Protein AF-A0A2Z4WA72-F1 (afdb_monomer)

pLDDT: mean 90.9, std 13.11, range [29.28, 98.81]

Radius of gyration: 23.84 Å; Cα contacts (8 Å, |Δi|>4): 617; chains: 1; bounding box: 66×42×67 Å

Secondary structure (DSSP, 8-state):
-EEEES-HHHHHHHTTSHHHHHHHHHHTT--EEEEEEEETTBSEETTEEHHHHHHHHHHHHHHTT-EEEEEEEE--SSHHHHHHHHHHHHHHSSEEEEEE-GGGTT-HHHHHHHHHHHHHH-TTSEEEE---S-GGG-TTS-HHHHHHH-SEE--EE-TTTTT--HHHHHHHHHHHHHHTT--S-B--EEE-SS--HHHHHHHHTT--S--EEE-TTT--HHHHHHHHHHTT--------------------HHHHHHHHHHHH------SS---HHHHHHHHHHHHHTT----S---HHHHHHHHHHHT---BSSSS---HHHHHHHHHHHTS---S---HHHHHHHHHHHHHHHHHH------SS-B-HHHHHHHHH-

Solvent-accessible surface area (backbone atoms only — not comparable to full-atom values): 20447 Å² total; per-residue (Å²): 92,32,37,30,31,69,57,58,63,58,49,22,58,75,38,78,30,66,65,45,37,49,51,54,40,48,73,43,60,54,48,30,37,32,35,34,34,33,37,43,76,36,49,48,51,98,90,38,54,30,41,60,48,42,65,73,45,48,59,62,44,46,77,72,65,35,48,46,28,28,29,32,44,41,45,68,83,47,50,68,57,30,29,50,52,50,44,55,50,46,76,77,30,66,25,39,33,43,34,50,48,80,66,26,46,71,37,49,71,44,49,42,54,25,47,50,53,38,36,68,76,40,76,85,58,50,31,32,36,31,30,75,36,53,46,85,81,47,73,48,39,50,58,70,51,49,55,68,64,32,64,29,37,24,31,45,50,39,29,58,85,68,69,47,48,56,63,59,46,52,54,47,23,53,51,35,32,59,75,72,66,51,79,52,56,63,26,44,22,30,58,20,49,90,58,58,52,66,53,52,57,57,51,57,72,69,66,58,92,34,37,31,35,43,28,65,84,61,51,35,72,44,40,53,54,48,46,27,49,72,59,70,46,88,72,77,72,80,72,84,63,87,65,76,66,75,88,69,60,79,69,52,54,36,52,48,36,49,49,42,31,67,75,69,64,56,80,61,78,71,78,50,68,90,43,70,70,51,28,52,44,40,20,54,49,23,52,60,54,73,44,80,64,78,34,68,83,46,56,62,55,39,48,41,52,48,50,45,71,64,55,61,64,36,65,49,101,68,67,88,53,44,41,37,37,12,49,48,22,56,75,50,72,50,83,67,80,35,64,76,42,73,70,49,29,53,33,40,24,50,45,32,51,49,45,24,72,76,69,73,49,87,64,75,73,74,26,53,41,37,69,67,53,46,54,46,63,72,73,106

Foldseek 3Di:
DEAEAEALVVLQVVLVHLVSSLVVCVVLVHQEYEFEQEEELGCDDPRDRRNVSCVVCVVVSVVSRHQYHYEYEYQLPDLVSRLVSQLVRQVRHQEYEYEYEPNCFQVQVSLLSSLVSNCVSPVPGAYEYEYALQCVLRVRHNLVSRLVRHQEYAYAQACQVVLHQLCVSVVNSVVRCVVVVSPHQYAYAYEQDDDALVSLVVNVVVVRPHHYYPHPVHHDPSSSVSSSVVSVDDDDPPPDPPPPDPPQDPDQLLVLQVLLCQQPVLVDDSPRDLDPSQLVSLLVLCVLLVHDSRSDCDNSVRVLSVLLVVQDKPPDSDDQRQSNLSSLCVLLVHDRPSDLDPVQLQSLLVVQVVLCVPPVDDDDSGSISHPVVSVSSSVD

Sequence (380 aa):
MFIWIWQLENQVRKYGGINGLIERLKSMGVKDVCIKYHEGSGPIGGGINFKEGYRRYYRNFKDAGFRVGTWGYNYFNHITEESNLIIEALNISDYYIFDPEVDVANKFKQAEEICRRVRNSHPSKLIGYSSFPIVSYHTDIPYSVFNKYCNFASPQVYWGEMGWSVSRCIDRMLSDHKRYGLNKPIYPSIQSYNVSYNSYMEYKKYDFKNTGVWSLDEMQSNCIKFIESCAGKDYIPEGNKPGGGSPSASGSIKQLQSQLNSLINAKLVVDGIQGPRTTDAVKRFQSLMGLSEDGIAGSRTWSAIKEIRSYPTDGVKFPHYEYATRWIQWRVGTSIDGIFGSNTEERVKQWQRDCNRKYGTSLAIDGIVGKETWRCMFKY

Structure (mmCIF, N/CA/C/O backbone):
data_AF-A0A2Z4WA72-F1
#
_entry.id   AF-A0A2Z4WA72-F1
#
loop_
_atom_site.group_PDB
_atom_site.id
_atom_site.type_symbol
_atom_site.label_atom_id
_atom_site.label_alt_id
_atom_site.label_comp_id
_atom_site.label_asym_id
_atom_site.label_entity_id
_atom_site.label_seq_id
_atom_site.pdbx_PDB_ins_code
_atom_site.Cartn_x
_atom_site.Cartn_y
_atom_site.Cartn_z
_atom_site.occupancy
_atom_site.B_iso_or_equiv
_atom_site.auth_seq_id
_atom_site.auth_comp_id
_atom_site.auth_asym_id
_atom_site.auth_atom_id
_atom_site.pdbx_PDB_model_num
ATOM 1 N N . MET A 1 1 ? -16.911 -0.851 2.494 1.00 93.25 1 MET A N 1
ATOM 2 C CA . MET A 1 1 ? -15.798 0.078 2.229 1.00 93.25 1 MET A CA 1
ATOM 3 C C . MET A 1 1 ? -15.658 1.007 3.416 1.00 93.25 1 MET A C 1
ATOM 5 O O . MET A 1 1 ? -16.692 1.422 3.928 1.00 93.25 1 MET A O 1
ATOM 9 N N . PHE A 1 2 ? -14.433 1.331 3.821 1.00 96.88 2 PHE A N 1
ATOM 10 C CA . PHE A 1 2 ? -14.135 2.357 4.820 1.00 96.88 2 PHE A CA 1
ATOM 11 C C . PHE A 1 2 ? -13.176 3.400 4.239 1.00 96.88 2 PHE A C 1
ATOM 13 O O . PHE A 1 2 ? -12.304 3.067 3.436 1.00 96.88 2 PHE A O 1
ATOM 20 N N . ILE A 1 3 ? -13.361 4.669 4.600 1.00 98.19 3 ILE A N 1
ATOM 21 C CA . ILE A 1 3 ? -12.540 5.773 4.085 1.00 98.19 3 ILE A CA 1
ATOM 22 C C . ILE A 1 3 ? -11.535 6.198 5.146 1.00 98.19 3 ILE A C 1
ATOM 24 O O . ILE A 1 3 ? -11.928 6.537 6.264 1.00 98.19 3 ILE A O 1
ATOM 28 N N . TRP A 1 4 ? -10.254 6.212 4.788 1.00 98.56 4 TRP A N 1
ATOM 29 C CA . TRP A 1 4 ? -9.210 6.735 5.658 1.00 98.56 4 TRP A CA 1
ATOM 30 C C . TRP A 1 4 ? -9.258 8.263 5.675 1.00 98.56 4 TRP A C 1
ATOM 32 O O . TRP A 1 4 ? -9.365 8.898 4.625 1.00 98.56 4 TRP A O 1
ATOM 42 N N . ILE A 1 5 ? -9.182 8.854 6.865 1.00 97.81 5 ILE A N 1
ATOM 43 C CA . ILE A 1 5 ? -9.092 10.302 7.066 1.00 97.81 5 ILE A CA 1
ATOM 44 C C . ILE A 1 5 ? -7.814 10.578 7.849 1.00 97.81 5 ILE A C 1
ATOM 46 O O . ILE A 1 5 ? -7.684 10.138 8.995 1.00 97.81 5 ILE A O 1
ATOM 50 N N . TRP A 1 6 ? -6.882 11.303 7.234 1.00 94.06 6 TRP A N 1
ATOM 51 C CA . TRP A 1 6 ? -5.625 11.687 7.862 1.00 94.06 6 TRP A CA 1
ATOM 52 C C . TRP A 1 6 ? -5.793 12.962 8.688 1.00 94.06 6 TRP A C 1
ATOM 54 O O . TRP A 1 6 ? -5.519 12.952 9.887 1.00 94.06 6 TRP A O 1
ATOM 64 N N . GLN A 1 7 ? -6.290 14.047 8.091 1.00 89.81 7 GLN A N 1
ATOM 65 C CA . GLN A 1 7 ? -6.360 15.353 8.747 1.00 89.81 7 GLN A CA 1
ATOM 66 C C . GLN A 1 7 ? -7.817 15.791 8.916 1.00 89.81 7 GLN A C 1
ATOM 68 O O . GLN A 1 7 ? -8.321 16.659 8.202 1.00 89.81 7 GLN A O 1
ATOM 73 N N . LEU A 1 8 ? -8.515 15.193 9.891 1.00 94.38 8 LEU A N 1
ATOM 74 C CA . LEU A 1 8 ? -9.958 15.398 10.077 1.00 94.38 8 LEU A CA 1
ATOM 75 C C . LEU A 1 8 ? -10.354 16.875 10.185 1.00 94.38 8 LEU A C 1
ATOM 77 O O . LEU A 1 8 ? -11.315 17.289 9.543 1.00 94.38 8 LEU A O 1
ATOM 81 N N . GLU A 1 9 ? -9.621 17.681 10.954 1.00 90.69 9 GLU A N 1
ATOM 82 C CA . GLU A 1 9 ? -9.933 19.109 11.092 1.00 90.69 9 GLU A CA 1
ATOM 83 C C . GLU A 1 9 ? -9.841 19.862 9.758 1.00 90.69 9 GLU A C 1
ATOM 85 O O . GLU A 1 9 ? -10.654 20.748 9.488 1.00 90.69 9 GLU A O 1
ATOM 90 N N . ASN A 1 10 ? -8.896 19.483 8.892 1.00 88.94 10 ASN A N 1
ATOM 91 C CA . ASN A 1 10 ? -8.789 20.050 7.551 1.00 88.94 10 ASN A CA 1
ATOM 92 C C . ASN A 1 10 ? -9.983 19.659 6.688 1.00 88.94 10 ASN A C 1
ATOM 94 O O . ASN A 1 10 ? -10.529 20.518 5.999 1.00 88.94 10 ASN A O 1
ATOM 98 N N . GLN A 1 11 ? -10.442 18.409 6.775 1.00 94.12 11 GLN A N 1
A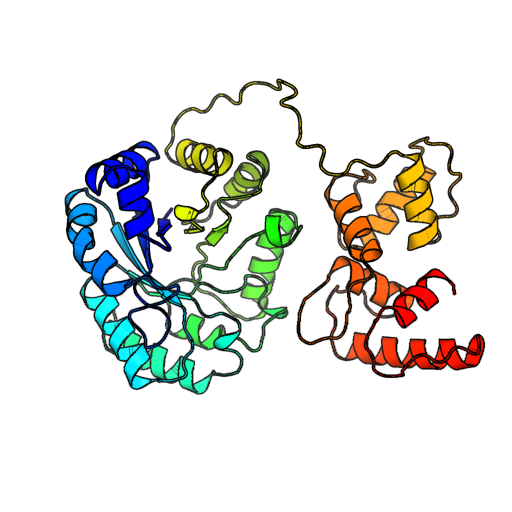TOM 99 C CA . GLN A 1 11 ? -11.645 17.979 6.064 1.00 94.12 11 GLN A CA 1
ATOM 100 C C . GLN A 1 11 ? -12.893 18.704 6.584 1.00 94.12 11 GLN A C 1
ATOM 102 O O . GLN A 1 11 ? -13.696 19.185 5.790 1.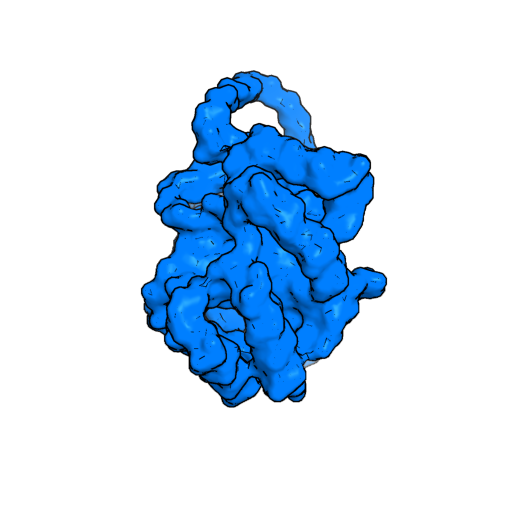00 94.12 11 GLN A O 1
ATOM 107 N N . VAL A 1 12 ? -13.027 18.875 7.902 1.00 93.06 12 VAL A N 1
ATOM 108 C CA . VAL A 1 12 ? -14.122 19.648 8.506 1.00 93.06 12 VAL A CA 1
ATOM 109 C C . VAL A 1 12 ? -14.127 21.087 7.985 1.00 93.06 12 VAL A C 1
ATOM 111 O O . VAL A 1 12 ? -15.170 21.561 7.541 1.00 93.06 12 VAL A O 1
ATOM 114 N N . ARG A 1 13 ? -12.975 21.773 7.963 1.00 90.38 13 ARG A N 1
ATOM 115 C CA . ARG A 1 13 ? -12.868 23.133 7.401 1.00 90.38 13 ARG A CA 1
ATOM 116 C C . ARG A 1 13 ? -13.181 23.176 5.905 1.00 90.38 13 ARG A C 1
ATOM 118 O O . ARG A 1 13 ? -13.942 24.037 5.473 1.00 90.38 13 ARG A O 1
ATOM 125 N N . LYS A 1 14 ? -12.633 22.238 5.125 1.00 87.94 14 LYS A N 1
ATOM 126 C CA . LYS A 1 14 ? -12.814 22.141 3.665 1.00 87.94 14 LYS A CA 1
ATOM 127 C C . LYS A 1 14 ? -14.286 22.056 3.261 1.00 87.94 14 LYS A C 1
ATOM 129 O O . LYS A 1 14 ? -14.660 22.623 2.241 1.00 87.94 14 LYS A O 1
ATOM 134 N N . TYR A 1 15 ? -15.109 21.372 4.052 1.00 90.69 15 TYR A N 1
ATOM 135 C CA . TYR A 1 15 ? -16.542 21.217 3.790 1.00 90.69 15 TYR A CA 1
ATOM 136 C C . TYR A 1 15 ? -17.423 22.161 4.625 1.00 90.69 15 TYR A C 1
ATOM 138 O O . TYR A 1 15 ? -18.604 21.889 4.813 1.00 90.69 15 TYR A O 1
ATOM 146 N N . GLY A 1 16 ? -16.871 23.273 5.127 1.00 89.50 16 GLY A N 1
ATOM 147 C CA . GLY A 1 16 ? -17.642 24.317 5.813 1.00 89.50 16 GLY A CA 1
ATOM 148 C C . GLY A 1 16 ? -18.164 23.934 7.204 1.00 89.50 16 GLY A C 1
ATOM 149 O O . GLY A 1 16 ? -19.007 24.635 7.754 1.00 89.50 16 GLY A O 1
ATOM 150 N N . GLY A 1 17 ? -17.679 22.836 7.787 1.00 95.06 17 GLY A N 1
ATOM 151 C CA . GLY A 1 17 ? -18.083 22.333 9.098 1.00 95.06 17 GLY A CA 1
ATOM 152 C C . GLY A 1 17 ? -18.311 20.820 9.121 1.00 95.06 17 GLY A C 1
ATOM 153 O O . GLY A 1 17 ? -18.284 20.136 8.097 1.00 95.06 17 GLY A O 1
ATOM 154 N N . ILE A 1 18 ? -18.546 20.277 10.321 1.00 98.19 18 ILE A N 1
ATOM 155 C CA . ILE A 1 18 ? -18.706 18.826 10.517 1.00 98.19 18 ILE A CA 1
ATOM 156 C C . ILE A 1 18 ? -19.947 18.284 9.797 1.00 98.19 18 ILE A C 1
ATOM 158 O O . ILE A 1 18 ? -19.888 17.207 9.208 1.00 98.19 18 ILE A O 1
ATOM 162 N N . ASN A 1 19 ? -21.037 19.056 9.764 1.00 97.75 19 ASN A N 1
ATOM 163 C CA . ASN A 1 19 ? -22.258 18.669 9.057 1.00 97.75 19 ASN A CA 1
ATOM 164 C C . ASN A 1 19 ? -22.025 18.585 7.544 1.00 97.75 19 ASN A C 1
ATOM 166 O O . ASN A 1 19 ? -22.394 17.583 6.942 1.00 97.75 19 ASN A O 1
ATOM 170 N N . GLY A 1 20 ? -21.326 19.559 6.949 1.00 97.62 20 GLY A N 1
ATOM 171 C CA . GLY A 1 20 ? -21.002 19.529 5.520 1.00 97.62 20 GLY A CA 1
ATOM 172 C C . GLY A 1 20 ? -20.087 18.358 5.143 1.00 97.62 20 GLY A C 1
ATOM 173 O O . GLY A 1 20 ? -20.301 17.705 4.121 1.00 97.62 20 GLY A O 1
ATOM 174 N N . LEU A 1 21 ? -19.115 18.010 5.997 1.00 98.38 21 LEU A N 1
ATOM 175 C CA . LEU A 1 21 ? -18.295 16.805 5.810 1.00 98.38 21 LEU A CA 1
ATOM 176 C C . LEU A 1 21 ? -19.143 15.520 5.870 1.00 98.38 21 LEU A C 1
ATOM 178 O O . LEU A 1 21 ? -19.009 14.642 5.013 1.00 98.38 21 LEU A O 1
ATOM 182 N N . ILE A 1 22 ? -20.030 15.408 6.861 1.00 98.56 22 ILE A N 1
ATOM 183 C CA . ILE A 1 22 ? -20.942 14.268 7.022 1.00 98.56 22 ILE A CA 1
ATOM 184 C C . ILE A 1 22 ? -21.877 14.131 5.814 1.00 98.56 22 ILE A C 1
ATOM 186 O O . ILE A 1 22 ? -22.012 13.034 5.268 1.00 98.56 22 ILE A O 1
ATOM 190 N N . GLU A 1 23 ? -22.494 15.226 5.370 1.00 97.00 23 GLU A N 1
ATOM 191 C CA . GLU A 1 23 ? -23.365 15.261 4.192 1.00 97.00 23 GLU A CA 1
ATOM 192 C C . GLU A 1 23 ? -22.610 14.840 2.937 1.00 97.00 23 GLU A C 1
ATOM 194 O O . GLU A 1 23 ? -23.101 14.013 2.166 1.00 97.00 23 GLU A O 1
ATOM 199 N N . ARG A 1 24 ? -21.372 15.317 2.765 1.00 95.25 24 ARG A N 1
ATOM 200 C CA . ARG A 1 24 ? -20.531 14.918 1.639 1.00 95.25 24 ARG A CA 1
ATOM 201 C C . ARG A 1 24 ? -20.260 13.417 1.637 1.00 95.25 24 ARG A C 1
ATOM 203 O O . ARG A 1 24 ? -20.435 12.774 0.602 1.00 95.25 24 ARG A O 1
ATOM 210 N N . LEU A 1 25 ? -19.857 12.846 2.768 1.00 96.38 25 LEU A N 1
ATOM 211 C CA . LEU A 1 25 ? -19.594 11.409 2.892 1.00 96.38 25 LEU A CA 1
ATOM 212 C C . LEU A 1 25 ? -20.856 10.574 2.639 1.00 96.38 25 LEU A C 1
ATOM 214 O O . LEU A 1 25 ? -20.812 9.624 1.854 1.00 96.38 25 LEU A O 1
ATOM 218 N N . LYS A 1 26 ? -21.998 10.978 3.212 1.00 95.25 26 LYS A N 1
ATOM 219 C CA . LYS A 1 26 ? -23.300 10.348 2.945 1.00 95.25 26 LYS A CA 1
ATOM 220 C C . LYS A 1 26 ? -23.677 10.424 1.472 1.00 95.25 26 LYS A C 1
ATOM 222 O O . LYS A 1 26 ? -24.142 9.430 0.921 1.00 95.25 26 LYS A O 1
ATOM 227 N N . SER A 1 27 ? -23.424 11.561 0.821 1.00 91.31 27 SER A N 1
ATOM 228 C CA . SER A 1 27 ? -23.724 11.744 -0.600 1.00 91.31 27 SER A CA 1
ATOM 229 C C . SER A 1 27 ? -22.978 10.732 -1.468 1.00 91.31 27 SER A C 1
ATOM 231 O O . SER A 1 27 ? -23.538 10.268 -2.449 1.00 91.31 27 SER A O 1
ATOM 233 N N . MET A 1 28 ? -21.768 10.318 -1.081 1.00 91.44 28 MET A N 1
ATOM 234 C CA . MET A 1 28 ? -20.982 9.301 -1.790 1.00 91.44 28 MET A CA 1
ATOM 235 C C . MET A 1 28 ? -21.394 7.860 -1.436 1.00 91.44 28 MET A C 1
ATOM 237 O O . MET A 1 28 ? -20.868 6.918 -2.015 1.00 91.44 28 MET A O 1
ATOM 241 N N . GLY A 1 29 ? -22.316 7.663 -0.488 1.00 90.88 29 GLY A N 1
ATOM 242 C CA . GLY A 1 29 ? -22.706 6.340 0.008 1.00 90.88 29 GLY A CA 1
ATOM 243 C C . GLY A 1 29 ? -21.759 5.757 1.063 1.00 90.88 29 GLY A C 1
ATOM 244 O O . GLY A 1 29 ? -21.830 4.563 1.357 1.00 90.88 29 GLY A O 1
ATOM 245 N N . VAL A 1 30 ? -20.874 6.573 1.648 1.00 94.69 30 VAL A N 1
ATOM 246 C CA . VAL A 1 30 ? -19.942 6.131 2.694 1.00 94.69 30 VAL A CA 1
ATOM 247 C C . VAL A 1 30 ? -20.695 5.908 4.005 1.00 94.69 30 VAL A C 1
ATOM 249 O O . VAL A 1 30 ? -21.482 6.749 4.431 1.00 94.69 30 VAL A O 1
ATOM 252 N N . LYS A 1 31 ? -20.420 4.774 4.658 1.00 95.38 31 LYS A N 1
ATOM 253 C CA . LYS A 1 31 ? -21.007 4.387 5.955 1.00 95.38 31 LYS A CA 1
ATOM 254 C C . LYS A 1 31 ? -19.963 4.081 7.030 1.00 95.38 31 LYS A C 1
ATOM 256 O O . LYS A 1 31 ? -20.325 3.856 8.180 1.00 95.38 31 LYS A O 1
ATOM 261 N N . ASP A 1 32 ? -18.686 4.041 6.660 1.00 98.06 32 ASP A N 1
ATOM 262 C CA . ASP A 1 32 ? -17.582 3.652 7.534 1.00 98.06 32 ASP A CA 1
ATOM 263 C C . ASP A 1 32 ? -16.385 4.584 7.295 1.00 98.06 32 ASP A C 1
ATOM 265 O O . ASP A 1 32 ? -15.971 4.795 6.150 1.00 98.06 32 ASP A O 1
ATOM 269 N N . VAL A 1 33 ? -15.862 5.175 8.367 1.00 98.62 33 VAL A N 1
ATOM 270 C CA . VAL A 1 33 ? -14.694 6.064 8.345 1.00 98.62 33 VAL A CA 1
ATOM 271 C C . VAL A 1 33 ? -13.634 5.559 9.318 1.00 98.62 33 VAL A C 1
ATOM 273 O O . VAL A 1 33 ? -13.949 5.130 10.428 1.00 98.62 33 VAL A O 1
ATOM 276 N N . CYS A 1 34 ? -12.371 5.641 8.906 1.00 98.69 34 CYS A N 1
ATOM 277 C CA . CYS A 1 34 ? -11.207 5.302 9.714 1.00 98.69 34 CYS A CA 1
ATOM 278 C C . CYS A 1 34 ? -10.346 6.555 9.891 1.00 98.69 34 CYS A C 1
ATOM 280 O O . CYS A 1 34 ? -9.675 7.006 8.965 1.00 98.69 34 CYS A O 1
ATOM 282 N N . ILE A 1 35 ? -10.406 7.162 11.072 1.00 98.56 35 ILE A N 1
ATOM 283 C CA . ILE A 1 35 ? -9.856 8.501 11.320 1.00 98.56 35 ILE A CA 1
ATOM 284 C C . ILE A 1 35 ? -8.536 8.395 12.090 1.00 98.56 35 ILE A C 1
ATOM 286 O O . ILE A 1 35 ? -8.473 7.653 13.073 1.00 98.56 35 ILE A O 1
ATOM 290 N N . LYS A 1 36 ? -7.504 9.154 11.695 1.00 97.19 36 LYS A N 1
ATOM 291 C CA . LYS A 1 36 ? -6.220 9.174 12.413 1.00 97.19 36 LYS A CA 1
ATOM 292 C C . LYS A 1 36 ? -6.413 9.692 13.835 1.00 97.19 36 LYS A C 1
ATOM 294 O O . LYS A 1 36 ? -7.098 10.692 14.043 1.00 97.19 36 LYS A O 1
ATOM 299 N N . TYR A 1 37 ? -5.788 9.031 14.802 1.00 97.00 37 TYR A N 1
ATOM 300 C CA . TYR A 1 37 ? -5.867 9.385 16.221 1.00 97.00 37 TYR A CA 1
ATOM 301 C C . TYR A 1 37 ? -4.529 9.765 16.830 1.00 97.00 37 TYR A C 1
ATOM 303 O O . TYR A 1 37 ? -4.488 10.579 17.749 1.00 97.00 37 TYR A O 1
ATOM 311 N N . HIS A 1 38 ? -3.436 9.185 16.340 1.00 94.56 38 HIS A N 1
ATOM 312 C CA . HIS A 1 38 ? -2.109 9.437 16.886 1.00 94.56 38 HIS A CA 1
ATOM 313 C C . HIS A 1 38 ? -0.996 9.230 15.858 1.00 94.56 38 HIS A C 1
ATOM 315 O O . HIS A 1 38 ? -1.216 8.710 14.759 1.00 94.56 38 HIS A O 1
ATOM 321 N N . GLU A 1 39 ? 0.187 9.695 16.245 1.00 91.44 39 GLU A N 1
ATOM 322 C CA . GLU A 1 39 ? 1.458 9.574 15.540 1.00 91.44 39 GLU A CA 1
ATOM 323 C C . GLU A 1 39 ? 2.490 9.066 16.563 1.00 91.44 39 GLU A C 1
ATOM 325 O O . GLU A 1 39 ? 3.064 9.837 17.337 1.00 91.44 39 GLU A O 1
ATOM 330 N N . GLY A 1 40 ? 2.662 7.745 16.647 1.00 88.31 40 GLY A N 1
ATOM 331 C CA . GLY A 1 40 ? 3.494 7.113 17.669 1.00 88.31 40 GLY A CA 1
ATOM 332 C C . GLY A 1 40 ? 2.966 7.285 19.089 1.00 88.31 40 GLY A C 1
ATOM 333 O O . GLY A 1 40 ? 1.792 7.072 19.373 1.00 88.31 40 GLY A O 1
ATOM 334 N N . SER A 1 41 ? 3.851 7.660 20.015 1.00 85.12 41 SER A N 1
ATOM 335 C CA . SER A 1 41 ? 3.475 7.972 21.401 1.00 85.12 41 SER A CA 1
ATOM 336 C C . SER A 1 41 ? 2.893 9.383 21.560 1.00 85.12 41 SER A C 1
ATOM 338 O O . SER A 1 41 ? 2.454 9.747 22.652 1.00 85.12 41 SER A O 1
ATOM 340 N N . GLY A 1 42 ? 2.902 10.192 20.495 1.00 80.31 42 GLY A N 1
ATOM 341 C CA . GLY A 1 42 ? 2.445 11.573 20.502 1.00 80.31 42 GLY A CA 1
ATOM 342 C C . GLY A 1 42 ? 0.989 11.717 20.041 1.00 80.31 42 GLY A C 1
ATOM 343 O O . GLY A 1 42 ? 0.574 11.088 19.065 1.00 80.31 42 GLY A O 1
ATOM 344 N N . PRO A 1 43 ? 0.197 12.606 20.669 1.00 75.94 43 PRO A N 1
ATOM 345 C CA . PRO A 1 43 ? -1.113 12.981 20.137 1.00 75.94 43 PRO A CA 1
ATOM 346 C C . PRO A 1 43 ? -1.012 13.942 18.937 1.00 75.94 43 PRO A C 1
ATOM 348 O O . PRO A 1 43 ? -2.033 14.268 18.332 1.00 75.94 43 PRO A O 1
ATOM 351 N N . ILE A 1 44 ? 0.200 14.414 18.613 1.00 69.75 44 ILE A N 1
ATOM 352 C CA . ILE A 1 44 ? 0.478 15.415 17.582 1.00 69.75 44 ILE A CA 1
ATOM 353 C C . ILE A 1 44 ? 1.337 14.795 16.477 1.00 69.75 44 ILE A C 1
ATOM 355 O O . ILE A 1 44 ? 2.346 14.165 16.774 1.00 69.75 44 ILE A O 1
ATOM 359 N N . GLY A 1 45 ? 0.991 15.048 15.214 1.00 69.12 45 GLY A N 1
ATOM 360 C CA . GLY A 1 45 ? 1.842 14.755 14.057 1.00 69.12 45 GLY A CA 1
ATOM 361 C C . GLY A 1 45 ? 1.537 15.711 12.905 1.00 69.12 45 GLY A C 1
ATOM 362 O O . GLY A 1 45 ? 0.395 16.134 12.728 1.00 69.12 45 GLY A O 1
ATOM 363 N N . GLY A 1 46 ? 2.567 16.147 12.172 1.00 63.12 46 GLY A N 1
ATOM 364 C CA . GLY A 1 46 ? 2.415 17.182 11.137 1.00 63.12 46 GLY A CA 1
ATOM 365 C C . GLY A 1 46 ? 1.850 18.516 11.658 1.00 63.12 46 GLY A C 1
ATOM 366 O O . GLY A 1 46 ? 1.201 19.237 10.908 1.00 63.12 46 GLY A O 1
ATOM 367 N N . GLY A 1 47 ? 2.036 18.823 12.949 1.00 64.25 47 GLY A N 1
ATOM 368 C CA . GLY A 1 47 ? 1.499 20.027 13.600 1.00 64.25 47 GLY A CA 1
ATOM 369 C C . GLY A 1 47 ? 0.019 19.958 14.009 1.00 64.25 47 GLY A C 1
ATOM 370 O O . GLY A 1 47 ? -0.515 20.960 14.476 1.00 64.25 47 GLY A O 1
ATOM 371 N N . ILE A 1 48 ? -0.648 18.805 13.867 1.00 74.69 48 ILE A N 1
ATOM 372 C CA . ILE A 1 48 ? -2.080 18.625 14.166 1.00 74.69 48 ILE A CA 1
ATOM 373 C C . ILE A 1 48 ? -2.266 17.705 15.376 1.00 74.69 48 ILE A C 1
ATOM 375 O O . ILE A 1 48 ? -1.639 16.651 15.446 1.00 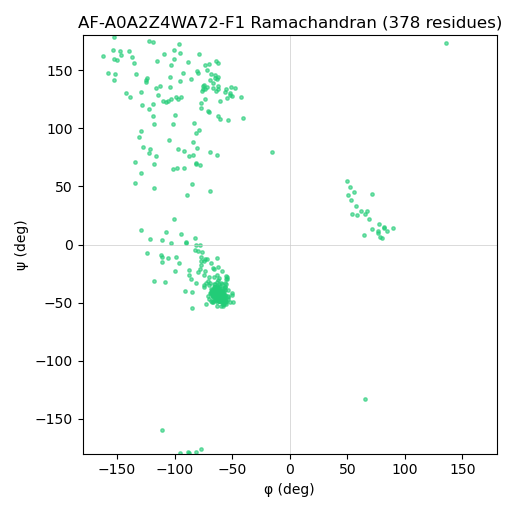74.69 48 ILE A O 1
ATOM 379 N N . ASN A 1 49 ? -3.171 18.064 16.294 1.00 85.75 49 ASN A N 1
ATOM 380 C CA . ASN A 1 49 ? -3.591 17.212 17.412 1.00 85.75 49 ASN A CA 1
ATOM 381 C C . ASN A 1 49 ? -4.704 16.240 16.971 1.00 85.75 49 ASN A C 1
ATOM 383 O O . ASN A 1 49 ? -5.898 16.540 17.072 1.00 85.75 49 ASN A O 1
ATOM 387 N N . PHE A 1 50 ? -4.315 15.070 16.460 1.00 93.12 50 PHE A N 1
ATOM 388 C CA . PHE A 1 50 ? -5.245 14.072 15.916 1.00 93.12 50 PHE A CA 1
ATOM 389 C C . PHE A 1 50 ? -6.228 13.548 16.966 1.00 93.12 50 PHE A C 1
ATOM 391 O O . PHE A 1 50 ? -7.423 13.420 16.693 1.00 93.12 50 PHE A O 1
ATOM 398 N N . LYS A 1 51 ? -5.743 13.301 18.186 1.00 94.38 51 LYS A N 1
ATOM 399 C CA . LYS A 1 51 ? -6.543 12.777 19.299 1.00 94.38 51 LYS A CA 1
ATOM 400 C C . LYS A 1 51 ? -7.684 13.720 19.665 1.00 94.38 51 LYS A C 1
ATOM 402 O O . LYS A 1 51 ? -8.822 13.279 19.844 1.00 94.38 51 LYS A O 1
ATOM 407 N N . GLU A 1 52 ? -7.390 15.010 19.798 1.00 93.38 52 GLU A N 1
ATOM 408 C CA . GLU A 1 52 ? -8.406 16.008 20.126 1.00 93.38 52 GLU A CA 1
ATOM 409 C C . GLU A 1 52 ? -9.418 16.164 18.989 1.00 93.38 52 GLU A C 1
ATOM 411 O O . GLU A 1 52 ? -10.624 16.114 19.239 1.00 93.38 52 GLU A O 1
ATOM 416 N N . GLY A 1 53 ? -8.941 16.254 17.742 1.00 93.44 53 GLY A N 1
ATOM 417 C CA . GLY A 1 53 ? -9.803 16.324 16.563 1.00 93.44 53 GLY A CA 1
ATOM 418 C C . GLY A 1 53 ? -10.754 15.128 16.465 1.00 93.44 53 GLY A C 1
ATOM 419 O O . GLY A 1 53 ? -11.959 15.308 16.280 1.00 93.44 53 GLY A O 1
ATOM 420 N N . TYR A 1 54 ? -10.245 13.908 16.671 1.00 96.50 54 TYR A N 1
ATOM 421 C CA . TYR A 1 54 ? -11.067 12.698 16.707 1.00 96.50 54 TYR A CA 1
ATOM 422 C C . TYR A 1 54 ? -12.148 12.794 17.788 1.00 96.50 54 TYR A C 1
ATOM 424 O O . TYR A 1 54 ? -13.331 12.613 17.502 1.00 96.50 54 TYR A O 1
ATOM 432 N N . ARG A 1 55 ? -11.772 13.108 19.037 1.00 96.19 55 ARG A N 1
ATOM 433 C CA . ARG A 1 55 ? -12.723 13.180 20.161 1.00 96.19 55 ARG A CA 1
ATOM 434 C C . ARG A 1 55 ? -13.790 14.248 19.962 1.00 96.19 55 ARG A C 1
ATOM 436 O O . ARG A 1 55 ? -14.939 14.018 20.334 1.00 96.19 55 ARG A O 1
ATOM 443 N N . ARG A 1 56 ? -13.414 15.385 19.373 1.00 96.62 56 ARG A N 1
ATOM 444 C CA . ARG A 1 56 ? -14.316 16.509 19.112 1.00 96.62 56 ARG A CA 1
ATOM 445 C C . ARG A 1 56 ? -15.466 16.114 18.186 1.00 96.62 56 ARG A C 1
ATOM 447 O O . ARG A 1 56 ? -16.590 16.530 18.433 1.00 96.62 56 ARG A O 1
ATOM 454 N N . TYR A 1 57 ? -15.196 15.304 17.160 1.00 97.62 57 TYR A N 1
ATOM 455 C CA . TYR A 1 57 ? -16.169 15.005 16.101 1.00 97.62 57 TYR A CA 1
ATOM 456 C C . TYR A 1 57 ? -16.684 13.561 16.076 1.00 97.62 57 TYR A C 1
ATOM 458 O O . TYR A 1 57 ? -17.635 13.273 15.351 1.00 97.62 57 TYR A O 1
ATOM 466 N N . TYR A 1 58 ? -16.105 12.648 16.864 1.00 97.50 58 TYR A N 1
ATOM 467 C CA . TYR A 1 58 ? -16.498 11.234 16.903 1.00 97.50 58 TYR A CA 1
ATOM 468 C C . TYR A 1 58 ? -18.016 11.046 17.052 1.00 97.50 58 TYR A C 1
ATOM 470 O O . TYR A 1 58 ? -18.630 10.322 16.266 1.00 97.50 58 TYR A O 1
ATOM 478 N N . ARG A 1 59 ? -18.638 11.738 18.021 1.00 98.12 59 ARG A N 1
ATOM 479 C CA . ARG A 1 59 ? -20.086 11.630 18.262 1.00 98.12 59 ARG A CA 1
ATOM 480 C C . ARG A 1 59 ? -20.906 12.107 17.069 1.00 98.12 59 ARG A C 1
ATOM 482 O O . ARG A 1 59 ? -21.841 11.417 16.702 1.00 98.12 59 ARG A O 1
ATOM 489 N N . ASN A 1 60 ? -20.500 13.180 16.384 1.00 98.62 60 ASN A N 1
ATOM 490 C CA . ASN A 1 60 ? -21.207 13.652 15.190 1.00 98.62 60 ASN A CA 1
ATOM 491 C C . ASN A 1 60 ? -21.289 12.569 14.102 1.00 98.62 60 ASN A C 1
ATOM 493 O O . ASN A 1 60 ? -22.346 12.382 13.505 1.00 98.62 60 ASN A O 1
ATOM 497 N N . PHE A 1 61 ? -20.205 11.822 13.861 1.00 98.56 61 PHE A N 1
ATOM 498 C CA . PHE A 1 61 ? -20.231 10.703 12.915 1.00 98.56 61 PHE A CA 1
ATOM 499 C C . PHE A 1 61 ? -21.127 9.556 13.398 1.00 98.56 61 PHE A C 1
ATOM 501 O O . PHE A 1 61 ? -21.899 9.011 12.607 1.00 98.56 61 PHE A O 1
ATOM 508 N N . LYS A 1 62 ? -21.054 9.196 14.686 1.00 98.38 62 LYS A N 1
ATOM 509 C CA . LYS A 1 62 ? -21.904 8.144 15.264 1.00 98.38 62 LYS A CA 1
ATOM 510 C C . LYS A 1 62 ? -23.387 8.496 15.185 1.00 98.38 62 LYS A C 1
ATOM 512 O O . LYS A 1 62 ? -24.159 7.679 14.691 1.00 98.38 62 LYS A O 1
ATOM 517 N N . ASP A 1 63 ? -23.756 9.709 15.583 1.00 98.44 63 ASP A N 1
ATOM 518 C CA . ASP A 1 63 ? -25.129 10.223 15.537 1.00 98.44 63 ASP A CA 1
ATOM 519 C C . ASP A 1 63 ? -25.642 10.294 14.091 1.00 98.44 63 ASP A C 1
ATOM 521 O O . ASP A 1 63 ? -26.818 10.068 13.815 1.00 98.44 63 ASP A O 1
ATOM 525 N N . ALA A 1 64 ? -24.741 10.523 13.131 1.00 98.31 64 ALA A N 1
ATOM 526 C CA . ALA A 1 64 ? -25.049 10.481 11.709 1.00 98.31 64 ALA A CA 1
ATOM 527 C C . ALA A 1 64 ? -25.153 9.059 11.119 1.00 98.31 64 ALA A C 1
ATOM 529 O O . ALA A 1 64 ? -25.450 8.941 9.926 1.00 98.31 64 ALA A O 1
ATOM 530 N N . GLY A 1 65 ? -24.947 8.003 11.913 1.00 98.12 65 GLY A N 1
ATOM 531 C CA . GLY A 1 65 ? -25.111 6.603 11.512 1.00 98.12 65 GLY A CA 1
ATOM 532 C C . GLY A 1 65 ? -23.860 5.942 10.927 1.00 98.12 65 GLY A C 1
ATOM 533 O O . GLY A 1 65 ? -23.968 4.881 10.312 1.00 98.12 65 GLY A O 1
ATOM 534 N N . PHE A 1 66 ? -22.677 6.542 11.090 1.00 98.56 66 PHE A N 1
ATOM 535 C CA . PHE A 1 66 ? -21.430 5.933 10.630 1.00 98.56 66 PHE A CA 1
ATOM 536 C C . PHE A 1 66 ? -20.930 4.860 11.605 1.00 98.56 66 PHE A C 1
ATOM 538 O O . PHE A 1 66 ? -21.035 4.968 12.835 1.00 98.56 66 PHE A O 1
ATOM 545 N N . ARG A 1 67 ? -20.282 3.841 11.042 1.00 98.44 67 ARG A N 1
ATOM 546 C CA . ARG A 1 67 ? -19.245 3.103 11.758 1.00 98.44 67 ARG A CA 1
ATOM 547 C C . ARG A 1 67 ? -17.979 3.960 11.776 1.00 98.44 67 ARG A C 1
ATOM 549 O O . ARG A 1 67 ? -17.607 4.535 10.757 1.00 98.44 67 ARG A O 1
ATOM 556 N N . VAL A 1 68 ? -17.356 4.094 12.939 1.00 98.69 68 VAL A N 1
ATOM 557 C CA . VAL A 1 68 ? -16.240 5.018 13.154 1.00 98.69 68 VAL A CA 1
ATOM 558 C C . VAL A 1 68 ? -15.104 4.254 13.806 1.00 98.69 68 VAL A C 1
ATOM 560 O O . VAL A 1 68 ? -15.099 4.007 15.014 1.00 98.69 68 VAL A O 1
ATOM 563 N N . GLY A 1 69 ? -14.163 3.830 12.975 1.00 98.50 69 GLY A N 1
ATOM 564 C CA . GLY A 1 69 ? -12.901 3.278 13.426 1.00 98.50 69 GLY A CA 1
ATOM 565 C C . GLY A 1 69 ? -11.802 4.321 13.457 1.00 98.50 69 GLY A C 1
ATOM 566 O O . GLY A 1 69 ? -11.981 5.495 13.117 1.00 98.50 69 GLY A O 1
ATOM 567 N N . THR A 1 70 ? -10.627 3.865 13.854 1.00 98.44 70 THR A N 1
ATOM 568 C CA . THR A 1 70 ? -9.475 4.735 14.004 1.00 98.44 70 THR A CA 1
ATOM 569 C C . THR A 1 70 ? -8.170 4.037 13.663 1.00 98.44 70 THR A C 1
ATOM 571 O O . THR A 1 70 ? -8.116 2.812 13.576 1.00 98.44 70 THR A O 1
ATOM 574 N N . TRP A 1 71 ? -7.127 4.823 13.441 1.00 98.25 71 TRP A N 1
ATOM 575 C CA . TRP A 1 71 ? -5.794 4.334 13.136 1.00 98.25 71 TRP A CA 1
ATOM 576 C C . TRP A 1 71 ? -4.735 5.281 13.694 1.00 98.25 71 TRP A C 1
ATOM 578 O O . TRP A 1 71 ? -5.027 6.420 14.072 1.00 98.25 71 TRP A O 1
ATOM 588 N N . GLY A 1 72 ? -3.496 4.818 13.735 1.00 95.31 72 GLY A N 1
ATOM 589 C CA . GLY A 1 72 ? -2.354 5.663 14.046 1.00 95.31 72 GLY A CA 1
ATOM 590 C C . GLY A 1 72 ? -1.077 5.055 13.502 1.00 95.31 72 GLY A C 1
ATOM 591 O O . GLY A 1 72 ? -0.961 3.830 13.430 1.00 95.31 72 GLY A O 1
ATOM 592 N N . TYR A 1 73 ? -0.151 5.927 13.121 1.00 94.31 73 TYR A N 1
ATOM 593 C CA . TYR A 1 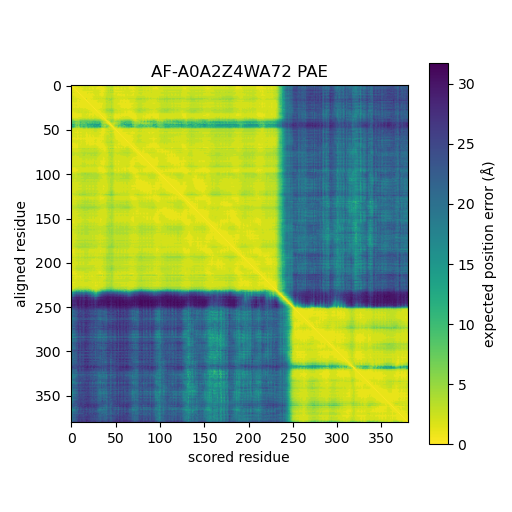73 ? 1.163 5.530 12.629 1.00 94.31 73 TYR A CA 1
ATOM 594 C C . TYR A 1 73 ? 1.993 4.997 13.793 1.00 94.31 73 TYR A C 1
ATOM 596 O O . TYR A 1 73 ? 1.975 5.556 14.895 1.00 94.31 73 TYR A O 1
ATOM 604 N N . ASN A 1 74 ? 2.684 3.886 13.576 1.00 95.75 74 ASN A N 1
ATOM 605 C CA . ASN A 1 74 ? 3.290 3.120 14.654 1.00 95.75 74 ASN A CA 1
ATOM 606 C C . ASN A 1 74 ? 4.818 3.122 14.568 1.00 95.75 74 ASN A C 1
ATOM 608 O O . ASN A 1 74 ? 5.380 2.751 13.544 1.00 95.75 74 ASN A O 1
ATOM 612 N N . TYR A 1 75 ? 5.487 3.459 15.677 1.00 95.06 75 TYR A N 1
ATOM 613 C CA . TYR A 1 75 ? 6.952 3.415 15.769 1.00 95.06 75 TYR A CA 1
ATOM 614 C C . TYR A 1 75 ? 7.442 2.267 16.649 1.00 95.06 75 TYR A C 1
ATOM 616 O O . TYR A 1 75 ? 8.515 1.721 16.407 1.00 95.06 75 TYR A O 1
ATOM 624 N N . PHE A 1 76 ? 6.688 1.890 17.679 1.00 96.12 76 PHE A N 1
ATOM 625 C CA . PHE A 1 76 ? 7.030 0.845 18.651 1.00 96.12 76 PHE A CA 1
ATOM 626 C C . PHE A 1 76 ? 8.359 1.090 19.382 1.00 96.12 76 PHE A C 1
ATOM 628 O O . PHE A 1 76 ? 9.082 0.153 19.729 1.00 96.12 76 PHE A O 1
ATOM 635 N N . ASN A 1 77 ? 8.674 2.362 19.621 1.00 94.81 77 ASN A N 1
ATOM 636 C CA . ASN A 1 77 ? 9.821 2.798 20.415 1.00 94.81 77 ASN A CA 1
ATOM 637 C C . ASN A 1 77 ? 9.482 2.834 21.913 1.00 94.81 77 ASN A C 1
ATOM 639 O O . ASN A 1 77 ? 10.355 2.595 22.745 1.00 94.81 77 ASN A O 1
ATOM 643 N N . HIS A 1 78 ? 8.215 3.091 22.254 1.00 95.94 78 HIS A N 1
ATOM 644 C CA . HIS A 1 78 ? 7.743 3.266 23.627 1.00 95.94 78 HIS A CA 1
ATOM 645 C C . HIS A 1 78 ? 6.558 2.335 23.896 1.00 95.94 78 HIS A C 1
ATOM 647 O O . HIS A 1 78 ? 5.397 2.709 23.750 1.00 95.94 78 HIS A O 1
ATOM 653 N N . ILE A 1 79 ? 6.860 1.080 24.247 1.00 96.56 79 ILE A N 1
ATOM 654 C CA . ILE A 1 79 ? 5.874 -0.013 24.344 1.00 96.56 79 ILE A CA 1
ATOM 655 C C . ILE A 1 79 ? 4.666 0.365 25.208 1.00 96.56 79 ILE A C 1
ATOM 657 O O . ILE A 1 79 ? 3.520 0.157 24.801 1.00 96.56 79 ILE A O 1
ATOM 661 N N . THR A 1 80 ? 4.900 0.889 26.411 1.00 96.12 80 THR A N 1
ATOM 662 C CA . THR A 1 80 ? 3.828 1.179 27.371 1.00 96.12 80 THR A CA 1
ATOM 663 C C . THR A 1 80 ? 2.975 2.349 26.896 1.00 96.12 80 THR A C 1
ATOM 665 O O . THR A 1 80 ? 1.753 2.249 26.878 1.00 96.12 80 THR A O 1
ATOM 668 N N . GLU A 1 81 ? 3.606 3.432 26.467 1.00 96.00 81 GLU A N 1
ATOM 669 C CA . GLU A 1 81 ? 2.967 4.673 26.051 1.00 96.00 81 GLU A CA 1
ATOM 670 C C . GLU A 1 81 ? 2.155 4.475 24.768 1.00 96.00 81 GLU A C 1
ATOM 672 O O . GLU A 1 81 ? 0.973 4.818 24.731 1.00 96.00 81 GLU A O 1
ATOM 677 N N . GLU A 1 82 ? 2.747 3.851 23.744 1.00 96.81 82 GLU A N 1
ATOM 678 C CA . GLU A 1 82 ? 2.065 3.571 22.476 1.00 96.81 82 GLU A CA 1
ATOM 679 C C . GLU A 1 82 ? 0.911 2.580 22.673 1.00 96.81 82 GLU A C 1
ATOM 681 O O . GLU A 1 82 ? -0.190 2.811 22.172 1.00 96.81 82 GLU A O 1
ATOM 686 N N . SER A 1 83 ? 1.102 1.508 23.456 1.00 97.81 83 SER A N 1
ATOM 687 C CA . SER A 1 83 ? 0.004 0.567 23.732 1.00 97.81 83 SER A CA 1
ATOM 688 C C . SER A 1 83 ? -1.139 1.217 24.515 1.00 97.81 83 SER A C 1
ATOM 690 O O . SER A 1 83 ? -2.299 0.993 24.171 1.00 97.81 83 SER A O 1
ATOM 692 N N . ASN A 1 84 ? -0.845 2.059 25.511 1.00 97.31 84 ASN A N 1
ATOM 693 C CA . ASN A 1 84 ? -1.866 2.790 26.265 1.00 97.31 84 ASN A CA 1
ATOM 694 C C . ASN A 1 84 ? -2.660 3.744 25.361 1.00 97.31 84 ASN A C 1
ATOM 696 O O . ASN A 1 84 ? -3.882 3.831 25.489 1.00 97.31 84 ASN A O 1
ATOM 700 N N . LEU A 1 85 ? -1.994 4.421 24.421 1.00 96.25 85 LEU A N 1
ATOM 701 C CA . LEU A 1 85 ? -2.650 5.335 23.488 1.00 96.25 85 LEU A CA 1
ATOM 702 C C . LEU A 1 85 ? -3.574 4.598 22.506 1.00 96.25 85 LEU A C 1
ATOM 704 O O . LEU A 1 85 ? -4.685 5.056 22.237 1.00 96.25 85 LEU A O 1
ATOM 708 N N . ILE A 1 86 ? -3.160 3.423 22.025 1.00 97.88 86 ILE A N 1
ATOM 709 C CA . ILE A 1 86 ? -3.992 2.563 21.169 1.00 97.88 86 ILE A CA 1
ATOM 710 C C . ILE A 1 86 ? -5.197 2.013 21.945 1.00 97.88 86 ILE A C 1
ATOM 712 O O . ILE A 1 86 ? -6.318 2.023 21.437 1.00 97.88 86 ILE A O 1
ATOM 716 N N . ILE A 1 87 ? -4.991 1.570 23.190 1.00 98.38 87 ILE A N 1
ATOM 717 C CA . ILE A 1 87 ? -6.061 1.115 24.094 1.00 98.38 87 ILE A CA 1
ATOM 718 C C . ILE A 1 87 ? -7.076 2.240 24.328 1.00 98.38 87 ILE A C 1
ATOM 720 O O . ILE A 1 87 ? -8.286 2.018 24.258 1.00 98.38 87 ILE A O 1
ATOM 724 N N . GLU A 1 88 ? -6.603 3.465 24.548 1.00 96.88 88 GLU A N 1
ATOM 725 C CA . GLU A 1 88 ? -7.464 4.636 24.685 1.00 96.88 88 GLU A CA 1
ATOM 726 C C . GLU A 1 88 ? -8.275 4.907 23.409 1.00 96.88 88 GLU A C 1
ATOM 728 O O . GLU A 1 88 ? -9.478 5.160 23.491 1.00 96.88 88 GLU A O 1
ATOM 733 N N . ALA A 1 89 ? -7.649 4.812 22.233 1.00 96.88 89 ALA A N 1
ATOM 734 C CA . ALA A 1 89 ? -8.332 4.956 20.950 1.00 96.88 89 ALA A CA 1
ATOM 735 C C . ALA A 1 89 ? -9.421 3.877 20.758 1.00 96.88 89 ALA A C 1
ATOM 737 O O . ALA A 1 89 ? -10.522 4.164 20.280 1.00 96.88 89 ALA A O 1
ATOM 738 N N . LEU A 1 90 ? -9.159 2.637 21.181 1.00 97.75 90 LEU A N 1
ATOM 739 C CA . LEU A 1 90 ? -10.105 1.513 21.124 1.00 97.75 90 LEU A CA 1
ATOM 740 C C . LEU A 1 90 ? -11.284 1.631 22.095 1.00 97.75 90 LEU A C 1
ATOM 742 O O . LEU A 1 90 ? -12.369 1.120 21.801 1.00 97.75 90 LEU A O 1
ATOM 746 N N . ASN A 1 91 ? -11.107 2.318 23.227 1.00 97.38 91 ASN A N 1
ATOM 747 C CA . ASN A 1 91 ? -12.195 2.565 24.179 1.00 97.38 91 ASN A CA 1
ATOM 748 C C . ASN A 1 91 ? -13.331 3.387 23.563 1.00 97.38 91 ASN A C 1
ATOM 750 O O . ASN A 1 91 ? -14.482 3.236 23.969 1.00 97.38 91 ASN A O 1
ATOM 754 N N . ILE A 1 92 ? -13.017 4.233 22.581 1.00 95.44 92 ILE A N 1
ATOM 755 C CA . ILE A 1 92 ? -13.991 5.124 21.950 1.00 95.44 92 ILE A CA 1
ATOM 756 C C . ILE A 1 92 ? -14.315 4.764 20.501 1.00 95.44 92 ILE A C 1
ATOM 758 O O . ILE A 1 92 ? -15.294 5.280 19.995 1.00 95.44 92 ILE A O 1
ATOM 762 N N . SER A 1 93 ? -13.542 3.921 19.817 1.00 97.94 93 SER A N 1
ATOM 763 C CA . SER A 1 93 ? -13.760 3.578 18.401 1.00 97.94 93 SER A CA 1
ATOM 764 C C . SER A 1 93 ? -14.449 2.223 18.211 1.00 97.94 93 SER A C 1
ATOM 766 O O . SER A 1 93 ? -14.421 1.348 19.081 1.00 97.94 93 SER A O 1
ATOM 768 N N . ASP A 1 94 ? -15.063 2.016 17.046 1.00 98.38 94 ASP A N 1
ATOM 769 C CA . ASP A 1 94 ? -15.664 0.730 16.669 1.00 98.38 94 ASP A CA 1
ATOM 770 C C . ASP A 1 94 ? -14.605 -0.325 16.294 1.00 98.38 94 ASP A C 1
ATOM 772 O O . ASP A 1 94 ? -14.859 -1.528 16.403 1.00 98.38 94 ASP A O 1
ATOM 776 N N . TYR A 1 95 ? -13.434 0.115 15.826 1.00 98.69 95 TYR A N 1
ATOM 777 C CA . TYR A 1 95 ? -12.285 -0.716 15.463 1.00 98.69 95 TYR A CA 1
ATOM 778 C C . TYR A 1 95 ? -11.002 0.121 15.399 1.00 98.69 95 TYR A C 1
ATOM 780 O O . TYR A 1 95 ? -11.064 1.342 15.255 1.00 98.69 95 TYR A O 1
ATOM 788 N N . TYR A 1 96 ? -9.850 -0.550 15.445 1.00 98.75 96 TYR A N 1
ATOM 789 C CA . TYR A 1 96 ? -8.534 0.075 15.295 1.00 98.75 96 TYR A CA 1
ATOM 790 C C . TYR A 1 96 ? -7.732 -0.585 14.169 1.00 98.75 96 TYR A C 1
ATOM 792 O O . TYR A 1 96 ? -7.776 -1.807 14.031 1.00 98.75 96 TYR A O 1
ATOM 800 N N . ILE A 1 97 ? -6.986 0.192 13.385 1.00 98.81 97 ILE A N 1
ATOM 801 C CA . ILE A 1 97 ? -6.025 -0.326 12.406 1.00 98.81 97 ILE A CA 1
ATOM 802 C C . ILE A 1 97 ? -4.622 0.164 12.773 1.00 98.81 97 ILE A C 1
ATOM 804 O O . ILE A 1 97 ? -4.380 1.366 12.857 1.00 98.81 97 ILE A O 1
ATOM 808 N N . PHE A 1 98 ? -3.705 -0.774 13.014 1.00 98.69 98 PHE A N 1
ATOM 809 C CA . PHE A 1 98 ? -2.276 -0.474 13.090 1.00 98.69 98 PHE A CA 1
ATOM 810 C C . PHE A 1 98 ? -1.776 -0.048 11.711 1.00 98.69 98 PHE A C 1
ATOM 812 O O . PHE A 1 98 ? -2.127 -0.695 10.728 1.00 98.69 98 PHE A O 1
ATOM 819 N N . ASP A 1 99 ? -0.922 0.965 11.644 1.00 97.44 99 ASP A N 1
ATOM 820 C CA . ASP A 1 99 ? -0.252 1.390 10.410 1.00 97.44 99 ASP A CA 1
ATOM 821 C C . ASP A 1 99 ? 1.274 1.226 10.557 1.00 97.44 99 ASP A C 1
ATOM 823 O O . ASP A 1 99 ? 1.999 2.198 10.782 1.00 97.44 99 ASP A O 1
ATOM 827 N N . PRO A 1 100 ? 1.767 -0.032 10.604 1.00 94.19 100 PRO A N 1
ATOM 828 C CA . PRO A 1 100 ? 3.186 -0.325 10.700 1.00 94.19 100 PRO A CA 1
ATOM 829 C C . PRO A 1 100 ? 3.880 -0.145 9.351 1.00 94.19 100 PRO A C 1
ATOM 831 O O . PRO A 1 100 ? 3.643 -0.904 8.410 1.00 94.19 100 PRO A O 1
ATOM 834 N N . GLU A 1 101 ? 4.810 0.798 9.310 1.00 89.94 101 GLU A N 1
ATOM 835 C CA . GLU A 1 101 ? 5.639 1.091 8.141 1.00 89.94 101 GLU A CA 1
ATOM 836 C C . GLU A 1 101 ? 7.101 0.690 8.388 1.00 89.94 101 GLU A C 1
ATOM 838 O O . GLU A 1 101 ? 7.414 -0.112 9.273 1.00 89.94 101 GLU A O 1
ATOM 843 N N . VAL A 1 102 ? 8.036 1.248 7.619 1.00 87.19 102 VAL A N 1
ATOM 844 C CA . VAL A 1 102 ? 9.474 0.967 7.754 1.00 87.19 102 VAL A CA 1
ATOM 845 C C . VAL A 1 102 ? 10.015 1.230 9.167 1.00 87.19 102 VAL A C 1
ATOM 847 O O . VAL A 1 102 ? 10.963 0.576 9.598 1.00 87.19 102 VAL A O 1
ATOM 850 N N . ASP A 1 103 ? 9.399 2.135 9.930 1.00 92.12 103 ASP A N 1
ATOM 851 C CA . ASP A 1 103 ? 9.822 2.457 11.294 1.00 92.12 103 ASP A CA 1
ATOM 852 C C . ASP A 1 103 ? 9.659 1.295 12.280 1.00 92.12 103 ASP A C 1
ATOM 854 O O . ASP A 1 103 ? 10.347 1.268 13.305 1.00 92.12 103 ASP A O 1
ATOM 858 N N . VAL A 1 104 ? 8.804 0.306 11.987 1.00 95.19 104 VAL A N 1
ATOM 859 C CA . VAL A 1 104 ? 8.686 -0.904 12.818 1.00 95.19 104 VAL A CA 1
ATOM 860 C C . VAL A 1 104 ? 9.629 -2.032 12.393 1.00 95.19 104 VAL A C 1
ATOM 862 O O . VAL A 1 104 ? 9.603 -3.109 12.999 1.00 95.19 104 VAL A O 1
ATOM 865 N N . ALA A 1 105 ? 10.467 -1.810 11.377 1.00 93.62 105 ALA A N 1
ATOM 866 C CA . ALA A 1 105 ? 11.407 -2.805 10.880 1.00 93.62 105 ALA A CA 1
ATOM 867 C C . ALA A 1 105 ? 12.262 -3.399 12.012 1.00 93.62 105 ALA A C 1
ATOM 869 O O . ALA A 1 105 ? 12.867 -2.689 12.817 1.00 93.62 105 ALA A O 1
ATOM 870 N N . ASN A 1 106 ? 12.331 -4.728 12.056 1.00 95.75 106 ASN A N 1
ATOM 871 C CA . ASN A 1 106 ? 13.051 -5.546 13.034 1.00 95.75 106 ASN A CA 1
ATOM 872 C C . ASN A 1 106 ? 12.551 -5.446 14.489 1.00 95.75 106 ASN A C 1
ATOM 874 O O . ASN A 1 106 ? 13.143 -6.052 15.384 1.00 95.75 106 ASN A O 1
ATOM 878 N N . LYS A 1 107 ? 11.425 -4.771 14.756 1.00 98.06 107 LYS A N 1
ATOM 879 C CA . LYS A 1 107 ? 10.858 -4.608 16.109 1.00 98.06 107 LYS A CA 1
ATOM 880 C C . LYS A 1 107 ? 9.883 -5.724 16.499 1.00 98.06 107 LYS A C 1
ATOM 882 O O . LYS A 1 107 ? 8.834 -5.470 17.085 1.00 98.06 107 LYS A O 1
ATOM 887 N N . PHE A 1 108 ? 10.217 -6.980 16.191 1.00 98.25 108 PHE A N 1
ATOM 888 C CA . PHE A 1 108 ? 9.330 -8.133 16.419 1.00 98.25 108 PHE A CA 1
ATOM 889 C C . PHE A 1 108 ? 8.916 -8.295 17.889 1.00 98.25 108 PHE A C 1
ATOM 891 O O . PHE A 1 108 ? 7.747 -8.543 18.170 1.00 98.25 108 PHE A O 1
ATOM 898 N N . LYS A 1 109 ? 9.848 -8.118 18.837 1.00 98.44 109 LYS A N 1
ATOM 899 C CA . LYS A 1 109 ? 9.557 -8.250 20.277 1.00 98.44 109 LYS A CA 1
ATOM 900 C C . LYS A 1 109 ? 8.658 -7.120 20.786 1.00 98.44 109 LYS A C 1
ATOM 902 O O . LYS A 1 109 ? 7.739 -7.371 21.558 1.00 98.44 109 LYS A O 1
ATOM 907 N N . GLN A 1 110 ? 8.909 -5.891 20.340 1.00 98.69 110 GLN A N 1
ATOM 908 C CA . GLN A 1 110 ? 8.105 -4.725 20.702 1.00 98.69 110 GLN A CA 1
ATOM 909 C C . GLN A 1 110 ? 6.696 -4.837 20.111 1.00 98.69 110 GLN A C 1
ATOM 911 O O . GLN A 1 110 ? 5.719 -4.634 20.828 1.00 98.69 110 GLN A O 1
ATOM 916 N N . ALA A 1 111 ? 6.590 -5.232 18.838 1.00 98.62 111 ALA A N 1
ATOM 917 C CA . ALA A 1 111 ? 5.315 -5.491 18.181 1.00 98.62 111 ALA A CA 1
ATOM 918 C C . ALA A 1 111 ? 4.510 -6.570 18.917 1.00 98.62 111 ALA A C 1
ATOM 920 O O . ALA A 1 111 ? 3.316 -6.382 19.143 1.00 98.62 111 ALA A O 1
ATOM 921 N N . GLU A 1 112 ? 5.157 -7.670 19.323 1.00 98.81 112 GLU A N 1
ATOM 922 C CA . GLU A 1 112 ? 4.517 -8.769 20.056 1.00 98.81 112 GLU A CA 1
ATOM 923 C C . GLU A 1 112 ? 3.933 -8.270 21.380 1.00 98.81 112 G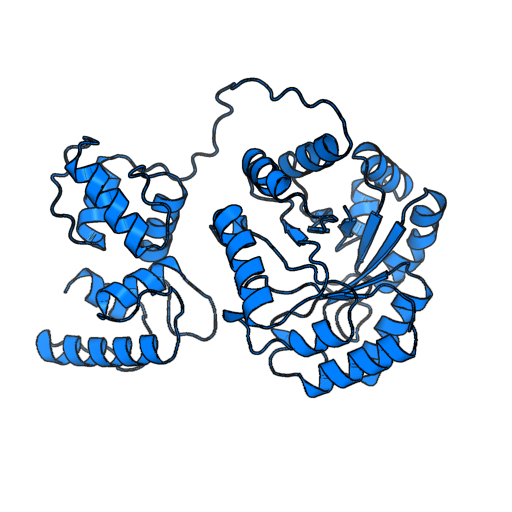LU A C 1
ATOM 925 O O . GLU A 1 112 ? 2.762 -8.511 21.670 1.00 98.81 112 GLU A O 1
ATOM 930 N N . GLU A 1 113 ? 4.717 -7.520 22.156 1.00 98.75 113 GLU A N 1
ATOM 931 C CA . GLU A 1 113 ? 4.287 -7.014 23.456 1.00 98.75 113 GLU A CA 1
ATOM 932 C C . GLU A 1 113 ? 3.167 -5.971 23.339 1.00 98.75 113 GLU A C 1
ATOM 934 O O . GLU A 1 113 ? 2.175 -6.047 24.068 1.00 98.75 113 GLU A O 1
ATOM 939 N N . ILE A 1 114 ? 3.269 -5.032 22.393 1.00 98.69 114 ILE A N 1
ATOM 940 C CA . ILE A 1 114 ? 2.216 -4.038 22.146 1.00 98.69 114 ILE A CA 1
ATOM 941 C C . ILE A 1 114 ? 0.933 -4.739 21.695 1.00 98.69 114 ILE A C 1
ATOM 943 O O . ILE A 1 114 ? -0.115 -4.541 22.310 1.00 98.69 114 ILE A O 1
ATOM 947 N N . CYS A 1 115 ? 0.993 -5.595 20.670 1.00 98.75 115 CYS A N 1
ATOM 948 C CA . CYS A 1 115 ? -0.190 -6.281 20.149 1.00 98.75 115 CYS A CA 1
ATOM 949 C C . CYS A 1 115 ? -0.863 -7.155 21.215 1.00 98.75 115 CYS A C 1
ATOM 951 O O . CYS A 1 115 ? -2.092 -7.156 21.317 1.00 98.75 115 CYS A O 1
ATOM 953 N N . ARG A 1 116 ? -0.075 -7.844 22.051 1.00 98.81 116 ARG A N 1
ATOM 954 C CA . ARG A 1 116 ? -0.572 -8.627 23.187 1.00 98.81 116 ARG A CA 1
ATOM 955 C C . ARG A 1 116 ? -1.299 -7.751 24.205 1.00 98.81 116 ARG A C 1
ATOM 957 O O . ARG A 1 116 ? -2.411 -8.092 24.598 1.00 98.81 116 ARG A O 1
ATOM 964 N N . ARG A 1 117 ? -0.713 -6.618 24.613 1.00 98.69 117 ARG A N 1
ATOM 965 C CA . ARG A 1 117 ? -1.344 -5.664 25.549 1.00 98.69 117 ARG A CA 1
ATOM 966 C C . ARG A 1 117 ? -2.663 -5.125 24.997 1.00 98.69 117 ARG A C 1
ATOM 968 O O . ARG A 1 117 ? -3.678 -5.185 25.689 1.00 98.69 117 ARG A O 1
ATOM 975 N N . VAL A 1 118 ? -2.662 -4.669 23.743 1.00 98.62 118 VAL A N 1
ATOM 976 C CA . VAL A 1 118 ? -3.863 -4.142 23.078 1.00 98.62 118 VAL A CA 1
ATOM 977 C C . VAL A 1 118 ? -4.949 -5.217 22.971 1.00 98.62 118 VAL A C 1
ATOM 979 O O . VAL A 1 118 ? -6.090 -4.984 23.368 1.00 98.62 118 VAL A O 1
ATOM 982 N N . ARG A 1 119 ? -4.609 -6.424 22.500 1.00 98.56 119 ARG A N 1
ATOM 983 C CA . ARG A 1 119 ? -5.579 -7.520 22.369 1.00 98.56 119 ARG A CA 1
ATOM 984 C C . ARG A 1 119 ? -6.125 -7.984 23.721 1.00 98.56 119 ARG A C 1
ATOM 986 O O . ARG A 1 119 ? -7.318 -8.251 23.808 1.00 98.56 119 ARG A O 1
ATOM 993 N N . ASN A 1 120 ? -5.296 -8.052 24.762 1.00 98.50 120 ASN A N 1
ATOM 994 C CA . ASN A 1 120 ? -5.743 -8.427 26.107 1.00 98.50 120 ASN A CA 1
ATOM 995 C C . ASN A 1 120 ? -6.720 -7.404 26.701 1.00 98.50 120 ASN A C 1
ATOM 997 O O . ASN A 1 120 ? -7.670 -7.798 27.370 1.00 98.50 120 ASN A O 1
ATOM 1001 N N . SER A 1 121 ? -6.512 -6.110 26.439 1.00 98.50 121 SER A N 1
ATOM 1002 C CA . SER A 1 121 ? -7.439 -5.055 26.868 1.00 98.50 121 SER A CA 1
ATOM 1003 C C . SER A 1 121 ? -8.775 -5.105 26.119 1.00 98.50 121 SER A C 1
ATOM 1005 O O . SER A 1 121 ? -9.819 -4.782 26.684 1.00 98.50 121 SER A O 1
ATOM 1007 N N . HIS A 1 122 ? -8.766 -5.511 24.846 1.00 98.25 122 HIS A N 1
ATOM 1008 C CA . HIS A 1 122 ? -9.955 -5.523 23.992 1.00 98.25 122 HIS A CA 1
ATOM 1009 C C . HIS A 1 122 ? -10.084 -6.836 23.198 1.00 98.25 122 HIS A C 1
ATOM 1011 O O . HIS A 1 122 ? -9.939 -6.850 21.968 1.00 98.25 122 HIS A O 1
ATOM 1017 N N . PRO A 1 123 ? -10.405 -7.960 23.866 1.00 97.69 123 PRO A N 1
ATOM 1018 C CA . PRO A 1 123 ? -10.377 -9.287 23.247 1.00 97.69 123 PRO A CA 1
ATOM 1019 C C . PRO A 1 123 ? -11.372 -9.435 22.088 1.00 97.69 123 PRO A C 1
ATOM 1021 O O . PRO A 1 123 ? -11.071 -10.117 21.111 1.00 97.69 123 PRO A O 1
ATOM 1024 N N . SER A 1 124 ? -12.521 -8.754 22.153 1.00 96.38 124 SER A N 1
ATOM 1025 C CA . SER A 1 124 ? -13.599 -8.836 21.158 1.00 96.38 124 SER A CA 1
ATOM 1026 C C . SER A 1 124 ? -13.614 -7.707 20.121 1.00 96.38 124 SER A C 1
ATOM 1028 O O . SER A 1 124 ? -14.356 -7.799 19.142 1.00 96.38 124 SER A O 1
ATOM 1030 N N . LYS A 1 125 ? -12.826 -6.635 20.300 1.00 97.44 125 LYS A N 1
ATOM 1031 C CA . LYS A 1 125 ? -12.810 -5.517 19.340 1.00 97.44 125 LYS A CA 1
ATOM 1032 C C . LYS A 1 125 ? -12.198 -5.956 18.016 1.00 97.44 125 LYS A C 1
ATOM 1034 O O . LYS A 1 125 ? -11.258 -6.753 17.980 1.00 97.44 125 LYS A O 1
ATOM 1039 N N . LEU A 1 126 ? -12.700 -5.386 16.924 1.00 98.12 126 LEU A N 1
ATOM 1040 C CA . LEU A 1 126 ? -12.099 -5.584 15.614 1.00 98.12 126 LEU A CA 1
ATOM 1041 C C . LEU A 1 126 ? -10.796 -4.774 15.530 1.00 98.12 126 LEU A C 1
ATOM 1043 O O . LEU A 1 126 ? -10.797 -3.565 15.750 1.00 98.12 126 LEU A O 1
ATOM 1047 N N . ILE A 1 127 ? -9.695 -5.449 15.207 1.00 98.75 127 ILE A N 1
ATOM 1048 C CA . ILE A 1 127 ? -8.371 -4.845 15.040 1.00 98.75 127 ILE A CA 1
ATOM 1049 C C . ILE A 1 127 ? -7.794 -5.303 13.703 1.00 98.75 127 ILE A C 1
ATOM 1051 O O . ILE A 1 127 ? -7.823 -6.498 13.405 1.00 98.75 127 ILE A O 1
ATOM 1055 N N . GLY A 1 128 ? -7.285 -4.376 12.904 1.00 98.62 128 GLY A N 1
ATOM 1056 C CA . GLY A 1 128 ? -6.576 -4.659 11.659 1.00 98.62 128 GLY A CA 1
ATOM 1057 C C . GLY A 1 128 ? -5.141 -4.148 11.683 1.00 98.62 128 GLY A C 1
ATOM 1058 O O . GLY A 1 128 ? -4.743 -3.442 12.608 1.00 98.62 128 GLY A O 1
ATOM 1059 N N . TYR A 1 129 ? -4.386 -4.460 10.636 1.00 98.75 129 TYR A N 1
ATOM 1060 C CA . TYR A 1 129 ? -3.116 -3.799 10.331 1.00 98.75 129 TYR A CA 1
ATOM 1061 C C . TYR A 1 129 ? -3.052 -3.428 8.845 1.00 98.75 129 TYR A C 1
ATOM 1063 O O . TYR A 1 129 ? -3.598 -4.154 8.016 1.00 98.75 129 TYR A O 1
ATOM 1071 N N . SER A 1 130 ? -2.397 -2.322 8.513 1.00 98.31 130 SER A N 1
ATOM 1072 C CA . SER A 1 130 ? -2.208 -1.785 7.165 1.00 98.31 130 SER A CA 1
ATOM 1073 C C . SER A 1 130 ? -0.723 -1.519 6.959 1.00 98.31 130 SER A C 1
ATOM 1075 O O . SER A 1 130 ? -0.119 -0.803 7.736 1.00 98.31 130 SER A O 1
ATOM 1077 N N . SER A 1 131 ? -0.108 -2.161 5.975 1.00 97.25 131 SER A N 1
ATOM 1078 C CA . SER A 1 131 ? 1.331 -2.050 5.710 1.00 97.25 131 SER A CA 1
ATOM 1079 C C . SER A 1 131 ? 1.595 -2.313 4.231 1.00 97.25 131 SER A C 1
ATOM 1081 O O . SER A 1 131 ? 0.657 -2.636 3.486 1.00 97.25 131 SER A O 1
ATOM 1083 N N . PHE A 1 132 ? 2.856 -2.225 3.808 1.00 95.69 132 PHE A N 1
ATOM 1084 C CA . PHE A 1 132 ? 3.257 -2.461 2.426 1.00 95.69 132 PHE A CA 1
ATOM 1085 C C . PHE A 1 132 ? 2.713 -3.806 1.901 1.00 95.69 132 PHE A C 1
ATOM 1087 O O . PHE A 1 132 ? 2.764 -4.814 2.618 1.00 95.69 132 PHE A O 1
ATOM 1094 N N . PRO A 1 133 ? 2.169 -3.861 0.669 1.00 95.81 133 PRO A N 1
ATOM 1095 C CA . PRO A 1 133 ? 1.385 -5.007 0.216 1.00 95.81 133 PRO A CA 1
ATOM 1096 C C . PRO A 1 133 ? 2.232 -6.213 -0.199 1.00 95.81 133 PRO A C 1
ATOM 1098 O O . PRO A 1 133 ? 1.716 -7.333 -0.230 1.00 95.81 133 PRO A O 1
ATOM 1101 N N . ILE A 1 134 ? 3.513 -6.006 -0.525 1.00 96.12 134 ILE A N 1
ATOM 1102 C CA . ILE A 1 134 ? 4.415 -7.053 -1.023 1.00 96.12 134 ILE A CA 1
ATOM 1103 C C . ILE A 1 134 ? 5.372 -7.464 0.097 1.00 96.12 134 ILE A C 1
ATOM 1105 O O . ILE A 1 134 ? 6.448 -6.896 0.268 1.00 96.12 134 ILE A O 1
ATOM 1109 N N . VAL A 1 135 ? 4.953 -8.458 0.880 1.00 94.62 135 VAL A N 1
ATOM 1110 C CA . VAL A 1 135 ? 5.645 -8.921 2.098 1.00 94.62 135 VAL A CA 1
ATOM 1111 C C . VAL A 1 135 ? 7.093 -9.324 1.821 1.00 94.62 135 VAL A C 1
ATOM 1113 O O . VAL A 1 135 ? 7.974 -9.063 2.635 1.00 94.62 135 VAL A O 1
ATOM 1116 N N . SER A 1 136 ? 7.359 -9.927 0.659 1.00 91.88 136 SER A N 1
ATOM 1117 C CA . SER A 1 136 ? 8.710 -10.343 0.268 1.00 91.88 136 SER A CA 1
ATOM 1118 C C . SER A 1 136 ? 9.706 -9.188 0.140 1.00 91.88 136 SER A C 1
ATOM 1120 O O . SER A 1 136 ? 10.905 -9.447 0.186 1.00 91.88 136 SER A O 1
ATOM 1122 N N . TYR A 1 137 ? 9.243 -7.940 0.000 1.00 87.56 137 TYR A N 1
ATOM 1123 C CA . TYR A 1 137 ? 10.118 -6.764 -0.093 1.00 87.56 137 TYR A CA 1
ATOM 1124 C C . TYR A 1 137 ? 10.465 -6.187 1.285 1.00 87.56 137 TYR A C 1
ATOM 1126 O O . TYR A 1 137 ? 11.490 -5.530 1.423 1.00 87.56 137 TYR A O 1
ATOM 1134 N N . HIS A 1 138 ? 9.653 -6.476 2.307 1.00 89.81 138 HIS A N 1
ATOM 1135 C CA . HIS A 1 138 ? 9.814 -5.950 3.665 1.00 89.81 138 HIS A CA 1
ATOM 1136 C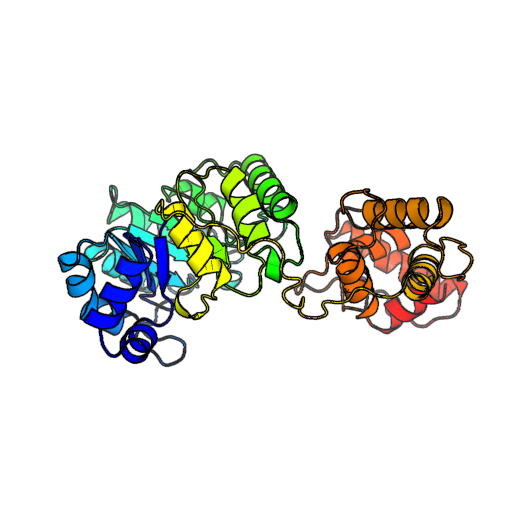 C . HIS A 1 138 ? 9.659 -7.043 4.724 1.00 89.81 138 HIS A C 1
ATOM 1138 O O . HIS A 1 138 ? 8.884 -6.927 5.670 1.00 89.81 138 HIS A O 1
ATOM 1144 N N . THR A 1 139 ? 10.407 -8.141 4.598 1.00 93.31 139 THR A N 1
ATOM 1145 C CA . THR A 1 139 ? 10.349 -9.245 5.576 1.00 93.31 139 THR A CA 1
ATOM 1146 C C . THR A 1 139 ? 10.806 -8.847 6.984 1.00 93.31 139 THR A C 1
ATOM 1148 O O . THR A 1 139 ? 10.640 -9.615 7.928 1.00 93.31 139 THR A O 1
ATOM 1151 N N . ASP A 1 140 ? 11.409 -7.670 7.122 1.00 93.38 140 ASP A N 1
ATOM 1152 C CA . ASP A 1 140 ? 11.785 -7.031 8.376 1.00 93.38 140 ASP A CA 1
ATOM 1153 C C . ASP A 1 140 ? 10.600 -6.389 9.117 1.00 93.38 140 ASP A C 1
ATOM 1155 O O . ASP A 1 140 ? 10.704 -6.164 10.324 1.00 93.38 140 ASP A O 1
ATOM 1159 N N . ILE A 1 141 ? 9.460 -6.145 8.463 1.00 97.25 141 ILE A N 1
ATOM 1160 C CA . ILE A 1 141 ? 8.230 -5.724 9.147 1.00 97.25 141 ILE A CA 1
ATOM 1161 C C . ILE A 1 141 ? 7.596 -6.936 9.870 1.00 97.25 141 ILE A C 1
ATOM 1163 O O . ILE A 1 141 ? 7.486 -8.016 9.281 1.00 97.25 141 ILE A O 1
ATOM 1167 N N . PRO A 1 142 ? 7.116 -6.799 11.127 1.00 98.06 142 PRO A N 1
ATOM 1168 C CA . PRO A 1 142 ? 6.535 -7.897 11.916 1.00 98.06 142 PRO A CA 1
ATOM 1169 C C . PRO A 1 142 ? 5.166 -8.447 11.451 1.00 98.06 142 PRO A C 1
ATOM 1171 O O . PRO A 1 142 ? 4.280 -8.675 12.276 1.00 98.06 142 PRO A O 1
ATOM 1174 N N . TYR A 1 143 ? 4.958 -8.706 10.156 1.00 98.44 143 TYR A N 1
ATOM 1175 C CA . TYR A 1 143 ? 3.681 -9.180 9.594 1.00 98.44 143 TYR A CA 1
ATOM 1176 C C . TYR A 1 143 ? 3.090 -10.389 10.329 1.00 98.44 143 TYR A C 1
ATOM 1178 O O . TYR A 1 143 ? 1.887 -10.428 10.582 1.00 98.44 143 TYR A O 1
ATOM 1186 N N . SER A 1 144 ? 3.918 -11.368 10.706 1.00 98.19 144 SER A N 1
ATOM 1187 C CA . SER A 1 144 ? 3.471 -12.576 11.414 1.00 98.19 144 SER A CA 1
ATOM 1188 C C . SER A 1 144 ? 2.903 -12.274 12.805 1.00 98.19 144 SER A C 1
ATOM 1190 O O . SER A 1 144 ? 1.931 -12.907 13.222 1.00 98.19 144 SER A O 1
ATOM 1192 N N . VAL A 1 145 ? 3.450 -11.270 13.495 1.00 98.69 145 VAL A N 1
ATOM 1193 C CA . VAL A 1 145 ? 2.947 -10.790 14.787 1.00 98.69 145 VAL A CA 1
ATOM 1194 C C . VAL A 1 145 ? 1.583 -10.134 14.598 1.00 98.69 145 VAL A C 1
ATOM 1196 O O . VAL A 1 145 ? 0.618 -10.505 15.267 1.00 98.69 145 VAL A O 1
ATOM 1199 N N . PHE A 1 146 ? 1.448 -9.220 13.635 1.00 98.50 146 PHE A N 1
ATOM 1200 C CA . PHE A 1 146 ? 0.151 -8.601 13.359 1.00 98.50 146 PHE A CA 1
ATOM 1201 C C . PHE A 1 146 ? -0.889 -9.636 12.922 1.00 98.50 146 PHE A C 1
ATOM 1203 O O . PHE A 1 146 ? -2.014 -9.619 13.417 1.00 98.50 146 PHE A O 1
ATOM 1210 N N . ASN A 1 147 ? -0.502 -10.605 12.090 1.00 98.44 147 ASN A N 1
ATOM 1211 C CA . ASN A 1 147 ? -1.356 -11.719 11.689 1.00 98.44 147 ASN A CA 1
ATOM 1212 C C . ASN A 1 147 ? -1.753 -12.612 12.877 1.00 98.44 147 ASN A C 1
ATOM 1214 O O . ASN A 1 147 ? -2.816 -13.216 12.850 1.00 98.44 147 ASN A O 1
ATOM 1218 N N . LYS A 1 148 ? -0.967 -12.692 13.953 1.00 98.56 148 LYS A N 1
ATOM 1219 C CA . LYS A 1 148 ? -1.365 -13.414 15.171 1.00 98.56 148 LYS A CA 1
ATOM 1220 C C . LYS A 1 148 ? -2.478 -12.684 15.933 1.00 98.56 148 LYS A C 1
ATOM 1222 O O . LYS A 1 148 ? -3.446 -13.323 16.345 1.00 98.56 148 LYS A O 1
ATOM 1227 N N . TYR A 1 149 ? -2.368 -11.364 16.096 1.00 98.62 149 TYR A N 1
ATOM 1228 C CA . TYR A 1 149 ? -3.232 -10.589 17.001 1.00 98.62 149 TYR A CA 1
ATOM 1229 C C . TYR A 1 149 ? -4.399 -9.855 16.331 1.00 98.62 149 TYR A C 1
ATOM 1231 O O . TYR A 1 149 ? -5.393 -9.548 16.998 1.00 98.62 149 TYR A O 1
ATOM 1239 N N . CYS A 1 150 ? -4.308 -9.563 15.037 1.00 98.62 150 CYS A N 1
ATOM 1240 C CA . CYS A 1 150 ? -5.332 -8.835 14.294 1.00 98.62 150 CYS A CA 1
ATOM 1241 C C . CYS A 1 150 ? -6.391 -9.778 13.709 1.00 98.62 150 CYS A C 1
ATOM 1243 O O . CYS A 1 150 ? -6.183 -10.975 13.498 1.00 98.62 150 CYS A O 1
ATOM 1245 N N . ASN A 1 151 ? -7.564 -9.216 13.443 1.00 98.69 151 ASN A N 1
ATOM 1246 C CA . ASN A 1 151 ? -8.692 -9.896 12.822 1.00 98.69 151 ASN A CA 1
ATOM 1247 C C . ASN A 1 151 ? -8.641 -9.838 11.293 1.00 98.69 151 ASN A C 1
ATOM 1249 O O . ASN A 1 151 ? -9.225 -10.708 10.658 1.00 98.69 151 ASN A O 1
ATOM 1253 N N . PHE A 1 152 ? -7.989 -8.829 10.714 1.00 98.75 152 PHE A N 1
ATOM 1254 C CA . PHE A 1 152 ? -7.874 -8.642 9.268 1.00 98.75 152 PHE A CA 1
ATOM 1255 C C . PHE A 1 152 ? -6.561 -7.940 8.901 1.00 98.75 152 PHE A C 1
ATOM 1257 O O . PHE A 1 152 ? -5.960 -7.258 9.733 1.00 98.75 152 PHE A O 1
ATOM 1264 N N . ALA A 1 153 ? -6.141 -8.107 7.652 1.00 98.62 153 ALA A N 1
ATOM 1265 C CA . ALA A 1 153 ? -5.073 -7.342 7.024 1.00 98.62 153 ALA A CA 1
ATOM 1266 C C . ALA A 1 153 ? -5.687 -6.316 6.066 1.00 98.62 153 ALA A C 1
ATOM 1268 O O . ALA A 1 153 ? -6.680 -6.603 5.400 1.00 98.62 153 ALA A O 1
ATOM 1269 N N . SER A 1 154 ? -5.083 -5.140 5.961 1.00 98.62 154 SER A N 1
ATOM 1270 C CA . SER A 1 154 ? -5.500 -4.056 5.072 1.00 98.62 154 SER A CA 1
ATOM 1271 C C . SER A 1 154 ? -4.321 -3.549 4.241 1.00 98.62 154 SER A C 1
ATOM 1273 O O . SER A 1 154 ? -3.918 -2.403 4.407 1.00 98.62 154 SER A O 1
ATOM 1275 N N . PRO A 1 155 ? -3.702 -4.387 3.387 1.00 98.44 155 PRO A N 1
ATOM 1276 C CA . PRO A 1 155 ? -2.449 -4.028 2.728 1.00 98.44 155 PRO A CA 1
ATOM 1277 C C . PRO A 1 155 ? -2.614 -2.800 1.824 1.00 98.44 155 PRO A C 1
ATOM 1279 O O . PRO A 1 155 ? -3.661 -2.637 1.192 1.00 98.44 155 PRO A O 1
ATOM 1282 N N . GLN A 1 156 ? -1.591 -1.949 1.760 1.00 97.81 156 GLN A N 1
ATOM 1283 C CA . GLN A 1 156 ? -1.611 -0.672 1.042 1.00 97.81 156 GLN A CA 1
ATOM 1284 C C . GLN A 1 156 ? -1.366 -0.856 -0.464 1.00 97.81 156 GLN A C 1
ATOM 1286 O O . GLN A 1 156 ? -0.253 -0.751 -0.969 1.00 97.81 156 GLN A O 1
ATOM 1291 N N . VAL A 1 157 ? -2.417 -1.180 -1.210 1.00 97.00 157 VAL A N 1
ATOM 1292 C CA . VAL A 1 157 ? -2.357 -1.486 -2.645 1.00 97.00 157 VAL A CA 1
ATOM 1293 C C . VAL A 1 157 ? -2.400 -0.195 -3.471 1.00 97.00 157 VAL A C 1
ATOM 1295 O O . VAL A 1 157 ? -3.422 0.165 -4.062 1.00 97.00 157 VAL A O 1
ATOM 1298 N N . TYR A 1 158 ? -1.270 0.508 -3.532 1.00 92.75 158 TYR A N 1
ATOM 1299 C CA . TYR A 1 158 ? -1.118 1.762 -4.281 1.00 92.75 158 TYR A CA 1
ATOM 1300 C C . TYR A 1 158 ? -0.484 1.512 -5.654 1.00 92.75 158 TYR A C 1
ATOM 1302 O O . TYR A 1 158 ? 0.636 1.924 -5.945 1.00 92.75 158 TYR A O 1
ATOM 1310 N N . TRP A 1 159 ? -1.203 0.798 -6.528 1.00 88.75 159 TRP A N 1
ATOM 1311 C CA . TRP A 1 159 ? -0.678 0.351 -7.831 1.00 88.75 159 TRP A CA 1
ATOM 1312 C C . TRP A 1 159 ? -0.201 1.489 -8.749 1.00 88.75 159 TRP A C 1
ATOM 1314 O O . TRP A 1 159 ? 0.596 1.249 -9.651 1.00 88.75 159 TRP A O 1
ATOM 1324 N N . GLY A 1 160 ? -0.702 2.710 -8.549 1.00 79.19 160 GLY A N 1
ATOM 1325 C CA . GLY A 1 160 ? -0.319 3.897 -9.308 1.00 79.19 160 GLY A CA 1
ATOM 1326 C C . GLY A 1 160 ? 1.072 4.362 -8.906 1.00 79.19 160 GLY A C 1
ATOM 1327 O O . GLY A 1 160 ? 1.937 4.475 -9.770 1.00 79.19 160 GLY A O 1
ATOM 1328 N N . GLU A 1 161 ? 1.301 4.515 -7.601 1.00 81.25 161 GLU A N 1
ATOM 1329 C CA . GLU A 1 161 ? 2.617 4.829 -7.025 1.00 81.25 161 GLU A CA 1
ATOM 1330 C C . GLU A 1 161 ? 3.645 3.729 -7.314 1.00 81.25 161 GLU A C 1
ATOM 1332 O O . GLU A 1 161 ? 4.792 4.007 -7.648 1.00 81.25 161 GLU A O 1
ATOM 1337 N N . MET A 1 162 ? 3.217 2.464 -7.290 1.00 79.44 162 MET A N 1
ATOM 1338 C CA . MET A 1 162 ? 4.077 1.333 -7.654 1.00 79.44 162 MET A CA 1
ATOM 1339 C C . MET A 1 162 ? 4.367 1.246 -9.163 1.00 79.44 162 MET A C 1
ATOM 1341 O O . MET A 1 162 ? 5.201 0.448 -9.580 1.00 79.44 162 MET A O 1
ATOM 1345 N N . GLY A 1 163 ? 3.657 1.995 -10.015 1.00 79.00 163 GLY A N 1
ATOM 1346 C CA . GLY A 1 163 ? 3.780 1.871 -11.471 1.00 79.00 163 GLY A CA 1
ATOM 1347 C C . GLY A 1 163 ? 3.378 0.486 -12.008 1.00 79.00 163 GLY A C 1
ATOM 1348 O O . GLY A 1 163 ? 3.916 0.021 -13.021 1.00 79.00 163 GLY A O 1
ATOM 1349 N N . TRP A 1 164 ? 2.460 -0.203 -11.323 1.00 82.00 164 TRP A N 1
ATOM 1350 C CA . TRP A 1 164 ? 2.049 -1.586 -11.587 1.00 82.00 164 TRP A CA 1
ATOM 1351 C C . TRP A 1 164 ? 0.630 -1.682 -12.167 1.00 82.00 164 TRP A C 1
ATOM 1353 O O . TRP A 1 164 ? -0.176 -0.753 -12.099 1.00 82.00 164 TRP A O 1
ATOM 1363 N N . SER A 1 165 ? 0.290 -2.840 -12.749 1.00 84.50 165 SER A N 1
ATOM 1364 C CA . SER A 1 165 ? -1.121 -3.201 -12.939 1.00 84.50 165 SER A CA 1
ATOM 1365 C C . SER A 1 165 ? -1.839 -3.326 -11.614 1.00 84.50 165 SER A C 1
ATOM 1367 O O . SER A 1 165 ? -1.236 -3.732 -10.622 1.00 84.50 165 SER A O 1
ATOM 1369 N N . VAL A 1 166 ? -3.161 -3.160 -11.665 1.00 91.75 166 VAL A N 1
ATOM 1370 C CA . VAL A 1 166 ? -4.032 -3.638 -10.594 1.00 91.75 166 VAL A CA 1
ATOM 1371 C C . VAL A 1 166 ? -3.831 -5.137 -10.412 1.00 91.75 166 VAL A C 1
ATOM 1373 O O . VAL A 1 166 ? -3.500 -5.552 -9.307 1.00 91.75 166 VAL A O 1
ATOM 1376 N N . SER A 1 167 ? -3.909 -5.926 -11.493 1.00 91.75 167 SER A N 1
ATOM 1377 C CA . SER A 1 167 ? -3.697 -7.373 -11.399 1.00 91.75 167 SER A CA 1
ATOM 1378 C C . SER A 1 167 ? -2.348 -7.769 -10.810 1.00 91.75 167 SER A C 1
ATOM 1380 O O . SER A 1 167 ? -2.296 -8.477 -9.815 1.00 91.75 167 SER A O 1
ATOM 1382 N N . ARG A 1 168 ? -1.245 -7.217 -11.326 1.00 86.62 168 ARG A N 1
ATOM 1383 C CA . ARG A 1 168 ? 0.103 -7.443 -10.782 1.00 86.62 168 ARG A CA 1
ATOM 1384 C C . ARG A 1 168 ? 0.180 -7.132 -9.288 1.00 86.62 168 ARG A C 1
ATOM 1386 O O . ARG A 1 168 ? 0.737 -7.928 -8.544 1.00 86.62 168 ARG A O 1
ATOM 1393 N N . CYS A 1 169 ? -0.351 -5.988 -8.857 1.00 93.56 169 CYS A N 1
ATOM 1394 C CA . CYS A 1 169 ? -0.296 -5.577 -7.458 1.00 93.56 169 CYS A CA 1
ATOM 1395 C C . CYS A 1 169 ? -1.122 -6.502 -6.559 1.00 93.56 169 CYS A C 1
ATOM 1397 O O . CYS A 1 169 ? -0.598 -7.027 -5.577 1.00 93.56 169 CYS A O 1
ATOM 1399 N N . ILE A 1 170 ? -2.376 -6.767 -6.930 1.00 97.75 170 ILE A N 1
ATOM 1400 C CA . ILE A 1 170 ? -3.281 -7.604 -6.142 1.00 97.75 170 ILE A CA 1
ATOM 1401 C C . ILE A 1 170 ? -2.832 -9.069 -6.145 1.00 97.75 170 ILE A C 1
ATOM 1403 O O . ILE A 1 170 ? -2.717 -9.670 -5.079 1.00 97.75 170 ILE A O 1
ATOM 1407 N N . ASP A 1 171 ? -2.523 -9.645 -7.305 1.00 96.62 171 ASP A N 1
ATOM 1408 C CA . ASP A 1 171 ? -2.141 -11.056 -7.422 1.00 96.62 171 ASP A CA 1
ATOM 1409 C C . ASP A 1 171 ? -0.817 -11.326 -6.699 1.00 96.62 171 ASP A C 1
ATOM 1411 O O . ASP A 1 171 ? -0.687 -12.332 -5.994 1.00 96.62 171 ASP A O 1
ATOM 1415 N N . ARG A 1 172 ? 0.157 -10.405 -6.798 1.00 96.19 172 ARG A N 1
ATOM 1416 C CA . ARG A 1 172 ? 1.415 -10.526 -6.053 1.00 96.19 172 ARG A CA 1
A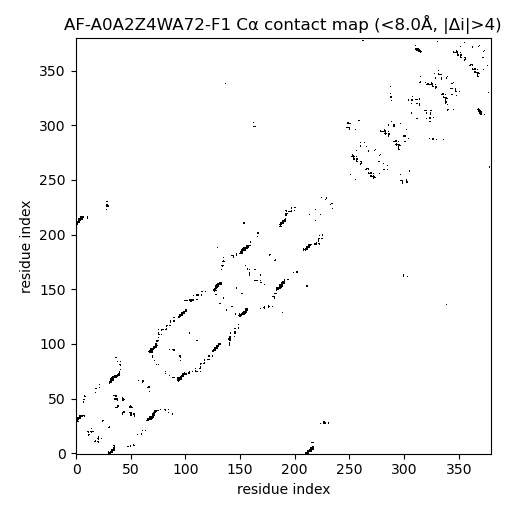TOM 1417 C C . ARG A 1 172 ? 1.190 -10.389 -4.553 1.00 96.19 172 ARG A C 1
ATOM 1419 O O . ARG A 1 172 ? 1.728 -11.204 -3.810 1.00 96.19 172 ARG A O 1
ATOM 1426 N N . MET A 1 173 ? 0.381 -9.424 -4.109 1.00 98.06 173 MET A N 1
ATOM 1427 C CA . MET A 1 173 ? 0.001 -9.283 -2.699 1.00 98.06 173 MET A CA 1
ATOM 1428 C C . MET A 1 173 ? -0.621 -10.585 -2.172 1.00 98.06 173 MET A C 1
ATOM 1430 O O . MET A 1 173 ? -0.187 -11.088 -1.136 1.00 98.06 173 MET A O 1
ATOM 1434 N N . LEU A 1 174 ? -1.593 -11.162 -2.886 1.00 98.19 174 LEU A N 1
ATOM 1435 C CA . LEU A 1 174 ? -2.255 -12.413 -2.499 1.00 98.19 174 LEU A CA 1
ATOM 1436 C C . LEU A 1 174 ? -1.275 -13.593 -2.455 1.00 98.19 174 LEU A C 1
ATOM 1438 O O . LEU A 1 174 ? -1.285 -14.374 -1.501 1.00 98.19 174 LEU A O 1
ATOM 1442 N N . SER A 1 175 ? -0.407 -13.709 -3.464 1.00 97.25 175 SER A N 1
ATOM 1443 C CA . SER A 1 175 ? 0.630 -14.741 -3.523 1.00 97.25 175 SER A CA 1
ATOM 1444 C C . SER A 1 175 ? 1.610 -14.634 -2.353 1.00 97.25 175 SER A C 1
ATOM 1446 O O . SER A 1 175 ? 1.924 -15.643 -1.721 1.00 97.25 175 SER A O 1
ATOM 1448 N N . ASP A 1 176 ? 2.071 -13.425 -2.030 1.00 97.12 176 ASP A N 1
ATOM 1449 C CA . ASP A 1 176 ? 2.974 -13.185 -0.904 1.00 97.12 176 ASP A CA 1
ATOM 1450 C C . ASP A 1 176 ? 2.287 -13.501 0.429 1.00 97.12 176 ASP A C 1
ATOM 1452 O O . ASP A 1 176 ? 2.828 -14.264 1.226 1.00 97.12 176 ASP A O 1
ATOM 1456 N N . HIS A 1 177 ? 1.062 -13.018 0.657 1.00 98.12 177 HIS A N 1
ATOM 1457 C CA . HIS A 1 177 ? 0.318 -13.332 1.882 1.00 98.12 177 HIS A CA 1
ATOM 1458 C C . HIS A 1 177 ? 0.176 -14.847 2.074 1.00 98.12 177 HIS A C 1
ATOM 1460 O O . HIS A 1 177 ? 0.453 -15.361 3.158 1.00 98.12 177 HIS A O 1
ATOM 1466 N N . LYS A 1 178 ? -0.140 -15.586 1.003 1.00 97.31 178 LYS A N 1
ATOM 1467 C CA . LYS A 1 178 ? -0.175 -17.052 1.029 1.00 97.31 178 LYS A CA 1
ATOM 1468 C C . LYS A 1 178 ? 1.195 -17.659 1.350 1.00 97.31 178 LYS A C 1
ATOM 1470 O O . LYS A 1 178 ? 1.280 -18.529 2.215 1.00 97.31 178 LYS A O 1
ATOM 1475 N N . ARG A 1 179 ? 2.263 -17.209 0.682 1.00 97.06 179 ARG A N 1
ATOM 1476 C CA . ARG A 1 179 ? 3.638 -17.712 0.865 1.00 97.06 179 ARG A CA 1
ATOM 1477 C C . ARG A 1 179 ? 4.140 -17.545 2.301 1.00 97.06 179 ARG A C 1
ATOM 1479 O O . ARG A 1 179 ? 4.831 -18.428 2.797 1.00 97.06 179 ARG A O 1
ATOM 1486 N N . TYR A 1 180 ? 3.790 -16.440 2.955 1.00 97.31 180 TYR A N 1
ATOM 1487 C CA . TYR A 1 180 ? 4.210 -16.125 4.325 1.00 97.31 180 TYR A CA 1
ATOM 1488 C C . TYR A 1 180 ? 3.194 -16.561 5.396 1.00 97.31 180 TYR A C 1
ATOM 1490 O O . TYR A 1 180 ? 3.348 -16.216 6.566 1.00 97.31 180 TYR A O 1
ATOM 1498 N N . GLY A 1 181 ? 2.161 -17.327 5.026 1.00 97.56 181 GLY A N 1
ATOM 1499 C CA . GLY A 1 181 ? 1.174 -17.854 5.974 1.00 97.56 181 GLY A CA 1
ATOM 1500 C C . GLY A 1 181 ? 0.267 -16.788 6.603 1.00 97.56 181 GLY A C 1
ATOM 1501 O O . GLY A 1 181 ? -0.305 -17.020 7.669 1.00 97.56 181 GLY A O 1
ATOM 1502 N N . LEU A 1 182 ? 0.123 -15.626 5.961 1.00 98.19 182 LEU A N 1
ATOM 1503 C CA . LEU A 1 182 ? -0.754 -14.545 6.405 1.00 98.19 182 LEU A CA 1
ATOM 1504 C C . LEU A 1 182 ? -2.190 -14.856 5.969 1.00 98.19 182 LEU A C 1
ATOM 1506 O O . LEU A 1 182 ? -2.583 -14.640 4.825 1.00 98.19 182 LEU A O 1
ATOM 1510 N N . ASN A 1 183 ? -2.959 -15.435 6.885 1.00 96.75 183 ASN A N 1
ATOM 1511 C CA . ASN A 1 183 ? -4.237 -16.094 6.611 1.00 96.75 183 ASN A CA 1
ATOM 1512 C C . ASN A 1 183 ? -5.471 -15.314 7.092 1.00 96.75 183 ASN A C 1
ATOM 1514 O O . ASN A 1 183 ? -6.576 -15.860 7.115 1.00 96.75 183 ASN A O 1
ATOM 1518 N N . LYS A 1 184 ? -5.310 -14.054 7.507 1.00 97.75 184 LYS A N 1
ATOM 1519 C CA . LYS A 1 184 ? -6.450 -13.208 7.877 1.00 97.75 184 LYS A CA 1
ATOM 1520 C C . LYS A 1 184 ? -7.235 -12.746 6.645 1.00 97.75 184 LYS A C 1
ATOM 1522 O O . LYS A 1 184 ? -6.658 -12.631 5.566 1.00 97.75 184 LYS A O 1
ATOM 1527 N N . PRO A 1 185 ? -8.539 -12.437 6.795 1.00 98.31 185 PRO A N 1
ATOM 1528 C CA . PRO A 1 185 ? -9.287 -11.692 5.789 1.00 98.31 185 PRO A CA 1
ATOM 1529 C C . PRO A 1 185 ? -8.510 -10.457 5.319 1.00 98.31 185 PRO A C 1
ATOM 1531 O O . PRO A 1 185 ? -7.968 -9.724 6.146 1.00 98.31 185 PRO A O 1
ATOM 1534 N N . ILE A 1 186 ? -8.471 -10.238 4.006 1.00 98.56 186 ILE A N 1
ATOM 1535 C CA . ILE A 1 186 ? -7.755 -9.126 3.376 1.00 98.56 186 ILE A CA 1
ATOM 1536 C C . ILE A 1 186 ? -8.776 -8.088 2.914 1.00 98.56 186 ILE A C 1
ATOM 1538 O O . ILE A 1 186 ? -9.671 -8.409 2.130 1.00 98.56 186 ILE A O 1
ATOM 1542 N N . TYR A 1 187 ? -8.623 -6.852 3.384 1.00 98.31 187 TYR A N 1
ATOM 1543 C CA . TYR A 1 187 ? -9.420 -5.687 3.005 1.00 98.31 187 TYR A CA 1
ATOM 1544 C C . TYR A 1 187 ? -8.493 -4.613 2.423 1.00 98.31 187 TYR A C 1
ATOM 1546 O O . TYR A 1 187 ? -8.082 -3.728 3.161 1.00 98.31 187 TYR A O 1
ATOM 1554 N N . PRO A 1 188 ? -8.104 -4.682 1.138 1.00 98.38 188 PRO A N 1
ATOM 1555 C CA . PRO A 1 188 ? -7.049 -3.824 0.598 1.00 98.38 188 PRO A CA 1
ATOM 1556 C C . PRO A 1 188 ? -7.322 -2.332 0.817 1.00 98.38 188 PRO A C 1
ATOM 1558 O O . PRO A 1 188 ? -8.432 -1.872 0.541 1.00 98.38 188 PRO A O 1
ATOM 1561 N N . SER A 1 189 ? -6.312 -1.589 1.269 1.00 98.31 189 SER A N 1
ATOM 1562 C CA . SER A 1 189 ? -6.303 -0.125 1.264 1.00 98.31 189 SER A CA 1
ATOM 1563 C C . SER A 1 189 ? -5.856 0.339 -0.119 1.00 98.31 189 SER A C 1
ATOM 1565 O O . SER A 1 189 ? -4.683 0.229 -0.453 1.00 98.31 189 SER A O 1
ATOM 1567 N N . ILE A 1 190 ? -6.780 0.812 -0.951 1.00 98.12 190 ILE A N 1
ATOM 1568 C CA . ILE A 1 190 ? -6.481 1.279 -2.309 1.00 98.12 190 ILE A CA 1
ATOM 1569 C C . ILE A 1 190 ? -6.206 2.782 -2.322 1.00 98.12 190 ILE A C 1
ATOM 1571 O O . ILE A 1 190 ? -6.812 3.528 -1.552 1.00 98.12 190 ILE A O 1
ATOM 1575 N N . GLN A 1 191 ? -5.335 3.233 -3.224 1.00 94.25 191 GLN A N 1
ATOM 1576 C CA . GLN A 1 191 ? -5.073 4.663 -3.426 1.00 94.25 191 GLN A CA 1
ATOM 1577 C C . GLN A 1 191 ? -6.328 5.377 -3.956 1.00 94.25 191 GLN A C 1
ATOM 1579 O O . GLN A 1 191 ? -7.078 4.806 -4.746 1.00 94.25 191 GLN A O 1
ATOM 1584 N N . SER A 1 192 ? -6.541 6.628 -3.558 1.00 96.19 192 SER A N 1
ATOM 1585 C CA . SER A 1 192 ? -7.687 7.464 -3.946 1.00 96.19 192 SER A CA 1
ATOM 1586 C C . SER A 1 192 ? -7.346 8.520 -5.000 1.00 96.19 192 SER A C 1
ATOM 1588 O O . SER A 1 192 ? -8.196 9.338 -5.373 1.00 96.19 192 SER A O 1
ATOM 1590 N N . TYR A 1 193 ? -6.094 8.542 -5.449 1.00 85.81 193 TYR A N 1
ATOM 1591 C CA . TYR A 1 193 ? -5.494 9.602 -6.246 1.00 85.81 193 TYR A CA 1
ATOM 1592 C C . TYR A 1 193 ? -4.651 9.029 -7.390 1.00 85.81 193 TYR A C 1
ATOM 1594 O O . TYR A 1 193 ? -4.291 7.854 -7.391 1.00 85.81 193 TYR A O 1
ATOM 1602 N N . ASN A 1 194 ? -4.377 9.864 -8.394 1.00 83.56 194 ASN A N 1
ATOM 1603 C CA . ASN A 1 194 ? -3.444 9.614 -9.498 1.00 83.56 194 ASN A CA 1
ATOM 1604 C C . ASN A 1 194 ? -3.668 8.315 -10.293 1.00 83.56 194 ASN A C 1
ATOM 1606 O O . ASN A 1 194 ? -2.744 7.823 -10.939 1.00 83.56 194 ASN A O 1
ATOM 1610 N N . VAL A 1 195 ? -4.898 7.784 -10.328 1.00 84.62 195 VAL A N 1
ATOM 1611 C CA . VAL A 1 195 ? -5.243 6.613 -11.151 1.00 84.62 195 VAL A CA 1
ATOM 1612 C C . VAL A 1 195 ? -6.547 6.730 -11.920 1.00 84.62 195 VAL A C 1
ATOM 1614 O O . VAL A 1 195 ? -7.453 7.505 -11.602 1.00 84.62 195 VAL A O 1
ATOM 1617 N N . SER A 1 196 ? -6.612 5.946 -12.997 1.00 84.25 196 SER A N 1
ATOM 1618 C CA . SER A 1 196 ? -7.746 5.926 -13.913 1.00 84.25 196 SER A CA 1
ATOM 1619 C C . SER A 1 196 ? -8.971 5.253 -13.292 1.00 84.25 196 SER A C 1
ATOM 1621 O O . SER A 1 196 ? -8.851 4.306 -12.512 1.00 84.25 196 SER A O 1
ATOM 1623 N N . TYR A 1 197 ? -10.160 5.687 -13.712 1.00 86.00 197 TYR A N 1
ATOM 1624 C CA . TYR A 1 197 ? -11.414 5.022 -13.354 1.00 86.00 197 TYR A CA 1
ATOM 1625 C C . TYR A 1 197 ? -11.429 3.535 -13.753 1.00 86.00 197 TYR A C 1
ATOM 1627 O O . TYR A 1 197 ? -11.850 2.683 -12.974 1.00 86.00 197 TYR A O 1
ATOM 1635 N N . ASN A 1 198 ? -10.877 3.199 -14.924 1.00 85.06 198 ASN A N 1
ATOM 1636 C CA . ASN A 1 198 ? -10.806 1.819 -15.409 1.00 85.06 198 ASN A CA 1
ATOM 1637 C C . ASN A 1 198 ? -9.980 0.908 -14.492 1.00 85.06 198 ASN A C 1
ATOM 1639 O O . ASN A 1 198 ? -10.333 -0.255 -14.325 1.00 85.06 198 ASN A O 1
ATOM 1643 N N . SER A 1 199 ? -8.926 1.427 -13.854 1.00 91.50 199 SER A N 1
ATOM 1644 C CA . SER A 1 199 ? -8.154 0.664 -12.866 1.00 91.50 199 SER A CA 1
ATOM 1645 C C . SER A 1 199 ? -8.997 0.314 -11.636 1.00 91.50 199 SER A C 1
ATOM 1647 O O . SER A 1 199 ? -8.938 -0.813 -11.155 1.00 91.50 199 SER A O 1
ATOM 1649 N N . TYR A 1 200 ? -9.859 1.217 -11.161 1.00 96.12 200 TYR A N 1
ATOM 1650 C CA . TYR A 1 200 ? -10.797 0.873 -10.087 1.00 96.12 200 TYR A CA 1
ATOM 1651 C C . TYR A 1 200 ? -11.812 -0.190 -10.515 1.00 96.12 200 TYR A C 1
ATOM 1653 O O . TYR A 1 200 ? -12.154 -1.072 -9.731 1.00 96.12 200 TYR A O 1
ATOM 1661 N N . MET A 1 201 ? -12.270 -0.147 -11.767 1.00 92.12 201 MET A N 1
ATOM 1662 C CA . MET A 1 201 ? -13.180 -1.161 -12.302 1.00 92.12 201 MET A CA 1
ATOM 1663 C C . MET A 1 201 ? -12.495 -2.516 -12.513 1.00 92.12 201 MET A C 1
ATOM 1665 O O . MET A 1 201 ? -13.141 -3.547 -12.355 1.00 92.12 201 MET A O 1
ATOM 1669 N N . GLU A 1 202 ? -11.196 -2.541 -12.823 1.00 93.94 202 GLU A N 1
ATOM 1670 C CA . GLU A 1 202 ? -10.377 -3.759 -12.788 1.00 93.94 202 GLU A CA 1
ATOM 1671 C C . GLU A 1 202 ? -10.274 -4.299 -11.355 1.00 93.94 202 GLU A C 1
ATOM 1673 O O . GLU A 1 202 ? -10.546 -5.475 -11.134 1.00 93.94 202 GLU A O 1
ATOM 1678 N N . TYR A 1 203 ? -9.993 -3.433 -10.374 1.00 97.50 203 TYR A N 1
ATOM 1679 C CA . TYR A 1 203 ? -9.941 -3.800 -8.954 1.00 97.50 203 TYR A CA 1
ATOM 1680 C C . TYR A 1 203 ? -11.276 -4.372 -8.460 1.00 97.50 203 TYR A C 1
ATOM 1682 O O . TYR A 1 203 ? -11.294 -5.389 -7.771 1.00 97.50 203 TYR A O 1
ATOM 1690 N N . LYS A 1 204 ? -12.404 -3.775 -8.866 1.00 94.94 204 LYS A N 1
ATOM 1691 C CA . LYS A 1 204 ? -13.757 -4.217 -8.490 1.00 94.94 204 LYS A CA 1
ATOM 1692 C C . LYS A 1 204 ? -14.016 -5.691 -8.822 1.00 94.94 204 LYS A C 1
ATOM 1694 O O . LYS A 1 204 ? -14.769 -6.340 -8.106 1.00 94.94 204 LYS A O 1
ATOM 1699 N N . LYS A 1 205 ? -13.376 -6.235 -9.866 1.00 94.88 205 LYS A N 1
ATOM 1700 C CA . LYS A 1 205 ? -13.530 -7.642 -10.285 1.00 94.88 205 LYS A CA 1
ATOM 1701 C C . LYS A 1 205 ? -12.984 -8.646 -9.269 1.00 94.88 205 LYS A C 1
ATOM 1703 O O . LYS A 1 205 ? -13.376 -9.804 -9.320 1.00 94.88 205 LYS A O 1
ATOM 1708 N N . TYR A 1 206 ? -12.095 -8.218 -8.372 1.00 96.69 206 TYR A N 1
ATOM 1709 C CA . TYR A 1 206 ? -11.562 -9.074 -7.311 1.00 96.69 206 TYR A CA 1
ATOM 1710 C C . TYR A 1 206 ? -12.562 -9.341 -6.180 1.00 96.69 206 TYR A C 1
ATOM 1712 O O . TYR A 1 206 ? -12.317 -10.231 -5.372 1.00 96.69 206 TYR A O 1
ATOM 1720 N N . ASP A 1 207 ? -13.660 -8.578 -6.117 1.00 95.00 207 ASP A N 1
ATOM 1721 C CA . ASP A 1 207 ? -14.791 -8.810 -5.208 1.00 95.00 207 ASP A CA 1
ATOM 1722 C C . ASP A 1 207 ? -14.388 -9.003 -3.731 1.00 95.00 207 ASP A C 1
ATOM 1724 O O . ASP A 1 207 ? -14.864 -9.884 -3.009 1.00 95.00 207 ASP A O 1
ATOM 1728 N N . PHE A 1 208 ? -13.454 -8.174 -3.253 1.00 97.00 208 PHE A N 1
ATOM 1729 C CA . PHE A 1 208 ? -13.076 -8.182 -1.843 1.00 97.00 208 PHE A CA 1
ATOM 1730 C C . PHE A 1 208 ? -14.277 -7.812 -0.966 1.00 97.00 208 PHE A C 1
ATOM 1732 O O . PHE A 1 208 ? -14.942 -6.801 -1.186 1.00 97.00 208 PHE A O 1
ATOM 1739 N N . LYS A 1 209 ? -14.488 -8.577 0.114 1.00 95.31 209 LYS A N 1
ATOM 1740 C CA . LYS A 1 209 ? -15.575 -8.342 1.087 1.00 95.31 209 LYS A CA 1
ATOM 1741 C C . LYS A 1 209 ? -15.581 -6.926 1.668 1.00 95.31 209 LYS A C 1
ATOM 1743 O O . LYS A 1 209 ? -16.620 -6.441 2.111 1.00 95.31 209 LYS A O 1
ATOM 1748 N N . ASN A 1 210 ? -14.414 -6.291 1.741 1.00 96.12 210 ASN A N 1
ATOM 1749 C CA . ASN A 1 210 ? -14.279 -4.908 2.159 1.00 96.12 210 ASN A CA 1
ATOM 1750 C C . ASN A 1 210 ? -13.025 -4.277 1.535 1.00 96.12 210 ASN A C 1
ATOM 1752 O O . ASN A 1 210 ? -12.090 -4.978 1.157 1.00 96.12 210 ASN A O 1
ATOM 1756 N N . THR A 1 211 ? -13.007 -2.948 1.484 1.00 97.38 211 THR A N 1
ATOM 1757 C CA . THR A 1 211 ? -11.953 -2.134 0.865 1.00 97.38 211 THR A CA 1
ATOM 1758 C C . THR A 1 211 ? -11.739 -0.892 1.717 1.00 97.38 211 THR A C 1
ATOM 1760 O O . THR A 1 211 ? -12.716 -0.214 2.052 1.00 97.38 211 THR A O 1
ATOM 1763 N N . GLY A 1 212 ? -10.487 -0.594 2.047 1.00 97.94 212 GLY A N 1
ATOM 1764 C CA . GLY A 1 212 ? -10.078 0.711 2.552 1.00 97.94 212 GLY A CA 1
ATOM 1765 C C . GLY A 1 212 ? -9.779 1.650 1.385 1.00 97.94 212 GLY A C 1
ATOM 1766 O O . GLY A 1 212 ? -9.228 1.212 0.382 1.00 97.94 212 GLY A O 1
ATOM 1767 N N . VAL A 1 213 ? -10.124 2.931 1.487 1.00 98.19 213 VAL A N 1
ATOM 1768 C CA . VAL A 1 213 ? -9.776 3.938 0.466 1.00 98.19 213 VAL A CA 1
ATOM 1769 C C . VAL A 1 213 ? -8.904 5.015 1.091 1.00 98.19 213 VAL A C 1
ATOM 1771 O O . VAL A 1 213 ? -9.371 5.780 1.939 1.00 98.19 213 VAL A O 1
ATOM 1774 N N . TRP A 1 214 ? -7.637 5.031 0.695 1.00 96.44 214 TRP A N 1
ATOM 1775 C CA . TRP A 1 214 ? -6.609 5.937 1.184 1.00 96.44 214 TRP A CA 1
ATOM 1776 C C . TRP A 1 214 ? -6.402 7.092 0.201 1.00 96.44 214 TRP A C 1
ATOM 1778 O O . TRP A 1 214 ? -5.920 6.861 -0.902 1.00 96.44 214 TRP A O 1
ATOM 1788 N N . SER A 1 215 ? -6.758 8.333 0.522 1.00 94.81 215 SER A N 1
ATOM 1789 C CA . SER A 1 215 ? -7.474 8.839 1.703 1.00 94.81 215 SER A CA 1
ATOM 1790 C C . SER A 1 215 ? -8.469 9.929 1.278 1.00 94.81 215 SER A C 1
ATOM 1792 O O . SER A 1 215 ? -8.408 10.432 0.155 1.00 94.81 215 SER A O 1
ATOM 1794 N N . LEU A 1 216 ? -9.404 10.327 2.150 1.00 95.44 216 LEU A N 1
ATOM 1795 C CA . LEU A 1 216 ? -10.321 11.443 1.860 1.00 95.44 216 LEU A CA 1
ATOM 1796 C C . LEU A 1 216 ? -9.569 12.740 1.530 1.00 95.44 216 LEU A C 1
ATOM 1798 O O . LEU A 1 216 ? -10.034 13.543 0.718 1.00 95.44 216 LEU A O 1
ATOM 1802 N N . ASP A 1 217 ? -8.416 12.927 2.165 1.00 91.38 217 ASP A N 1
ATOM 1803 C CA . ASP A 1 217 ? -7.591 14.120 2.073 1.00 91.38 217 ASP A CA 1
ATOM 1804 C C . ASP A 1 217 ? -7.067 14.359 0.651 1.00 91.38 217 ASP A C 1
ATOM 1806 O O . ASP A 1 217 ? -7.046 15.501 0.187 1.00 91.38 217 ASP A O 1
ATOM 1810 N N . GLU A 1 218 ? -6.762 13.280 -0.069 1.00 86.75 218 GLU A N 1
ATOM 1811 C CA . GLU A 1 218 ? -6.176 13.297 -1.415 1.00 86.75 218 GLU A CA 1
ATOM 1812 C C . GLU A 1 218 ? -7.150 12.796 -2.494 1.00 86.75 218 GLU A C 1
ATOM 1814 O O . GLU A 1 218 ? -6.799 12.662 -3.665 1.00 86.75 218 GLU A O 1
ATOM 1819 N N . MET A 1 219 ? -8.395 12.497 -2.119 1.00 91.25 219 MET A N 1
ATOM 1820 C CA . MET A 1 219 ? -9.369 11.851 -2.994 1.00 91.25 219 MET A CA 1
ATOM 1821 C C . MET A 1 219 ? -9.686 12.671 -4.251 1.00 91.25 219 MET A C 1
ATOM 1823 O O . MET A 1 219 ? -10.165 13.804 -4.180 1.00 91.25 219 MET A O 1
ATOM 1827 N N . GLN A 1 220 ? -9.492 12.050 -5.417 1.00 87.50 220 GLN A N 1
ATOM 1828 C CA . GLN A 1 220 ? -9.776 12.641 -6.726 1.00 87.50 220 GLN A CA 1
ATOM 1829 C C . GLN A 1 220 ? -11.109 12.146 -7.318 1.00 87.50 220 GLN A C 1
ATOM 1831 O O . GLN A 1 220 ? -11.709 11.166 -6.867 1.00 87.50 220 GLN A O 1
ATOM 1836 N N . SER A 1 221 ? -11.572 12.817 -8.377 1.00 85.62 221 SER A N 1
ATOM 1837 C CA . SER A 1 221 ? -12.882 12.586 -9.009 1.00 85.62 221 SER A CA 1
ATOM 1838 C C . SER A 1 221 ? -13.108 11.145 -9.481 1.00 85.62 221 SER A C 1
ATOM 1840 O O . SER A 1 221 ? -14.207 10.620 -9.316 1.00 85.62 221 SER A O 1
ATOM 1842 N N . ASN A 1 222 ? -12.082 10.473 -10.012 1.00 88.44 222 ASN A N 1
ATOM 1843 C CA . ASN A 1 222 ? -12.190 9.071 -10.434 1.00 88.44 222 ASN A CA 1
ATOM 1844 C C . ASN A 1 222 ? -12.491 8.130 -9.260 1.00 88.44 222 ASN A C 1
ATOM 1846 O O . ASN A 1 222 ? -13.284 7.203 -9.413 1.00 88.44 222 ASN A O 1
ATOM 1850 N N . CYS A 1 223 ? -11.892 8.378 -8.091 1.00 95.44 223 CYS A N 1
ATOM 1851 C CA . CYS A 1 223 ? -12.167 7.595 -6.891 1.00 95.44 223 CYS A CA 1
ATOM 1852 C C . CYS A 1 223 ? -13.602 7.830 -6.407 1.00 95.44 223 CYS A C 1
ATOM 1854 O O . CYS A 1 223 ? -14.298 6.875 -6.078 1.00 95.44 223 CYS A O 1
ATOM 1856 N N . ILE A 1 224 ? -14.079 9.079 -6.426 1.00 91.69 224 ILE A N 1
ATOM 1857 C CA . ILE A 1 224 ? -15.464 9.413 -6.053 1.00 91.69 224 ILE A CA 1
ATOM 1858 C C . ILE A 1 224 ? -16.453 8.638 -6.933 1.00 91.69 224 ILE A C 1
ATOM 1860 O O . ILE A 1 224 ? -17.318 7.943 -6.405 1.00 91.69 224 ILE A O 1
ATOM 1864 N N . LYS A 1 225 ? -16.264 8.664 -8.261 1.00 90.56 225 LYS A N 1
ATOM 1865 C CA . LYS A 1 225 ? -17.091 7.897 -9.210 1.00 90.56 225 LYS A CA 1
ATOM 1866 C C . LYS A 1 225 ? -17.079 6.398 -8.908 1.00 90.56 225 LYS A C 1
ATOM 1868 O O . LYS A 1 225 ? -18.107 5.733 -9.013 1.00 90.56 225 LYS A O 1
ATOM 1873 N N . PHE A 1 226 ? -15.922 5.847 -8.537 1.00 94.06 226 PHE A N 1
ATOM 1874 C CA . PHE A 1 226 ? -15.815 4.440 -8.154 1.00 94.06 226 PHE A CA 1
ATOM 1875 C C . PHE A 1 226 ? -16.636 4.131 -6.896 1.00 94.06 226 PHE A C 1
ATOM 1877 O O . PHE A 1 226 ? -17.439 3.198 -6.921 1.00 94.06 226 PHE A O 1
ATOM 1884 N N . ILE A 1 227 ? -16.490 4.931 -5.836 1.00 94.38 227 ILE A N 1
ATOM 1885 C CA . ILE A 1 227 ? -17.241 4.768 -4.581 1.00 94.38 227 ILE A CA 1
ATOM 1886 C C . ILE A 1 227 ? -18.748 4.824 -4.854 1.00 94.38 227 ILE A C 1
ATOM 1888 O O . ILE A 1 227 ? -19.485 3.930 -4.440 1.00 94.38 227 ILE A O 1
ATOM 1892 N N . GLU A 1 228 ? -19.195 5.814 -5.624 1.00 90.56 228 GLU A N 1
ATOM 1893 C CA . GLU A 1 228 ? -20.598 5.977 -6.007 1.00 90.56 228 GLU A CA 1
ATOM 1894 C C . GLU A 1 228 ? -21.132 4.784 -6.813 1.00 90.56 228 GLU A C 1
ATOM 1896 O O . GLU A 1 228 ? -22.226 4.293 -6.532 1.00 90.56 228 GLU A O 1
ATOM 1901 N N . SER A 1 229 ? -20.334 4.243 -7.741 1.00 89.38 229 SER A N 1
ATOM 1902 C CA . SER A 1 229 ? -20.696 3.036 -8.500 1.00 89.38 229 SER A CA 1
ATOM 1903 C C . SER A 1 229 ? -20.799 1.777 -7.628 1.00 89.38 229 SER A C 1
ATOM 1905 O O . SER A 1 229 ? -21.511 0.830 -7.959 1.00 89.38 229 SER A O 1
ATOM 1907 N N . CYS A 1 230 ? -20.061 1.724 -6.517 1.00 88.94 230 CYS A N 1
ATOM 1908 C CA . CYS A 1 230 ? -20.146 0.641 -5.537 1.00 88.94 230 CYS A CA 1
ATOM 1909 C C . CYS A 1 230 ? -21.356 0.808 -4.610 1.00 88.94 230 CYS A C 1
ATOM 1911 O O . CYS A 1 230 ? -21.857 -0.180 -4.083 1.00 88.94 230 CYS A O 1
ATOM 1913 N N . ALA A 1 231 ? -21.855 2.035 -4.449 1.00 85.69 231 ALA A N 1
ATOM 1914 C CA . ALA A 1 231 ? -23.079 2.340 -3.716 1.00 85.69 231 ALA A CA 1
ATOM 1915 C C . ALA A 1 231 ? -24.363 2.127 -4.546 1.00 85.69 231 ALA A C 1
ATOM 1917 O O . ALA A 1 231 ? -25.448 2.451 -4.069 1.00 85.69 231 ALA A O 1
ATOM 1918 N N . GLY A 1 232 ? -24.256 1.590 -5.768 1.00 79.56 232 GLY A N 1
ATOM 1919 C CA . GLY A 1 232 ? -25.405 1.312 -6.633 1.00 79.56 232 GLY A CA 1
ATOM 1920 C C . GLY A 1 232 ? -25.973 2.546 -7.334 1.00 79.56 232 GLY A C 1
ATOM 1921 O O . GLY A 1 232 ? -27.105 2.503 -7.801 1.00 79.56 232 GLY A O 1
ATOM 1922 N N . LYS A 1 233 ? -25.217 3.649 -7.410 1.00 74.31 233 LYS A N 1
ATOM 1923 C CA . LYS A 1 233 ? -25.589 4.761 -8.287 1.00 74.31 233 LYS A CA 1
ATOM 1924 C C . LYS A 1 233 ? -25.241 4.388 -9.724 1.00 74.31 233 LYS A C 1
ATOM 1926 O O . LYS A 1 233 ? -24.073 4.116 -10.016 1.00 74.31 233 LYS A O 1
ATOM 1931 N N . ASP A 1 234 ? -26.242 4.389 -10.600 1.00 55.09 234 ASP A N 1
ATOM 1932 C CA . ASP A 1 234 ? -26.055 4.150 -12.028 1.00 55.09 234 ASP A CA 1
ATOM 1933 C C . ASP A 1 234 ? -25.126 5.215 -12.609 1.00 55.09 234 ASP A C 1
ATOM 1935 O O . ASP A 1 234 ? -25.474 6.388 -12.745 1.00 55.09 234 ASP A O 1
ATOM 1939 N N . TYR A 1 235 ? -23.909 4.794 -12.935 1.00 51.75 235 TYR A N 1
ATOM 1940 C CA . TYR A 1 235 ? -22.972 5.604 -13.687 1.00 51.75 235 TYR A CA 1
ATOM 1941 C C . TYR A 1 235 ? -22.992 5.112 -15.127 1.00 51.75 235 TYR A C 1
ATOM 1943 O O . TYR A 1 235 ? -22.413 4.072 -15.440 1.00 51.75 235 TYR A O 1
ATOM 1951 N N . ILE A 1 236 ? -23.657 5.860 -16.006 1.00 45.47 236 ILE A N 1
ATOM 1952 C CA . ILE A 1 236 ? -23.446 5.725 -17.446 1.00 45.47 236 ILE A CA 1
ATOM 1953 C C . ILE A 1 236 ? -22.049 6.301 -17.694 1.00 45.47 236 ILE A C 1
ATOM 1955 O O . ILE A 1 236 ? -21.851 7.497 -17.451 1.00 45.47 236 ILE A O 1
ATOM 1959 N N . PRO A 1 237 ? -21.059 5.495 -18.125 1.00 46.31 237 PRO A N 1
ATOM 1960 C CA . PRO A 1 237 ? -19.792 6.051 -18.561 1.00 46.31 237 PRO A CA 1
ATOM 1961 C C . PRO A 1 237 ? -20.128 7.071 -19.639 1.00 46.31 237 PRO A C 1
ATOM 1963 O O . PRO A 1 237 ? -20.838 6.726 -20.584 1.00 46.31 237 PRO A O 1
ATOM 1966 N N . GLU A 1 238 ? -19.667 8.316 -19.505 1.00 39.31 238 GLU A N 1
ATOM 1967 C CA . GLU A 1 238 ? -19.681 9.217 -20.653 1.00 39.31 238 GLU A CA 1
ATOM 1968 C C . GLU A 1 238 ? -18.959 8.470 -21.773 1.00 39.31 238 GLU A C 1
ATOM 1970 O O . GLU A 1 238 ? -17.754 8.219 -21.684 1.00 39.31 238 GLU A O 1
ATOM 1975 N N . GLY A 1 239 ? -19.732 8.000 -22.758 1.00 36.12 239 GLY A N 1
ATOM 1976 C CA . GLY A 1 239 ? -19.204 7.248 -23.881 1.00 36.12 239 GLY A CA 1
ATOM 1977 C C . GLY A 1 239 ? -18.074 8.062 -24.467 1.00 36.12 239 GLY A C 1
ATOM 1978 O O . GLY A 1 239 ? -18.276 9.257 -24.660 1.00 36.12 239 GLY A O 1
ATOM 1979 N N . ASN A 1 240 ? -16.912 7.423 -24.652 1.00 36.44 240 ASN A N 1
ATOM 1980 C CA . ASN A 1 240 ? -15.672 7.969 -25.205 1.00 36.44 240 ASN A CA 1
ATOM 1981 C C . ASN A 1 240 ? -15.871 9.303 -25.948 1.00 36.44 240 ASN A C 1
ATOM 1983 O O . ASN A 1 240 ? -15.840 9.366 -27.176 1.00 36.44 240 ASN A O 1
ATOM 1987 N N . LYS A 1 241 ? -15.971 10.410 -25.209 1.00 29.28 241 LYS A N 1
ATOM 1988 C CA . LYS A 1 241 ? -15.283 11.602 -25.657 1.00 29.28 241 LYS A CA 1
ATOM 1989 C C . LYS A 1 241 ? -13.819 11.208 -25.531 1.00 29.28 241 LYS A C 1
ATOM 1991 O O . LYS A 1 241 ? -13.461 10.616 -24.507 1.00 29.28 241 LYS A O 1
ATOM 1996 N N . PRO A 1 242 ? -12.962 11.484 -26.521 1.00 34.66 242 PRO A N 1
ATOM 1997 C CA . PRO A 1 242 ? -11.537 11.543 -26.263 1.00 34.66 242 PRO A CA 1
ATOM 1998 C C . PRO A 1 242 ? -11.334 12.696 -25.269 1.00 34.66 242 PRO A C 1
ATOM 2000 O O . PRO A 1 242 ? -11.001 13.817 -25.632 1.00 34.66 242 PRO A O 1
ATOM 2003 N N . GLY A 1 243 ? -11.653 12.440 -23.999 1.00 31.80 243 GLY A N 1
ATOM 2004 C CA . GLY A 1 243 ? -11.276 13.260 -22.878 1.00 31.80 243 GLY A CA 1
ATOM 2005 C C . GLY A 1 243 ? -9.776 13.183 -22.896 1.00 31.80 243 GLY A C 1
ATOM 2006 O O . GLY A 1 243 ? -9.229 12.091 -22.731 1.00 31.80 243 GLY A O 1
ATOM 2007 N N . GLY A 1 244 ? -9.162 14.313 -23.246 1.00 34.44 244 GLY A N 1
ATOM 2008 C CA . GLY A 1 244 ? -7.731 14.448 -23.405 1.00 34.44 244 GLY A CA 1
ATOM 2009 C C . GLY A 1 244 ? -7.055 13.682 -22.291 1.00 34.44 244 GLY A C 1
ATOM 2010 O O . GLY A 1 244 ? -7.133 14.069 -21.123 1.00 34.44 244 GLY A O 1
ATOM 2011 N N . GLY A 1 245 ? -6.440 12.558 -22.663 1.00 31.45 245 GLY A N 1
ATOM 2012 C CA . GLY A 1 245 ? -5.456 11.957 -21.801 1.00 31.45 245 GLY A CA 1
ATOM 2013 C C . GLY A 1 245 ? -4.515 13.091 -21.447 1.00 31.45 245 GLY A C 1
ATOM 2014 O O . GLY A 1 245 ? -4.025 13.789 -22.340 1.00 31.45 245 GLY A O 1
ATOM 2015 N N . SER A 1 246 ? -4.259 13.299 -20.157 1.00 30.09 246 SER A N 1
ATOM 2016 C CA . SER A 1 246 ? -2.959 13.852 -19.802 1.00 30.09 246 SER A CA 1
ATOM 2017 C C . SER A 1 246 ? -1.942 13.125 -20.686 1.00 30.09 246 SER A C 1
ATOM 2019 O O . SER A 1 246 ? -2.023 11.894 -20.759 1.00 30.09 246 SER A O 1
ATOM 2021 N N . PRO A 1 247 ? -1.073 13.825 -21.431 1.00 41.44 247 PRO A N 1
ATOM 2022 C CA . PRO A 1 247 ? -0.160 13.181 -22.359 1.00 41.44 247 PRO A CA 1
ATOM 2023 C C . PRO A 1 247 ? 0.876 12.403 -21.543 1.00 41.44 247 PRO A C 1
ATOM 2025 O O . PRO A 1 247 ? 1.980 12.871 -21.285 1.00 41.44 247 PRO A O 1
ATOM 2028 N N . SER A 1 248 ? 0.510 11.218 -21.059 1.00 41.06 248 SER A N 1
ATOM 2029 C CA . SER A 1 248 ? 1.368 10.381 -20.239 1.00 41.06 248 SER A CA 1
ATOM 2030 C C . SER A 1 248 ? 2.125 9.436 -21.168 1.00 41.06 248 SER A C 1
ATOM 2032 O O . SER A 1 248 ? 1.750 8.284 -21.373 1.00 41.06 248 SER A O 1
ATOM 2034 N N . ALA A 1 249 ? 3.183 9.992 -21.758 1.00 46.94 249 ALA A N 1
ATOM 2035 C CA . ALA A 1 249 ? 4.348 9.297 -22.300 1.00 46.94 249 ALA A CA 1
ATOM 2036 C C . ALA A 1 249 ? 4.106 8.201 -23.362 1.00 46.94 249 ALA A C 1
ATOM 2038 O O . ALA A 1 249 ? 4.751 7.159 -23.309 1.00 46.94 249 ALA A O 1
ATOM 2039 N N . SER A 1 250 ? 3.259 8.418 -24.372 1.00 53.16 250 SER A N 1
ATOM 2040 C CA . SER A 1 250 ? 3.376 7.638 -25.615 1.00 53.16 250 SER A CA 1
ATOM 2041 C C . SER A 1 250 ? 4.513 8.222 -26.459 1.00 53.16 250 SER A C 1
ATOM 2043 O O . SER A 1 250 ? 4.336 9.246 -27.120 1.00 53.16 250 SER A O 1
ATOM 2045 N N . GLY A 1 251 ? 5.699 7.616 -26.409 1.00 62.31 251 GLY A N 1
ATOM 2046 C CA . GLY A 1 251 ? 6.765 7.958 -27.350 1.00 62.31 251 GLY A CA 1
ATOM 2047 C C . GLY A 1 251 ? 6.434 7.468 -28.764 1.00 62.31 251 GLY A C 1
ATOM 2048 O O . GLY A 1 251 ? 5.658 6.528 -28.947 1.00 62.31 251 GLY A O 1
ATOM 2049 N N . SER A 1 252 ? 7.008 8.104 -29.784 1.00 87.56 252 SER A N 1
ATOM 2050 C CA . SER A 1 252 ? 6.821 7.674 -31.174 1.00 87.56 252 SER A CA 1
ATOM 2051 C C . SER A 1 252 ? 7.403 6.273 -31.407 1.00 87.56 252 SER A C 1
ATOM 2053 O O . SER A 1 252 ? 8.316 5.844 -30.698 1.00 87.56 252 SER A O 1
ATOM 2055 N N . ILE A 1 253 ? 6.948 5.558 -32.442 1.00 91.06 253 ILE A N 1
ATOM 2056 C CA . ILE A 1 253 ? 7.504 4.232 -32.777 1.00 91.06 253 ILE A CA 1
ATOM 2057 C C . ILE A 1 253 ? 9.013 4.308 -33.059 1.00 91.06 253 ILE A C 1
ATOM 2059 O O . ILE A 1 253 ? 9.757 3.420 -32.654 1.00 91.06 253 ILE A O 1
ATOM 2063 N N . LYS A 1 254 ? 9.503 5.411 -33.641 1.00 91.88 254 LYS A N 1
ATOM 2064 C CA . LYS A 1 254 ? 10.949 5.644 -33.811 1.00 91.88 254 LYS A CA 1
ATOM 2065 C C . LYS A 1 254 ? 11.677 5.731 -32.470 1.00 91.88 254 LYS A C 1
ATOM 2067 O O . LYS A 1 254 ? 12.744 5.142 -32.303 1.00 91.88 254 LYS A O 1
ATOM 2072 N N . GLN A 1 255 ? 11.102 6.444 -31.500 1.00 94.88 255 GLN A N 1
ATOM 2073 C CA . GLN A 1 255 ? 11.654 6.483 -30.147 1.00 94.88 255 GLN A CA 1
ATOM 2074 C C . GLN A 1 255 ? 11.655 5.083 -29.539 1.00 94.88 255 GLN A C 1
ATOM 2076 O O . GLN A 1 255 ? 12.688 4.662 -29.037 1.00 94.88 255 GLN A O 1
ATOM 2081 N N . LEU A 1 256 ? 10.559 4.334 -29.648 1.00 95.12 256 LEU A N 1
ATOM 2082 C CA . LEU A 1 256 ? 10.468 2.972 -29.126 1.00 95.12 256 LEU A CA 1
ATOM 2083 C C . LEU A 1 256 ? 11.542 2.061 -29.725 1.00 95.12 256 LEU A C 1
ATOM 2085 O O . LEU A 1 256 ? 12.285 1.423 -28.988 1.00 95.12 256 LEU A O 1
ATOM 2089 N N . GLN A 1 257 ? 11.668 2.035 -31.052 1.00 97.50 257 GLN A N 1
ATOM 2090 C CA . GLN A 1 257 ? 12.670 1.235 -31.758 1.00 97.50 257 GLN A CA 1
ATOM 2091 C C . GLN A 1 257 ? 14.094 1.593 -31.303 1.00 97.50 257 GLN A C 1
ATOM 2093 O O . GLN A 1 257 ? 14.891 0.703 -31.008 1.00 97.50 257 GLN A O 1
ATOM 2098 N N . SER A 1 258 ? 14.397 2.889 -31.165 1.00 97.56 258 SER A N 1
ATOM 2099 C CA . SER A 1 258 ? 15.680 3.369 -30.634 1.00 97.56 258 SER A CA 1
ATOM 2100 C C . SER A 1 258 ? 15.913 2.929 -29.181 1.00 97.56 258 SER A C 1
ATOM 2102 O O . SER A 1 258 ? 16.989 2.434 -28.835 1.00 97.56 258 SER A O 1
ATOM 2104 N N . GLN A 1 259 ? 14.887 3.028 -28.331 1.00 97.56 259 GLN A N 1
ATOM 2105 C CA . GLN A 1 259 ? 14.949 2.596 -26.936 1.00 97.56 259 GLN A CA 1
ATOM 2106 C C . GLN A 1 259 ? 15.182 1.087 -26.823 1.00 97.56 259 GLN A C 1
ATOM 2108 O O . GLN A 1 259 ? 16.085 0.674 -26.103 1.00 97.56 259 GLN A O 1
ATOM 2113 N N . LEU A 1 260 ? 14.452 0.263 -27.575 1.00 97.88 260 LEU A N 1
ATOM 2114 C CA . LEU A 1 260 ? 14.618 -1.194 -27.587 1.00 97.88 260 LEU A CA 1
ATOM 2115 C C . LEU A 1 260 ? 16.000 -1.609 -28.108 1.00 97.88 260 LEU A C 1
ATOM 2117 O O . LEU A 1 260 ? 16.630 -2.511 -27.555 1.00 97.88 260 LEU A O 1
ATOM 2121 N N . ASN A 1 261 ? 16.517 -0.921 -29.129 1.00 97.38 261 ASN A N 1
ATOM 2122 C CA . ASN A 1 261 ? 17.883 -1.135 -29.603 1.00 97.38 261 ASN A CA 1
ATOM 2123 C C . ASN A 1 261 ? 18.913 -0.845 -28.511 1.00 97.38 261 ASN A C 1
ATOM 2125 O O . ASN A 1 261 ? 19.812 -1.649 -28.292 1.00 97.38 261 ASN A O 1
ATOM 2129 N N . SER A 1 262 ? 18.762 0.268 -27.799 1.00 96.50 262 SER A N 1
ATOM 2130 C CA . SER A 1 262 ? 19.705 0.665 -26.756 1.00 96.50 262 SER A CA 1
ATOM 2131 C C . SER A 1 262 ? 19.583 -0.162 -25.473 1.00 96.50 262 SER A C 1
ATOM 2133 O O . SER A 1 262 ? 20.594 -0.397 -24.821 1.00 96.50 262 SER A O 1
ATOM 2135 N N . LEU A 1 263 ? 18.375 -0.580 -25.091 1.00 97.00 263 LEU A N 1
ATOM 2136 C CA . LEU A 1 263 ? 18.129 -1.270 -23.824 1.00 97.00 263 LEU A CA 1
ATOM 2137 C C . LEU A 1 263 ? 18.373 -2.772 -23.926 1.00 97.00 263 LEU A C 1
ATOM 2139 O O . LEU A 1 263 ? 18.925 -3.345 -22.996 1.00 97.00 263 LEU A O 1
ATOM 2143 N N . ILE A 1 264 ? 17.962 -3.418 -25.019 1.00 96.62 264 ILE A N 1
ATOM 2144 C CA . ILE A 1 264 ? 17.985 -4.888 -25.131 1.00 96.62 264 ILE A CA 1
ATOM 2145 C C . ILE A 1 264 ? 18.672 -5.394 -26.404 1.00 96.62 264 ILE A C 1
ATOM 2147 O O . ILE A 1 264 ? 18.563 -6.576 -26.740 1.00 96.62 264 ILE A O 1
ATOM 2151 N N . ASN A 1 265 ? 19.375 -4.511 -27.124 1.00 95.94 265 ASN A N 1
ATOM 2152 C CA . ASN A 1 265 ? 20.052 -4.821 -28.384 1.00 95.94 265 ASN A CA 1
ATOM 2153 C C . ASN A 1 265 ? 19.114 -5.499 -29.402 1.00 95.94 265 ASN A C 1
ATOM 2155 O O . ASN A 1 265 ? 19.417 -6.559 -29.950 1.00 95.94 265 ASN A O 1
ATOM 2159 N N . ALA A 1 266 ? 17.934 -4.904 -29.618 1.00 96.38 266 ALA A N 1
ATOM 2160 C CA . ALA A 1 266 ? 16.888 -5.468 -30.474 1.00 96.38 266 ALA A CA 1
ATOM 2161 C C . ALA A 1 266 ? 17.235 -5.507 -31.981 1.00 96.38 266 ALA A C 1
ATOM 2163 O O . ALA A 1 266 ? 16.585 -6.233 -32.733 1.00 96.38 266 ALA A O 1
ATOM 2164 N N . LYS A 1 267 ? 18.258 -4.763 -32.430 1.00 97.12 267 LYS A N 1
ATOM 2165 C CA . LYS A 1 267 ? 18.719 -4.690 -33.835 1.00 97.12 267 LYS A CA 1
ATOM 2166 C C . LYS A 1 267 ? 17.599 -4.356 -34.840 1.00 97.12 267 LYS A C 1
ATOM 2168 O O . LYS A 1 267 ? 17.541 -4.909 -35.942 1.00 97.12 267 LYS A O 1
ATOM 2173 N N . LEU A 1 268 ? 16.693 -3.468 -34.444 1.00 96.12 268 LEU A N 1
ATOM 2174 C CA . LEU A 1 268 ? 15.612 -2.928 -35.264 1.00 96.12 268 LEU A CA 1
ATOM 2175 C C . LEU A 1 268 ? 16.118 -1.815 -36.181 1.00 96.12 268 LEU A C 1
ATOM 2177 O O . LEU A 1 268 ? 17.000 -1.040 -35.805 1.00 96.12 268 LEU A O 1
ATOM 2181 N N . VAL A 1 269 ? 15.488 -1.684 -37.345 1.00 96.44 269 VAL A N 1
ATOM 2182 C CA . VAL A 1 269 ? 15.557 -0.455 -38.141 1.00 96.44 269 VAL A CA 1
ATOM 2183 C C . VAL A 1 269 ? 14.684 0.600 -37.455 1.00 96.44 269 VAL A C 1
ATOM 2185 O O . VAL A 1 269 ? 13.596 0.283 -36.979 1.00 96.44 269 VAL A O 1
ATOM 2188 N N . VAL A 1 270 ? 15.165 1.843 -37.362 1.00 96.50 270 VAL A N 1
ATOM 2189 C CA . VAL A 1 270 ? 14.425 2.960 -36.748 1.00 96.50 270 VAL A CA 1
ATOM 2190 C C . VAL A 1 270 ? 13.625 3.703 -37.826 1.00 96.50 270 VAL A C 1
ATOM 2192 O O . VAL A 1 270 ? 13.918 4.842 -38.185 1.00 96.50 270 VAL A O 1
ATOM 2195 N N . ASP A 1 271 ? 12.640 3.019 -38.399 1.00 88.25 271 ASP A N 1
ATOM 2196 C CA . ASP A 1 271 ? 11.803 3.507 -39.504 1.00 88.25 271 ASP A CA 1
ATOM 2197 C C . ASP A 1 271 ? 10.466 4.112 -39.037 1.00 88.25 271 ASP A C 1
ATOM 2199 O O . ASP A 1 271 ? 9.854 4.898 -39.760 1.00 88.25 271 ASP A O 1
ATOM 2203 N N . GLY A 1 272 ? 10.053 3.847 -37.796 1.00 90.06 272 GLY A N 1
ATOM 2204 C CA . GLY A 1 272 ? 8.764 4.262 -37.247 1.00 90.06 272 GLY A CA 1
ATOM 2205 C C . GLY A 1 272 ? 7.605 3.321 -37.573 1.00 90.06 272 GLY A C 1
ATOM 2206 O O . GLY A 1 272 ? 6.459 3.693 -37.330 1.00 90.06 272 GLY A O 1
ATOM 2207 N N . ILE A 1 273 ? 7.881 2.125 -38.096 1.00 87.31 273 ILE A N 1
ATOM 2208 C CA . ILE A 1 273 ? 6.878 1.128 -38.473 1.00 87.31 273 ILE A CA 1
ATOM 2209 C C . ILE A 1 273 ? 6.707 0.100 -37.349 1.00 87.31 273 ILE A C 1
ATOM 2211 O O . ILE A 1 273 ? 7.653 -0.572 -36.939 1.00 87.31 273 ILE A O 1
ATOM 2215 N N . GLN A 1 274 ? 5.471 -0.080 -36.875 1.00 84.00 274 GLN A N 1
ATOM 2216 C CA . GLN A 1 274 ? 5.119 -1.133 -35.914 1.00 84.00 274 GLN A CA 1
ATOM 2217 C C . GLN A 1 274 ? 4.911 -2.474 -36.644 1.00 84.00 274 GLN A C 1
ATOM 2219 O O . GLN A 1 274 ? 3.794 -2.963 -36.782 1.00 84.00 274 GLN A O 1
ATOM 2224 N N . GLY A 1 275 ? 5.999 -3.049 -37.163 1.00 84.56 275 GLY A N 1
ATOM 2225 C CA . GLY A 1 275 ? 5.987 -4.347 -37.846 1.00 84.56 275 GLY A CA 1
ATOM 2226 C C . GLY A 1 275 ? 6.163 -5.546 -36.899 1.00 84.56 275 GLY A C 1
ATOM 2227 O O . GLY A 1 275 ? 6.365 -5.361 -35.693 1.00 84.56 275 GLY A O 1
ATOM 2228 N N . PRO A 1 276 ? 6.171 -6.786 -37.431 1.00 94.44 276 PRO A N 1
ATOM 2229 C CA . PRO A 1 276 ? 6.375 -8.001 -36.635 1.00 94.44 276 PRO A CA 1
ATOM 2230 C C . PRO A 1 276 ? 7.657 -7.958 -35.792 1.00 94.44 276 PRO A C 1
ATOM 2232 O O . PRO A 1 276 ? 7.611 -8.182 -34.590 1.00 94.44 276 PRO A O 1
ATOM 2235 N N . ARG A 1 277 ? 8.782 -7.516 -36.379 1.00 94.94 277 ARG A N 1
ATOM 2236 C CA . ARG A 1 277 ? 10.066 -7.394 -35.662 1.00 94.94 277 ARG A CA 1
ATOM 2237 C C . ARG A 1 277 ? 9.999 -6.422 -34.481 1.00 94.94 277 ARG A C 1
ATOM 2239 O O . ARG A 1 277 ? 10.575 -6.697 -33.432 1.00 94.94 277 ARG A O 1
ATOM 2246 N N . THR A 1 278 ? 9.318 -5.285 -34.640 1.00 95.38 278 THR A N 1
ATOM 2247 C CA . THR A 1 278 ? 9.138 -4.315 -33.549 1.00 95.38 278 THR A CA 1
ATOM 2248 C C . THR A 1 278 ? 8.225 -4.885 -32.470 1.00 95.38 278 THR A C 1
ATOM 2250 O O . THR A 1 278 ? 8.543 -4.765 -31.292 1.00 95.38 278 THR A O 1
ATOM 2253 N N . THR A 1 279 ? 7.148 -5.565 -32.859 1.00 93.25 279 THR A N 1
ATOM 2254 C CA . THR A 1 279 ? 6.219 -6.229 -31.934 1.00 93.25 279 THR A CA 1
ATOM 2255 C C . THR A 1 279 ? 6.926 -7.303 -31.103 1.00 93.25 279 THR A C 1
ATOM 2257 O O . THR A 1 279 ? 6.815 -7.298 -29.879 1.00 93.25 279 THR A O 1
ATOM 2260 N N . ASP A 1 280 ? 7.738 -8.158 -31.727 1.00 96.44 280 ASP A N 1
ATOM 2261 C CA . ASP A 1 280 ? 8.511 -9.194 -31.030 1.00 96.44 280 ASP A CA 1
ATOM 2262 C C . ASP A 1 280 ? 9.552 -8.595 -30.077 1.00 96.44 280 ASP A C 1
ATOM 2264 O O . ASP A 1 280 ? 9.744 -9.075 -28.959 1.00 96.44 280 ASP A O 1
ATOM 2268 N N . ALA A 1 281 ? 10.204 -7.500 -30.480 1.00 97.88 281 ALA A N 1
ATOM 2269 C CA . ALA A 1 281 ? 11.132 -6.784 -29.613 1.00 97.88 281 ALA A CA 1
ATOM 2270 C C . ALA A 1 281 ? 10.429 -6.150 -28.401 1.00 97.88 281 ALA A C 1
ATOM 2272 O O . ALA A 1 281 ? 10.989 -6.162 -27.303 1.00 97.88 281 ALA A O 1
ATOM 2273 N N . VAL A 1 282 ? 9.205 -5.637 -28.577 1.00 97.12 282 VAL A N 1
ATOM 2274 C CA . VAL A 1 282 ? 8.376 -5.147 -27.467 1.00 97.12 282 VAL A CA 1
ATOM 2275 C C . VAL A 1 282 ? 8.036 -6.291 -26.518 1.00 97.12 282 VAL A C 1
ATOM 2277 O O . VAL A 1 282 ? 8.281 -6.144 -25.325 1.00 97.12 282 VAL A O 1
ATOM 2280 N N . LYS A 1 283 ? 7.579 -7.444 -27.026 1.00 94.19 283 LYS A N 1
ATOM 2281 C CA . LYS A 1 283 ? 7.291 -8.627 -26.194 1.00 94.19 283 LYS A CA 1
ATOM 2282 C C . LYS A 1 283 ? 8.510 -9.087 -25.409 1.00 94.19 283 LYS A C 1
ATOM 2284 O O . LYS A 1 283 ? 8.426 -9.304 -24.206 1.00 94.19 283 LYS A O 1
ATOM 2289 N N . ARG A 1 284 ? 9.678 -9.143 -26.054 1.00 98.19 284 ARG A N 1
ATOM 2290 C CA . ARG A 1 284 ? 10.937 -9.495 -25.387 1.00 98.19 284 ARG A CA 1
ATOM 2291 C C . ARG A 1 284 ? 11.290 -8.512 -24.271 1.00 98.19 284 ARG A C 1
ATOM 2293 O O . ARG A 1 284 ? 11.688 -8.937 -23.190 1.00 98.19 284 ARG A O 1
ATOM 2300 N N . PHE A 1 285 ? 11.161 -7.210 -24.519 1.00 98.00 285 PHE A N 1
ATOM 2301 C CA . PHE A 1 285 ? 11.382 -6.201 -23.483 1.00 98.00 285 PHE A CA 1
ATOM 2302 C C . PHE A 1 285 ? 10.376 -6.349 -22.338 1.00 98.00 285 PHE A C 1
ATOM 2304 O O . PHE A 1 285 ? 10.774 -6.358 -21.178 1.00 98.00 285 PHE A O 1
ATOM 2311 N N . GLN A 1 286 ? 9.093 -6.526 -22.656 1.00 96.12 286 GLN A N 1
ATOM 2312 C CA . GLN A 1 286 ? 8.032 -6.753 -21.677 1.00 96.12 286 GLN A CA 1
ATOM 2313 C C . GLN A 1 286 ? 8.328 -7.975 -20.802 1.00 96.12 286 GLN A C 1
ATOM 2315 O O . GLN A 1 286 ? 8.286 -7.856 -19.581 1.00 96.12 286 GLN A O 1
ATOM 2320 N N . SER A 1 287 ? 8.735 -9.091 -21.408 1.00 95.56 287 SER A N 1
ATOM 2321 C CA . SER A 1 287 ? 9.141 -10.316 -20.714 1.00 95.56 287 SER A CA 1
ATOM 2322 C C . SER A 1 287 ? 10.265 -10.057 -19.705 1.00 95.56 287 SER A C 1
ATOM 2324 O O . SER A 1 287 ? 10.134 -10.346 -18.512 1.00 95.56 287 SER A O 1
ATOM 2326 N N . LEU A 1 288 ? 11.344 -9.393 -20.147 1.00 96.44 288 LEU A N 1
ATOM 2327 C CA . LEU A 1 288 ? 12.458 -9.009 -19.273 1.00 96.44 288 LEU A CA 1
ATOM 2328 C C . LEU A 1 288 ? 11.980 -8.131 -18.108 1.00 96.44 288 LEU A C 1
ATOM 2330 O O . LEU A 1 288 ? 12.393 -8.328 -16.967 1.00 96.44 288 LEU A O 1
ATOM 2334 N N . MET A 1 289 ? 11.064 -7.200 -18.370 1.00 96.12 289 MET A N 1
ATOM 2335 C CA . MET A 1 289 ? 10.518 -6.270 -17.377 1.00 96.12 289 MET A CA 1
ATOM 2336 C C . MET A 1 289 ? 9.400 -6.858 -16.501 1.00 96.12 289 MET A C 1
ATOM 2338 O O . MET A 1 289 ? 8.899 -6.166 -15.613 1.00 96.12 289 MET A O 1
ATOM 2342 N N . GLY A 1 290 ? 9.016 -8.124 -16.702 1.00 87.00 290 GLY A N 1
ATOM 2343 C CA . GLY A 1 290 ? 7.919 -8.750 -15.954 1.00 87.00 290 GLY A CA 1
ATOM 2344 C C . GLY A 1 290 ? 6.549 -8.144 -16.281 1.00 87.00 290 GLY A C 1
ATOM 2345 O O . GLY A 1 290 ? 5.665 -8.093 -15.427 1.00 87.00 290 GLY A O 1
ATOM 2346 N N . LEU A 1 291 ? 6.391 -7.626 -17.500 1.00 84.38 291 LEU A N 1
ATOM 2347 C CA . LEU A 1 291 ? 5.150 -7.078 -18.043 1.00 84.38 291 LEU A CA 1
ATOM 2348 C C . LEU A 1 291 ? 4.407 -8.138 -18.872 1.00 84.38 291 LEU A C 1
ATOM 2350 O O . LEU A 1 291 ? 4.979 -9.148 -19.271 1.00 84.38 291 LEU A O 1
ATOM 2354 N N . SER A 1 292 ? 3.129 -7.883 -19.171 1.00 83.81 292 SER A N 1
ATOM 2355 C CA . SER A 1 292 ? 2.374 -8.699 -20.132 1.00 83.81 292 SER A CA 1
ATOM 2356 C C . SER A 1 292 ? 2.981 -8.568 -21.532 1.00 83.81 292 SER A C 1
ATOM 2358 O O . SER A 1 292 ? 3.236 -7.455 -21.984 1.00 83.81 292 SER A O 1
ATOM 2360 N N . GLU A 1 293 ? 3.206 -9.696 -22.208 1.00 91.19 293 GLU A N 1
ATOM 2361 C CA . GLU A 1 293 ? 3.842 -9.779 -23.531 1.00 91.19 293 GLU A CA 1
ATOM 2362 C C . GLU A 1 293 ? 2.832 -9.571 -24.678 1.00 91.19 293 GLU A C 1
ATOM 2364 O O . GLU A 1 293 ? 2.719 -10.379 -25.604 1.00 91.19 293 GLU A O 1
ATOM 2369 N N . ASP A 1 294 ? 2.060 -8.487 -24.615 1.00 79.44 294 ASP A N 1
ATOM 2370 C CA . ASP A 1 294 ? 1.050 -8.154 -25.628 1.00 79.44 294 ASP A CA 1
ATOM 2371 C C . ASP A 1 294 ? 1.656 -7.572 -26.921 1.00 79.44 294 ASP A C 1
ATOM 2373 O O . ASP A 1 294 ? 1.000 -7.551 -27.963 1.00 79.44 294 ASP A O 1
ATOM 2377 N N . GLY A 1 295 ? 2.929 -7.160 -26.895 1.00 86.88 295 GLY A N 1
ATOM 2378 C CA . GLY A 1 295 ? 3.624 -6.560 -28.035 1.00 86.88 295 GLY A CA 1
ATOM 2379 C C . GLY A 1 295 ? 3.241 -5.104 -28.305 1.00 86.88 295 GLY A C 1
ATOM 2380 O O . GLY A 1 295 ? 3.645 -4.542 -29.326 1.00 86.88 295 GLY A O 1
ATOM 2381 N N . ILE A 1 296 ? 2.499 -4.477 -27.390 1.00 86.56 296 ILE A N 1
ATOM 2382 C CA . ILE A 1 296 ? 2.029 -3.098 -27.481 1.00 86.56 296 ILE A CA 1
ATOM 2383 C C . ILE A 1 296 ? 2.822 -2.232 -26.495 1.00 86.56 296 ILE A C 1
ATOM 2385 O O . ILE A 1 296 ? 2.828 -2.439 -25.282 1.00 86.56 296 ILE A O 1
ATOM 2389 N N . ALA A 1 297 ? 3.483 -1.190 -27.001 1.00 84.25 297 ALA A N 1
ATOM 2390 C CA . ALA A 1 297 ? 4.203 -0.232 -26.163 1.00 84.25 297 ALA A CA 1
ATOM 2391 C C . ALA A 1 297 ? 3.255 0.783 -25.496 1.00 84.25 297 ALA A C 1
ATOM 2393 O O . ALA A 1 297 ? 3.248 1.968 -25.831 1.00 84.25 297 ALA A O 1
ATOM 2394 N N . GLY A 1 298 ? 2.441 0.298 -24.557 1.00 80.06 298 GLY A N 1
ATOM 2395 C CA . GLY A 1 298 ? 1.572 1.116 -23.712 1.00 80.06 298 GLY A CA 1
ATOM 2396 C C . GLY A 1 298 ? 2.320 1.828 -22.579 1.00 80.06 298 GLY A C 1
ATOM 2397 O O . GLY A 1 298 ? 3.543 1.736 -22.448 1.00 80.06 298 GLY A O 1
ATOM 2398 N N . SER A 1 299 ? 1.574 2.521 -21.717 1.00 79.06 299 SER A N 1
ATOM 2399 C CA . SER A 1 299 ? 2.129 3.336 -20.624 1.00 79.06 299 SER A CA 1
ATOM 2400 C C . SER A 1 299 ? 3.094 2.573 -19.713 1.00 79.06 299 SER A C 1
ATOM 2402 O O . SER A 1 299 ? 4.131 3.116 -19.355 1.00 79.06 299 SER A O 1
ATOM 2404 N N . ARG A 1 300 ? 2.821 1.301 -19.390 1.00 77.56 300 ARG A N 1
ATOM 2405 C CA . ARG A 1 300 ? 3.715 0.477 -18.549 1.00 77.56 300 ARG A CA 1
ATOM 2406 C C . ARG A 1 300 ? 5.064 0.206 -19.209 1.00 77.56 300 ARG A C 1
ATOM 2408 O O . ARG A 1 300 ? 6.093 0.305 -18.549 1.00 77.56 300 ARG A O 1
ATOM 2415 N N . THR A 1 301 ? 5.062 -0.084 -20.509 1.00 88.50 301 THR A N 1
ATOM 2416 C CA . THR A 1 301 ? 6.286 -0.271 -21.300 1.00 88.50 301 THR A CA 1
ATOM 2417 C C . THR A 1 301 ? 7.131 1.003 -21.268 1.00 88.50 301 THR A C 1
ATOM 2419 O O . THR A 1 301 ? 8.332 0.947 -21.016 1.00 88.50 301 THR A O 1
ATOM 2422 N N . TRP A 1 302 ? 6.498 2.167 -21.439 1.00 87.75 302 TRP A N 1
ATOM 2423 C CA . TRP A 1 302 ? 7.177 3.461 -21.370 1.00 87.75 302 TRP A CA 1
ATOM 2424 C C . TRP A 1 302 ? 7.636 3.846 -19.961 1.00 87.75 302 TRP A C 1
ATOM 2426 O O . TRP A 1 302 ? 8.714 4.422 -19.828 1.00 87.75 302 TRP A O 1
ATOM 2436 N N . SER A 1 303 ? 6.890 3.494 -18.913 1.00 84.44 303 SER A N 1
ATOM 2437 C CA . SER A 1 303 ? 7.326 3.673 -17.523 1.00 84.44 303 SER A CA 1
ATOM 2438 C C . SER A 1 303 ? 8.571 2.847 -17.212 1.00 84.44 303 SER A C 1
ATOM 2440 O O . SER A 1 303 ? 9.516 3.393 -16.654 1.00 84.44 303 SER A O 1
ATOM 2442 N N . ALA A 1 304 ? 8.626 1.583 -17.647 1.00 89.25 304 ALA A N 1
ATOM 2443 C CA . ALA A 1 304 ? 9.819 0.750 -17.488 1.00 89.25 304 ALA A CA 1
ATOM 2444 C C . ALA A 1 304 ? 11.033 1.347 -18.218 1.00 89.25 304 ALA A C 1
ATOM 2446 O O . ALA A 1 304 ? 12.118 1.455 -17.648 1.00 89.25 304 ALA A O 1
ATOM 2447 N N . ILE A 1 305 ? 10.842 1.820 -19.458 1.00 94.00 305 ILE A N 1
ATOM 2448 C CA . ILE A 1 305 ? 11.883 2.547 -20.204 1.00 94.00 305 ILE A CA 1
ATOM 2449 C C . ILE A 1 305 ? 12.338 3.788 -19.424 1.00 94.00 305 ILE A C 1
ATOM 2451 O O . ILE A 1 305 ? 13.538 4.017 -19.290 1.00 94.00 305 ILE A O 1
ATOM 2455 N N . LYS A 1 306 ? 11.401 4.595 -18.912 1.00 89.31 306 LYS A N 1
ATOM 2456 C CA . LYS A 1 306 ? 11.697 5.833 -18.179 1.00 89.31 306 LYS A CA 1
ATOM 2457 C C . LYS A 1 306 ? 12.459 5.560 -16.887 1.00 89.31 306 LYS A C 1
ATOM 2459 O O . LYS A 1 306 ? 13.407 6.284 -16.602 1.00 89.31 306 LYS A O 1
ATOM 2464 N N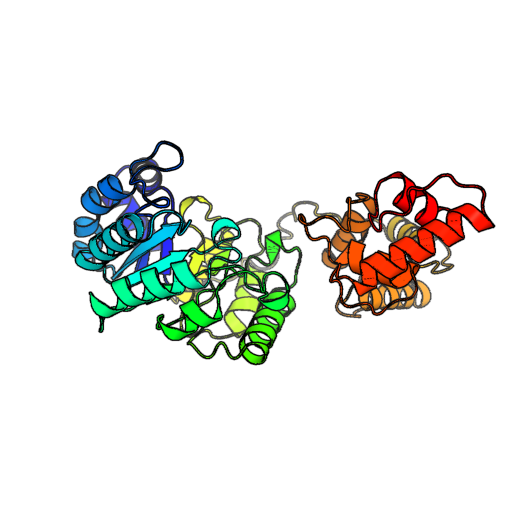 . GLU A 1 307 ? 12.068 4.535 -16.136 1.00 90.44 307 GLU A N 1
ATOM 2465 C CA . GLU A 1 307 ? 12.751 4.141 -14.906 1.00 90.44 307 GLU A CA 1
ATOM 2466 C C . GLU A 1 307 ? 14.212 3.788 -15.196 1.00 90.44 307 GLU A C 1
ATOM 2468 O O . GLU A 1 307 ? 15.104 4.432 -14.649 1.00 90.44 307 GLU A O 1
ATOM 2473 N N . ILE A 1 308 ? 14.471 2.885 -16.151 1.00 96.12 308 ILE A N 1
ATOM 2474 C CA . ILE A 1 308 ? 15.843 2.526 -16.545 1.00 96.12 308 ILE A CA 1
ATOM 2475 C C . ILE A 1 308 ? 16.624 3.763 -17.029 1.00 96.12 308 ILE A C 1
ATOM 2477 O O . ILE A 1 308 ? 17.795 3.944 -16.699 1.00 96.12 308 ILE A O 1
ATOM 2481 N N . ARG A 1 309 ? 15.978 4.653 -17.794 1.00 93.00 309 ARG A N 1
ATOM 2482 C CA . ARG A 1 309 ? 16.597 5.880 -18.327 1.00 93.00 309 ARG A CA 1
ATOM 2483 C C . ARG A 1 309 ? 16.828 6.975 -17.297 1.00 93.00 309 ARG A C 1
ATOM 2485 O O . ARG A 1 309 ? 17.553 7.919 -17.600 1.00 93.00 309 ARG A O 1
ATOM 2492 N N . SER A 1 310 ? 16.242 6.858 -16.111 1.00 88.94 310 SER A N 1
ATOM 2493 C CA . SER A 1 310 ? 16.525 7.768 -15.003 1.00 88.94 310 SER A CA 1
ATOM 2494 C C . SER A 1 310 ? 17.867 7.468 -14.325 1.00 88.94 310 SER A C 1
ATOM 2496 O O . SER A 1 310 ? 18.351 8.301 -13.565 1.00 88.94 310 SER A O 1
ATOM 2498 N N . TYR A 1 311 ? 18.491 6.327 -14.659 1.00 92.38 311 TYR A N 1
ATOM 2499 C CA . TYR A 1 311 ? 19.731 5.821 -14.060 1.00 92.38 311 TYR A CA 1
ATOM 2500 C C . TYR A 1 311 ? 19.672 5.811 -12.527 1.00 92.38 311 TYR A C 1
ATOM 2502 O O . TYR A 1 311 ? 20.517 6.431 -11.872 1.00 92.38 311 TYR A O 1
ATOM 2510 N N . PRO A 1 312 ? 18.651 5.155 -11.951 1.00 88.00 312 PRO A N 1
ATOM 2511 C CA . PRO A 1 312 ? 18.446 5.175 -10.516 1.00 88.00 312 PRO A CA 1
ATOM 2512 C C . PRO A 1 312 ? 19.602 4.484 -9.790 1.00 88.00 312 PRO A C 1
ATOM 2514 O O . PRO A 1 312 ? 20.117 3.476 -10.265 1.00 88.00 312 PRO A O 1
ATOM 2517 N N . THR A 1 313 ? 20.003 4.990 -8.626 1.00 90.00 313 THR A N 1
ATOM 2518 C CA . THR A 1 313 ? 20.992 4.287 -7.799 1.00 90.00 313 THR A CA 1
ATOM 2519 C C . THR A 1 313 ? 20.357 3.027 -7.218 1.00 90.00 313 THR A C 1
ATOM 2521 O O . THR A 1 313 ? 19.450 3.137 -6.400 1.00 90.00 313 THR A O 1
ATOM 2524 N N . ASP A 1 314 ? 20.840 1.853 -7.617 1.00 89.19 314 ASP A N 1
ATOM 2525 C CA . ASP A 1 314 ? 20.306 0.556 -7.179 1.00 89.19 314 ASP A CA 1
ATOM 2526 C C . ASP A 1 314 ? 21.339 -0.229 -6.347 1.00 89.19 314 ASP A C 1
ATOM 2528 O O . ASP A 1 314 ? 22.542 0.036 -6.434 1.00 89.19 314 ASP A O 1
ATOM 2532 N N . GLY A 1 315 ? 20.883 -1.170 -5.519 1.00 83.44 315 GLY A N 1
ATOM 2533 C CA . GLY A 1 315 ? 21.717 -1.859 -4.521 1.00 83.44 315 GLY A CA 1
ATOM 2534 C C . GLY A 1 315 ? 21.923 -1.084 -3.219 1.00 83.44 315 GLY A C 1
ATOM 2535 O O . GLY A 1 315 ? 22.799 -1.408 -2.419 1.00 83.44 315 GLY A O 1
ATOM 2536 N N . VAL A 1 316 ? 21.102 -0.060 -2.993 1.00 81.44 316 VAL A N 1
ATOM 2537 C CA . VAL A 1 316 ? 21.003 0.671 -1.726 1.00 81.44 316 VAL A CA 1
ATOM 2538 C C . VAL A 1 316 ? 19.753 0.230 -0.967 1.00 81.44 316 VAL A C 1
ATOM 2540 O O . VAL A 1 316 ? 18.781 -0.222 -1.564 1.00 81.44 316 VAL A O 1
ATOM 2543 N N . LYS A 1 317 ? 19.762 0.371 0.366 1.00 64.75 317 LYS A N 1
ATOM 2544 C CA . LYS A 1 317 ? 18.672 -0.105 1.242 1.00 64.75 317 LYS A CA 1
ATOM 2545 C C . LYS A 1 317 ? 17.296 0.465 0.854 1.00 64.75 317 LYS A C 1
ATOM 2547 O O . LYS A 1 317 ? 16.289 -0.200 1.059 1.00 64.75 317 LYS A O 1
ATOM 2552 N N . PHE A 1 318 ? 17.275 1.672 0.291 1.00 52.06 318 PHE A N 1
ATOM 2553 C CA . PHE A 1 318 ? 16.102 2.352 -0.255 1.00 52.06 318 PHE A CA 1
ATOM 2554 C C . PHE A 1 318 ? 16.573 3.301 -1.362 1.00 52.06 318 PHE A C 1
ATOM 2556 O O . PHE A 1 318 ? 17.639 3.903 -1.186 1.00 52.06 318 PHE A O 1
ATOM 2563 N N . PRO A 1 319 ? 15.810 3.536 -2.439 1.00 52.94 319 PRO A N 1
ATOM 2564 C CA . PRO A 1 319 ? 14.487 3.003 -2.799 1.00 52.94 319 PRO A CA 1
ATOM 2565 C C . PRO A 1 319 ? 14.553 1.790 -3.761 1.00 52.94 319 PRO A C 1
ATOM 2567 O O . PRO A 1 319 ? 15.619 1.435 -4.249 1.00 52.94 319 PRO A O 1
ATOM 2570 N N . HIS A 1 320 ? 13.409 1.144 -4.022 1.00 66.06 320 HIS A N 1
ATOM 2571 C CA . HIS A 1 320 ? 13.312 -0.038 -4.892 1.00 66.06 320 HIS A CA 1
ATOM 2572 C C . HIS A 1 320 ? 12.940 0.340 -6.334 1.00 66.06 320 HIS A C 1
ATOM 2574 O O . HIS A 1 320 ? 11.909 0.976 -6.555 1.00 66.06 320 HIS A O 1
ATOM 2580 N N . TYR A 1 321 ? 13.730 -0.109 -7.312 1.00 84.00 321 TYR A N 1
ATOM 2581 C CA . TYR A 1 321 ? 13.550 0.206 -8.734 1.00 84.00 321 TYR A CA 1
ATOM 2582 C C . TYR A 1 321 ? 13.383 -1.062 -9.566 1.00 84.00 321 TYR A C 1
ATOM 2584 O O . TYR A 1 321 ? 14.320 -1.524 -10.202 1.00 84.00 321 TYR A O 1
ATOM 2592 N N . GLU A 1 322 ? 12.195 -1.661 -9.560 1.00 83.94 322 GLU A N 1
ATOM 2593 C CA . GLU A 1 322 ? 12.019 -3.013 -10.096 1.00 83.94 322 GLU A CA 1
ATOM 2594 C C . GLU A 1 322 ? 12.430 -3.162 -11.571 1.00 83.94 322 GLU A C 1
ATOM 2596 O O . GLU A 1 322 ? 13.117 -4.120 -11.916 1.00 83.94 322 GLU A O 1
ATOM 2601 N N . TYR A 1 323 ? 12.025 -2.257 -12.468 1.00 91.94 323 TYR A N 1
ATOM 2602 C CA . TYR A 1 323 ? 12.360 -2.375 -13.892 1.00 91.94 323 TYR A CA 1
ATOM 2603 C C . TYR A 1 323 ? 13.857 -2.169 -14.121 1.00 91.94 323 TYR A C 1
ATOM 2605 O O . TYR A 1 323 ? 14.466 -2.888 -14.919 1.00 91.94 323 TYR A O 1
ATOM 2613 N N . ALA A 1 324 ? 14.463 -1.233 -13.388 1.00 95.31 324 ALA A N 1
ATOM 2614 C CA . ALA A 1 324 ? 15.905 -1.047 -13.396 1.00 95.31 324 ALA A CA 1
ATOM 2615 C C . ALA A 1 324 ? 16.634 -2.284 -12.853 1.00 95.31 324 ALA A C 1
ATOM 2617 O O . ALA A 1 324 ? 17.527 -2.791 -13.531 1.00 95.31 324 ALA A O 1
ATOM 2618 N N . THR A 1 325 ? 16.203 -2.834 -11.716 1.00 95.12 325 THR A N 1
ATOM 2619 C CA . THR A 1 325 ? 16.748 -4.052 -11.111 1.00 95.12 325 THR A CA 1
ATOM 2620 C C . THR A 1 325 ? 16.637 -5.235 -12.068 1.00 95.12 325 THR A C 1
ATOM 2622 O O . THR A 1 325 ? 17.626 -5.923 -12.301 1.00 95.12 325 THR A O 1
ATOM 2625 N N . ARG A 1 326 ? 15.478 -5.462 -12.701 1.00 97.38 326 ARG A N 1
ATOM 2626 C CA . ARG A 1 326 ? 15.299 -6.539 -13.694 1.00 97.38 326 ARG A CA 1
ATOM 2627 C C . ARG A 1 326 ? 16.229 -6.364 -14.890 1.00 97.38 326 ARG A C 1
ATOM 2629 O O . ARG A 1 326 ? 16.817 -7.333 -15.371 1.00 97.38 326 ARG A O 1
ATOM 2636 N N . TRP A 1 327 ? 16.384 -5.129 -15.366 1.00 98.12 327 TRP A N 1
ATOM 2637 C CA . TRP A 1 327 ? 17.318 -4.824 -16.445 1.00 98.12 327 TRP A CA 1
ATOM 2638 C C . TRP A 1 327 ? 18.767 -5.088 -16.024 1.00 98.12 327 TRP A C 1
ATOM 2640 O O . TRP A 1 327 ? 19.493 -5.759 -16.753 1.00 98.12 327 TRP A O 1
ATOM 2650 N N . ILE A 1 328 ? 19.175 -4.641 -14.833 1.00 98.00 328 ILE A N 1
ATOM 2651 C CA . ILE A 1 328 ? 20.494 -4.911 -14.246 1.00 98.00 328 ILE A CA 1
ATOM 2652 C C . ILE A 1 328 ? 20.725 -6.418 -14.143 1.00 98.00 328 ILE A C 1
ATOM 2654 O O . ILE A 1 328 ? 21.750 -6.901 -14.613 1.00 98.00 328 ILE A O 1
ATOM 2658 N N . GLN A 1 329 ? 19.768 -7.173 -13.600 1.00 98.00 329 GLN A N 1
ATOM 2659 C CA . GLN A 1 329 ? 19.851 -8.627 -13.455 1.00 98.00 329 GLN A CA 1
ATOM 2660 C C . GLN A 1 329 ? 20.073 -9.322 -14.799 1.00 98.00 329 GLN A C 1
ATOM 2662 O O . GLN A 1 329 ? 20.941 -10.190 -14.914 1.00 98.00 329 GLN A O 1
ATOM 2667 N N . TRP A 1 330 ? 19.355 -8.883 -15.836 1.00 97.94 330 TRP A N 1
ATOM 2668 C CA . TRP A 1 330 ? 19.583 -9.341 -17.202 1.00 97.94 330 TRP A CA 1
ATOM 2669 C C . TRP A 1 330 ? 20.999 -9.003 -17.695 1.00 97.94 330 TRP A C 1
ATOM 2671 O O . TRP A 1 330 ? 21.673 -9.863 -18.263 1.00 97.94 330 TRP A O 1
ATOM 2681 N N . ARG A 1 331 ? 21.483 -7.779 -17.449 1.00 97.25 331 ARG A N 1
ATOM 2682 C CA . ARG A 1 331 ? 22.822 -7.328 -17.866 1.00 97.25 331 ARG A CA 1
ATOM 2683 C C . ARG A 1 331 ? 23.965 -8.064 -17.182 1.00 97.25 331 ARG A C 1
ATOM 2685 O O . ARG A 1 331 ? 24.979 -8.311 -17.830 1.00 97.25 331 ARG A O 1
ATOM 2692 N N . VAL A 1 332 ? 23.816 -8.391 -15.903 1.00 97.19 332 VAL A N 1
ATOM 2693 C CA . VAL A 1 332 ? 24.846 -9.088 -15.115 1.00 97.19 332 VAL A CA 1
ATOM 2694 C C . VAL A 1 332 ? 24.707 -10.612 -15.169 1.00 97.19 332 VAL A C 1
ATOM 2696 O O . VAL A 1 332 ? 25.503 -11.317 -14.557 1.00 97.19 332 VAL A O 1
ATOM 2699 N N . GLY A 1 333 ? 23.721 -11.131 -15.910 1.00 96.12 333 GLY A N 1
ATOM 2700 C CA . GLY A 1 333 ? 23.559 -12.563 -16.155 1.00 96.12 333 GLY A CA 1
ATOM 2701 C C . GLY A 1 333 ? 23.093 -13.350 -14.930 1.00 96.12 333 GLY A C 1
ATOM 2702 O O . GLY A 1 333 ? 23.625 -14.422 -14.651 1.00 96.12 333 GLY A O 1
ATOM 2703 N N . THR A 1 334 ? 22.117 -12.825 -14.187 1.00 95.44 334 THR A N 1
ATOM 2704 C CA . THR A 1 334 ? 21.518 -13.504 -13.027 1.00 95.44 334 THR A CA 1
ATOM 2705 C C . THR A 1 334 ? 20.004 -13.677 -13.178 1.00 95.44 334 THR A C 1
ATOM 2707 O O . THR A 1 334 ? 19.409 -13.211 -14.151 1.00 95.44 334 THR A O 1
ATOM 2710 N N . SER A 1 335 ? 19.373 -14.372 -12.228 1.00 93.06 335 SER A N 1
ATOM 2711 C CA . SER A 1 335 ? 17.918 -14.554 -12.181 1.00 93.06 335 SER A CA 1
ATOM 2712 C C . SER A 1 335 ? 17.189 -13.208 -12.182 1.00 93.06 335 SER A C 1
ATOM 2714 O O . SER A 1 335 ? 17.528 -12.323 -11.401 1.00 93.06 335 SER A O 1
ATOM 2716 N N . ILE A 1 336 ? 16.180 -13.069 -13.046 1.00 94.50 336 ILE A N 1
ATOM 2717 C CA . ILE A 1 336 ? 15.428 -11.821 -13.238 1.00 94.50 336 ILE A CA 1
ATOM 2718 C C . ILE A 1 336 ? 14.135 -11.867 -12.413 1.00 94.50 336 ILE A C 1
ATOM 2720 O O . ILE A 1 336 ? 13.058 -12.206 -12.917 1.00 94.50 336 ILE A O 1
ATOM 2724 N N . ASP A 1 337 ? 14.243 -11.552 -11.126 1.00 84.06 337 ASP A N 1
ATOM 2725 C CA . ASP A 1 337 ? 13.115 -11.499 -10.187 1.00 84.06 337 ASP A CA 1
ATOM 2726 C C . ASP A 1 337 ? 12.688 -10.066 -9.824 1.00 84.06 337 ASP A C 1
ATOM 2728 O O . ASP A 1 337 ? 11.590 -9.876 -9.305 1.00 84.06 337 ASP A O 1
ATOM 2732 N N . GLY A 1 338 ? 13.495 -9.065 -10.188 1.00 86.31 338 GLY A N 1
ATOM 2733 C CA . GLY A 1 338 ? 13.265 -7.654 -9.895 1.00 86.31 338 GLY A CA 1
ATOM 2734 C C . GLY A 1 338 ? 13.566 -7.242 -8.463 1.00 86.31 338 GLY A C 1
ATOM 2735 O O . GLY A 1 338 ? 13.206 -6.133 -8.098 1.00 86.31 338 GLY A O 1
ATOM 2736 N N . ILE A 1 339 ? 14.225 -8.102 -7.682 1.00 84.19 339 ILE A N 1
ATOM 2737 C CA . ILE A 1 339 ? 14.617 -7.844 -6.299 1.00 84.19 339 ILE A CA 1
ATOM 2738 C C . ILE A 1 339 ? 16.136 -7.687 -6.230 1.00 84.19 339 ILE A C 1
ATOM 2740 O O . ILE A 1 339 ? 16.908 -8.589 -6.579 1.00 84.19 339 ILE A O 1
ATOM 2744 N N . PHE A 1 340 ? 16.597 -6.551 -5.712 1.00 85.12 340 PHE A N 1
ATOM 2745 C CA . PHE A 1 340 ? 18.023 -6.325 -5.501 1.00 85.12 340 PHE A CA 1
ATOM 2746 C C . PHE A 1 340 ? 18.496 -6.993 -4.199 1.00 85.12 340 PHE A C 1
ATOM 2748 O O . PHE A 1 340 ? 18.772 -6.347 -3.193 1.00 85.12 340 PHE A O 1
ATOM 2755 N N . GLY A 1 341 ? 18.537 -8.327 -4.202 1.00 85.44 341 GLY A N 1
ATOM 2756 C CA . GLY A 1 341 ? 19.055 -9.134 -3.095 1.00 85.44 341 GLY A CA 1
ATOM 2757 C C . GLY A 1 341 ? 20.563 -9.397 -3.182 1.00 85.44 341 GLY A C 1
ATOM 2758 O O . GLY A 1 341 ? 21.231 -9.012 -4.143 1.00 85.44 341 GLY A O 1
ATOM 2759 N N . SER A 1 342 ? 21.087 -10.153 -2.215 1.00 89.50 342 SER A N 1
ATOM 2760 C CA . SER A 1 342 ? 22.519 -10.490 -2.100 1.00 89.50 342 SER A CA 1
ATOM 2761 C C . SER A 1 342 ? 23.111 -11.151 -3.351 1.00 89.50 342 SER A C 1
ATOM 2763 O O . SER A 1 342 ? 24.262 -10.911 -3.708 1.00 89.50 342 SER A O 1
ATOM 2765 N N . ASN A 1 343 ? 22.324 -11.964 -4.061 1.00 91.88 343 ASN A N 1
ATOM 2766 C CA . ASN A 1 343 ? 22.763 -12.571 -5.317 1.00 91.88 343 ASN A CA 1
ATOM 2767 C C . ASN A 1 343 ? 22.926 -11.528 -6.439 1.00 91.88 343 ASN A C 1
ATOM 2769 O O . ASN A 1 343 ? 23.895 -11.597 -7.195 1.00 91.88 343 ASN A O 1
ATOM 2773 N N . THR A 1 344 ? 22.009 -10.559 -6.542 1.00 95.94 344 THR A N 1
ATOM 2774 C CA . THR A 1 344 ? 22.106 -9.446 -7.501 1.00 95.94 344 THR A CA 1
ATOM 2775 C C . THR A 1 344 ? 23.327 -8.585 -7.186 1.00 95.94 344 THR A C 1
ATOM 2777 O O . THR A 1 344 ? 24.136 -8.337 -8.078 1.00 95.94 344 THR A O 1
ATOM 2780 N N . GLU A 1 345 ? 23.516 -8.223 -5.915 1.00 96.25 345 GLU A N 1
ATOM 2781 C CA . GLU A 1 345 ? 24.672 -7.456 -5.437 1.00 96.25 345 GLU A CA 1
ATOM 2782 C C . GLU A 1 345 ? 26.002 -8.126 -5.811 1.00 96.25 345 GLU A C 1
ATOM 2784 O O . GLU A 1 345 ? 26.879 -7.488 -6.398 1.00 96.25 345 GLU A O 1
ATOM 2789 N N . GLU A 1 346 ? 26.148 -9.431 -5.554 1.00 96.75 346 GLU A N 1
ATOM 2790 C CA . GLU A 1 346 ? 27.388 -10.139 -5.885 1.00 96.75 346 GLU A CA 1
ATOM 2791 C C . GLU A 1 346 ? 27.629 -10.201 -7.400 1.00 96.75 346 GLU A C 1
ATOM 2793 O O . GLU A 1 346 ? 28.771 -10.117 -7.856 1.00 96.75 346 GLU A O 1
ATOM 2798 N N . ARG A 1 347 ? 26.570 -10.304 -8.215 1.00 98.25 347 ARG A N 1
ATOM 2799 C CA . ARG A 1 347 ? 26.727 -10.292 -9.680 1.00 98.25 347 ARG A CA 1
ATOM 2800 C C . ARG A 1 347 ? 27.070 -8.906 -10.203 1.00 98.25 347 ARG A C 1
ATOM 2802 O O . ARG A 1 347 ? 27.857 -8.808 -11.141 1.00 98.25 347 ARG A O 1
ATOM 2809 N N . VAL A 1 348 ? 26.574 -7.846 -9.569 1.00 98.56 348 VAL A N 1
ATOM 2810 C CA . VAL A 1 348 ? 26.999 -6.474 -9.868 1.00 98.56 348 VAL A CA 1
ATOM 2811 C C . VAL A 1 348 ? 28.472 -6.272 -9.512 1.00 98.56 348 VAL A C 1
ATOM 2813 O O . VAL A 1 348 ? 29.217 -5.784 -10.359 1.00 98.56 348 VAL A O 1
ATOM 2816 N N . LYS A 1 349 ? 28.933 -6.726 -8.336 1.00 98.56 349 LYS A N 1
ATOM 2817 C CA . LYS A 1 349 ? 30.362 -6.687 -7.962 1.00 98.56 349 LYS A CA 1
ATOM 2818 C C . LYS A 1 349 ? 31.229 -7.407 -8.985 1.00 98.56 349 LYS A C 1
ATOM 2820 O O . LYS A 1 349 ? 32.247 -6.875 -9.430 1.00 98.56 349 LYS A O 1
ATOM 2825 N N . GLN A 1 350 ? 30.820 -8.607 -9.390 1.00 98.50 350 GLN A N 1
ATOM 2826 C CA . GLN A 1 350 ? 31.542 -9.368 -10.402 1.00 98.50 350 GLN A CA 1
ATOM 2827 C C . GLN A 1 350 ? 31.584 -8.628 -11.746 1.00 98.50 350 GLN A C 1
ATOM 2829 O O . GLN A 1 350 ? 32.655 -8.474 -12.331 1.00 98.50 350 GLN A O 1
ATOM 2834 N N . TRP A 1 351 ? 30.449 -8.092 -12.193 1.00 98.38 351 TRP A N 1
ATOM 2835 C CA . TRP A 1 351 ? 30.368 -7.319 -13.427 1.00 98.38 351 TRP A CA 1
ATOM 2836 C C . TRP A 1 351 ? 31.246 -6.055 -13.389 1.00 98.38 351 TRP A C 1
ATOM 2838 O O . TRP A 1 351 ? 31.941 -5.766 -14.361 1.00 98.38 351 TRP A O 1
ATOM 2848 N N . GLN A 1 352 ? 31.289 -5.332 -12.262 1.00 98.56 352 GLN A N 1
ATOM 2849 C CA . GLN A 1 352 ? 32.165 -4.167 -12.064 1.00 98.56 352 GLN A CA 1
ATOM 2850 C C . GLN A 1 352 ? 33.652 -4.552 -12.187 1.00 98.56 352 GLN A C 1
ATOM 2852 O O . GLN A 1 352 ? 34.399 -3.881 -12.906 1.00 98.56 352 GLN A O 1
ATOM 2857 N N . ARG A 1 353 ? 34.078 -5.662 -11.554 1.00 98.56 353 ARG A N 1
ATOM 2858 C CA . ARG A 1 353 ? 35.446 -6.211 -11.694 1.00 98.56 353 ARG A CA 1
ATOM 2859 C C . ARG A 1 353 ? 35.775 -6.506 -13.155 1.00 98.56 353 ARG A C 1
ATOM 2861 O O . ARG A 1 353 ? 36.838 -6.123 -13.645 1.00 98.56 353 ARG A O 1
ATOM 2868 N N . ASP A 1 354 ? 34.858 -7.172 -13.849 1.00 98.00 354 ASP A N 1
ATOM 2869 C CA . ASP A 1 354 ? 35.039 -7.570 -15.242 1.00 98.00 354 ASP A CA 1
ATOM 2870 C C . ASP A 1 354 ? 35.086 -6.372 -16.188 1.00 98.00 354 ASP A C 1
ATOM 2872 O O . ASP A 1 354 ? 35.919 -6.348 -17.095 1.00 98.00 354 ASP A O 1
ATOM 2876 N N . CYS A 1 355 ? 34.260 -5.353 -15.947 1.00 97.56 355 CYS A N 1
ATOM 2877 C CA . CYS A 1 355 ? 34.274 -4.109 -16.705 1.00 97.56 355 CYS A CA 1
ATOM 2878 C C . CYS A 1 355 ? 35.620 -3.384 -16.562 1.00 97.56 355 CYS A C 1
ATOM 2880 O O . CYS A 1 355 ? 36.235 -3.035 -17.573 1.00 97.56 355 CYS A O 1
ATOM 2882 N N . ASN A 1 356 ? 36.125 -3.242 -15.331 1.00 98.00 356 ASN A N 1
ATOM 2883 C CA . ASN A 1 356 ? 37.431 -2.628 -15.071 1.00 98.00 356 ASN A CA 1
ATOM 2884 C C . ASN A 1 356 ? 38.557 -3.386 -15.774 1.00 98.00 356 ASN A C 1
ATOM 2886 O O . ASN A 1 356 ? 39.362 -2.788 -16.485 1.00 98.00 356 ASN A O 1
ATOM 2890 N N . ARG A 1 357 ? 38.575 -4.716 -15.642 1.00 97.94 357 ARG A N 1
ATOM 2891 C CA . ARG A 1 357 ? 39.593 -5.570 -16.263 1.00 97.94 357 ARG A CA 1
ATOM 2892 C C . ARG A 1 357 ? 39.554 -5.516 -17.791 1.00 97.94 357 ARG A C 1
ATOM 2894 O O . ARG A 1 357 ? 40.603 -5.455 -18.421 1.00 97.94 357 ARG A O 1
ATOM 2901 N N . LYS A 1 358 ? 38.364 -5.591 -18.391 1.00 97.44 358 LYS A N 1
ATOM 2902 C CA . LYS A 1 358 ? 38.206 -5.729 -19.845 1.00 97.44 358 LYS A CA 1
ATOM 2903 C C . LYS A 1 358 ? 38.327 -4.401 -20.587 1.00 97.44 358 LYS A C 1
ATOM 2905 O O . LYS A 1 358 ? 38.802 -4.388 -21.719 1.00 97.44 358 LYS A O 1
ATOM 2910 N N . TYR A 1 359 ? 37.886 -3.306 -19.973 1.00 96.69 359 TYR A N 1
ATOM 2911 C CA . TYR A 1 359 ? 37.755 -2.010 -20.643 1.00 96.69 359 TYR A CA 1
ATOM 2912 C C . TYR A 1 359 ? 38.572 -0.888 -19.991 1.00 96.69 359 TYR A C 1
ATOM 2914 O O . TYR A 1 359 ? 38.453 0.260 -20.415 1.00 96.69 359 TYR A O 1
ATOM 2922 N N . GLY A 1 360 ? 39.387 -1.191 -18.973 1.00 94.75 360 GLY A N 1
ATOM 2923 C CA . GLY A 1 360 ? 40.245 -0.210 -18.301 1.00 94.75 360 GLY A CA 1
ATOM 2924 C C . GLY A 1 360 ? 39.472 0.870 -17.540 1.00 94.75 360 GLY A C 1
ATOM 2925 O O . GLY A 1 360 ? 39.957 1.989 -17.402 1.00 94.75 360 GLY A O 1
ATOM 2926 N N . THR A 1 361 ? 38.245 0.573 -17.101 1.00 95.88 361 THR A N 1
ATOM 2927 C CA . THR A 1 361 ? 37.441 1.495 -16.285 1.00 95.88 361 THR A CA 1
ATOM 2928 C C . THR A 1 361 ? 37.891 1.486 -14.821 1.00 95.88 361 THR A C 1
ATOM 2930 O O . THR A 1 361 ? 38.558 0.555 -14.374 1.00 95.88 361 THR A O 1
ATOM 2933 N N . SER A 1 362 ? 37.473 2.503 -14.062 1.00 95.50 362 SER A N 1
ATOM 2934 C CA . SER A 1 362 ? 37.768 2.648 -12.627 1.00 95.50 362 SER A CA 1
ATOM 2935 C C . SER A 1 362 ? 36.490 2.638 -11.782 1.00 95.50 362 SER A C 1
ATOM 2937 O O . SER A 1 362 ? 36.265 3.530 -10.967 1.00 95.50 362 SER A O 1
ATOM 2939 N N . LEU A 1 363 ? 35.604 1.666 -12.014 1.00 97.31 363 LEU A N 1
ATOM 2940 C CA . LEU A 1 363 ? 34.392 1.489 -11.211 1.00 97.31 363 LEU A CA 1
ATOM 2941 C C . LEU A 1 363 ? 34.748 1.022 -9.797 1.00 97.31 363 LEU A C 1
ATOM 2943 O O . LEU A 1 363 ? 35.624 0.170 -9.628 1.00 97.31 363 LEU A O 1
ATOM 2947 N N . ALA A 1 364 ? 34.028 1.522 -8.793 1.00 96.62 364 ALA A N 1
ATOM 2948 C CA . ALA A 1 364 ? 34.030 0.914 -7.468 1.00 96.62 364 ALA A CA 1
ATOM 2949 C C . ALA A 1 364 ? 33.442 -0.506 -7.552 1.00 96.62 364 ALA A C 1
ATOM 2951 O O . ALA A 1 364 ? 32.519 -0.748 -8.325 1.00 96.62 364 ALA A O 1
ATOM 2952 N N . ILE A 1 365 ? 33.995 -1.446 -6.783 1.00 98.00 365 ILE A N 1
ATOM 2953 C CA . ILE A 1 365 ? 33.518 -2.837 -6.709 1.00 98.00 365 ILE A CA 1
ATOM 2954 C C . 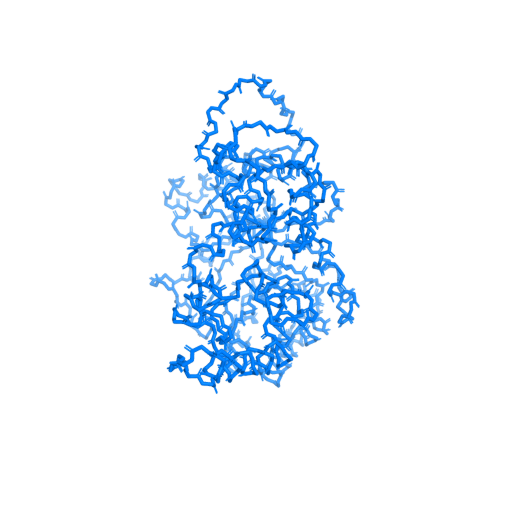ILE A 1 365 ? 32.699 -2.983 -5.423 1.00 98.00 365 ILE A C 1
ATOM 2956 O O . ILE A 1 365 ? 33.098 -3.642 -4.464 1.00 98.00 365 ILE A O 1
ATOM 2960 N N . ASP A 1 366 ? 31.584 -2.271 -5.375 1.00 96.69 366 ASP A N 1
ATOM 2961 C CA . ASP A 1 366 ? 30.751 -2.098 -4.185 1.00 96.69 366 ASP A CA 1
ATOM 2962 C C . ASP A 1 366 ? 29.398 -2.809 -4.293 1.00 96.69 366 ASP A C 1
ATOM 2964 O O . ASP A 1 366 ? 28.728 -2.981 -3.280 1.00 96.69 366 ASP A O 1
ATOM 2968 N N . GLY A 1 367 ? 29.022 -3.297 -5.480 1.00 96.12 367 GLY A N 1
ATOM 2969 C CA . GLY A 1 367 ? 27.712 -3.907 -5.715 1.00 96.12 367 GLY A CA 1
ATOM 2970 C C . GLY A 1 367 ? 26.586 -2.892 -5.884 1.00 96.12 367 GLY A C 1
ATOM 2971 O O . GLY A 1 367 ? 25.434 -3.297 -6.010 1.00 96.12 367 GLY A O 1
ATOM 2972 N N . ILE A 1 368 ? 26.914 -1.597 -5.930 1.00 95.38 368 ILE A N 1
ATOM 2973 C CA . ILE A 1 368 ? 25.967 -0.501 -6.109 1.00 95.38 368 ILE A CA 1
ATOM 2974 C C . ILE A 1 368 ? 25.981 -0.068 -7.577 1.00 95.38 368 ILE A C 1
ATOM 2976 O O . ILE A 1 368 ? 27.012 0.277 -8.168 1.00 95.38 368 ILE A O 1
ATOM 2980 N N . VAL A 1 369 ? 24.803 -0.027 -8.196 1.00 97.19 369 VAL A N 1
ATOM 2981 C CA . VAL A 1 369 ? 24.650 0.470 -9.568 1.00 97.19 369 VAL A CA 1
ATOM 2982 C C . VAL A 1 369 ? 24.440 1.980 -9.529 1.00 97.19 369 VAL A C 1
ATOM 2984 O O . VAL A 1 369 ? 23.335 2.493 -9.676 1.00 97.19 369 VAL A O 1
ATOM 2987 N N . GLY A 1 370 ? 25.535 2.702 -9.292 1.00 93.88 370 GLY A N 1
ATOM 2988 C CA . GLY A 1 370 ? 25.585 4.160 -9.381 1.00 93.88 370 GLY A CA 1
ATOM 2989 C C . GLY A 1 370 ? 25.766 4.673 -10.815 1.00 93.88 370 GLY A C 1
ATOM 2990 O O . GLY A 1 370 ? 25.874 3.912 -11.780 1.00 93.88 370 GLY A O 1
ATOM 2991 N N . LYS A 1 371 ? 25.856 5.999 -10.957 1.00 94.50 371 LYS A N 1
ATOM 2992 C CA . LYS A 1 371 ? 25.953 6.708 -12.248 1.00 94.50 371 LYS A CA 1
ATOM 2993 C C . LYS A 1 371 ? 27.035 6.164 -13.193 1.00 94.50 371 LYS A C 1
ATOM 2995 O O . LYS A 1 371 ? 26.779 6.024 -14.388 1.00 94.50 371 LYS A O 1
ATOM 3000 N N . GLU A 1 372 ? 28.231 5.861 -12.687 1.00 95.62 372 GLU A N 1
ATOM 3001 C CA . GLU A 1 372 ? 29.329 5.353 -13.525 1.00 95.62 372 GLU A CA 1
ATOM 3002 C C . GLU A 1 372 ? 29.124 3.888 -13.934 1.00 95.62 372 GLU A C 1
ATOM 3004 O O . GLU A 1 372 ? 29.392 3.530 -15.084 1.00 95.62 372 GLU A O 1
ATOM 3009 N N . THR A 1 373 ? 28.560 3.062 -13.045 1.00 97.81 373 THR A N 1
ATOM 3010 C CA . THR A 1 373 ? 28.161 1.684 -13.364 1.00 97.81 373 THR A CA 1
ATOM 3011 C C . THR A 1 373 ? 27.105 1.682 -14.476 1.00 97.81 373 THR A C 1
ATOM 3013 O O . THR A 1 373 ? 27.284 0.993 -15.480 1.00 97.81 373 THR A O 1
ATOM 3016 N N . TRP A 1 374 ? 26.068 2.528 -14.376 1.00 97.31 374 TRP A N 1
ATOM 3017 C CA . TRP A 1 374 ? 25.058 2.713 -15.430 1.00 97.31 374 TRP A CA 1
ATOM 3018 C C . TRP A 1 374 ? 25.668 3.107 -16.772 1.00 97.31 374 TRP A C 1
ATOM 3020 O O . TRP A 1 374 ? 25.363 2.500 -17.800 1.00 97.31 374 TRP A O 1
ATOM 3030 N N . ARG A 1 375 ? 26.554 4.109 -16.775 1.00 95.44 375 ARG A N 1
ATOM 3031 C CA . ARG A 1 375 ? 27.249 4.554 -17.991 1.00 95.44 375 ARG A CA 1
ATOM 3032 C C . ARG A 1 375 ? 28.010 3.415 -18.655 1.00 95.44 375 ARG A C 1
ATOM 3034 O O . ARG A 1 375 ? 27.928 3.267 -19.873 1.00 95.44 375 ARG A O 1
ATOM 3041 N N . CYS A 1 376 ? 28.714 2.605 -17.868 1.00 96.88 376 CYS A N 1
ATOM 3042 C CA . CYS A 1 376 ? 29.442 1.458 -18.392 1.00 96.88 376 CYS A CA 1
ATOM 3043 C C . CYS A 1 376 ? 28.491 0.389 -18.940 1.00 96.88 376 CYS A C 1
ATOM 3045 O O . CYS A 1 376 ? 28.729 -0.090 -20.042 1.00 96.88 376 CYS A O 1
ATOM 3047 N N . MET A 1 377 ? 27.384 0.082 -18.251 1.00 96.38 377 MET A N 1
ATOM 3048 C CA . MET A 1 377 ? 26.387 -0.875 -18.745 1.00 96.38 377 MET A CA 1
ATOM 3049 C C . MET A 1 377 ? 25.768 -0.418 -20.073 1.00 96.38 377 MET A C 1
ATOM 3051 O O . MET A 1 377 ? 25.522 -1.225 -20.956 1.00 96.38 377 MET A O 1
ATOM 3055 N N . PHE A 1 378 ? 25.520 0.870 -20.287 1.00 94.56 378 PHE A N 1
ATOM 3056 C CA . PHE A 1 378 ? 25.007 1.324 -21.587 1.00 94.56 378 PHE A CA 1
ATOM 3057 C C . PHE A 1 378 ? 26.048 1.310 -22.710 1.00 94.56 378 PHE A C 1
ATOM 3059 O O . PHE A 1 378 ? 25.671 1.269 -23.881 1.00 94.56 378 PHE A O 1
ATOM 3066 N N . LYS A 1 379 ? 27.337 1.363 -22.367 1.00 93.06 379 LYS A N 1
ATOM 3067 C CA . LYS A 1 379 ? 28.436 1.460 -23.331 1.00 93.06 379 LYS A CA 1
ATOM 3068 C C . LYS A 1 379 ? 28.979 0.098 -23.770 1.00 93.06 379 LYS A C 1
ATOM 3070 O O . LYS A 1 379 ? 29.318 -0.056 -24.941 1.00 93.06 379 LYS A O 1
ATOM 3075 N N . TYR A 1 380 ? 29.090 -0.846 -22.838 1.00 88.88 380 TYR A N 1
ATOM 3076 C CA . TYR A 1 380 ? 29.684 -2.175 -23.014 1.00 88.88 380 TYR A CA 1
ATOM 3077 C C . TYR A 1 380 ? 28.676 -3.246 -22.646 1.00 88.88 380 TYR A C 1
ATOM 3079 O O . TYR A 1 380 ? 28.687 -4.327 -23.274 1.00 88.88 380 TYR A O 1
#

Mean predicted aligned error: 11.99 Å

Nearest PDB structures (foldseek):
  4wfs-assembly1_A  TM=4.646E-01  e=8.273E-02  Homo sapiens
  1k6j-assembly1_A  TM=3.614E-01  e=7.844E-02  Aspergillus nidulans
  1xgk-assembly1_A  TM=3.664E-01  e=7.051E-02  Aspergillus nidulans
  1ti7-assembly1_A  TM=3.709E-01  e=1.409E-01  Aspergillus nidulans
  1k6x-assembly1_A  TM=3.761E-01  e=2.276E-01  Aspergillus nidulans